Protein AF-0000000067172889 (afdb_homodimer)

Solvent-accessible surface area (backbone atoms only — not comparable to full-atom values): 25520 Å² total; per-residue (Å²): 134,80,75,71,71,66,62,68,76,76,68,67,42,63,70,58,48,15,51,51,49,32,49,51,51,49,48,51,40,60,76,64,63,59,48,70,69,38,72,52,73,50,60,69,54,45,12,62,74,69,72,51,50,53,70,40,41,51,44,12,50,45,44,37,32,61,37,17,47,26,41,75,40,80,97,79,45,40,26,35,48,72,36,32,48,44,10,30,26,52,11,54,43,45,43,37,72,77,35,65,85,43,50,65,41,44,52,51,43,42,52,51,52,51,54,54,26,48,60,50,38,66,70,45,92,76,78,87,57,65,66,44,52,51,25,51,52,44,44,68,65,22,64,70,33,53,68,47,34,53,52,24,51,52,48,30,55,43,46,53,38,46,65,36,72,32,70,55,57,34,41,53,42,46,28,43,44,51,45,48,50,49,56,54,41,38,69,34,62,74,64,71,41,61,52,71,48,45,40,75,69,45,33,54,55,55,49,60,44,51,49,46,38,55,51,17,58,76,66,68,31,60,68,52,28,53,50,26,52,50,54,38,50,52,50,52,51,52,47,34,69,74,65,84,135,79,76,72,71,65,64,69,75,75,66,70,43,65,70,57,47,14,51,51,47,31,49,51,51,49,46,49,38,59,76,65,63,60,48,68,69,38,70,53,75,51,61,68,54,45,12,63,73,70,71,51,50,53,70,39,42,52,46,11,51,44,44,37,31,61,36,17,46,26,42,76,41,78,98,77,45,42,25,34,47,72,36,30,49,44,10,30,26,53,11,54,42,44,44,36,70,76,34,64,86,43,51,65,39,44,52,51,43,40,51,51,51,52,54,55,26,47,60,49,39,64,70,46,92,74,81,87,57,65,67,44,53,51,25,51,52,43,43,69,65,23,64,71,35,53,70,48,33,54,52,24,50,50,48,30,54,43,45,53,38,46,65,37,71,33,69,55,56,34,40,52,41,48,28,44,46,50,45,49,51,50,55,54,42,36,69,34,62,74,65,71,41,61,50,71,48,46,40,76,68,46,31,56,55,57,50,60,44,51,50,46,38,56,52,17,59,75,65,68,33,60,68,52,29,52,51,26,50,49,53,39,48,52,51,52,53,52,47,34,70,74,65,85

Secondary structure (DSSP, 8-state):
--STT--------HHHHHHHHHHHHHHHHHHTTPPTTPBPPPHHHHHHHHT--HHHHHHHHHHHHHTTSEEEETTTEEEE---THHHHHHHHHHHHHH-GGGHHHHHHHHHHHHHHHHHHHHT-S----HHHHHHHHHHHHTTT-HHHHHHHHHHHHHHHHHTT--HHHHHHHHHHHHHHHHHHTHHHHHHT---GGGSHHHHHHHHHHHHHHHHHHHTT-HHHHHHHHHHHHHHHHHHHHHH-/--STT--------HHHHHHHHHHHHHHHHHHTTPPTTPBPPPHHHHHHHHT--HHHHHHHHHHHHHTTSEEEETTTEEEE---THHHHHHHHHHHHHH-GGGHHHHHHHHHHHHHHHHHHHHT-S----HHHHHHHHHHHHTTT-HHHHHHHHHHHHHHHHHTT--HHHHHHHHHHHHHHHHHHTHHHHHHT---GGGSTHHHHHHHHHHHHHHHHHHTT-HHHHHHHHHHHHHHHHHHHHHH-

Structure (mmCIF, N/CA/C/O backbone):
data_AF-0000000067172889-model_v1
#
loop_
_entity.id
_entity.type
_entity.pdbx_description
1 polymer 'Transcriptional regulator, putative'
#
loop_
_atom_site.group_PDB
_atom_site.id
_atom_site.type_symbol
_atom_site.label_atom_id
_atom_site.label_alt_id
_atom_site.label_comp_id
_atom_site.label_asym_id
_atom_site.label_entity_id
_atom_site.label_seq_id
_atom_site.pdbx_PDB_ins_code
_atom_site.Cartn_x
_atom_site.Cartn_y
_atom_site.Cartn_z
_atom_site.occupancy
_atom_site.B_iso_or_equiv
_atom_site.auth_seq_id
_atom_site.auth_comp_id
_atom_site.auth_asym_id
_atom_site.auth_atom_id
_atom_site.pdbx_PDB_model_num
ATOM 1 N N . MET A 1 1 ? -33.719 35.219 29.312 1 30.25 1 MET A N 1
ATOM 2 C CA . MET A 1 1 ? -32.719 35.281 28.234 1 30.25 1 MET A CA 1
ATOM 3 C C . MET A 1 1 ? -32.812 34.031 27.359 1 30.25 1 MET A C 1
ATOM 5 O O . MET A 1 1 ? -33.062 32.938 27.859 1 30.25 1 MET A O 1
ATOM 9 N N . ASP A 1 2 ? -32.969 34.156 25.969 1 31.53 2 ASP A N 1
ATOM 10 C CA . ASP A 1 2 ? -33.656 33.375 24.906 1 31.53 2 ASP A CA 1
ATOM 11 C C . ASP A 1 2 ? -32.938 32.062 24.656 1 31.53 2 ASP A C 1
ATOM 13 O O . ASP A 1 2 ? -31.734 32.031 24.422 1 31.53 2 ASP A O 1
ATOM 17 N N . GLU A 1 3 ? -33.312 30.891 25.141 1 41.97 3 GLU A N 1
ATOM 18 C CA . GLU A 1 3 ? -32.969 29.484 24.984 1 41.97 3 GLU A CA 1
ATOM 19 C C . GLU A 1 3 ? -32.781 29.109 23.531 1 41.97 3 GLU A C 1
ATOM 21 O O . GLU A 1 3 ? -32.25 28.047 23.219 1 41.97 3 GLU A O 1
ATOM 26 N N . ARG A 1 4 ? -33.531 29.75 22.703 1 39.59 4 ARG A N 1
ATOM 27 C CA . ARG A 1 4 ? -33.656 29.469 21.266 1 39.59 4 ARG A CA 1
ATOM 28 C C . ARG A 1 4 ? -32.344 29.625 20.547 1 39.59 4 ARG A C 1
ATOM 30 O O . ARG A 1 4 ? -32.062 28.922 19.578 1 39.59 4 ARG A O 1
ATOM 37 N N . TYR A 1 5 ? -31.656 30.719 20.766 1 35.22 5 TYR A N 1
ATOM 38 C CA . TYR A 1 5 ? -30.469 31.031 19.969 1 35.22 5 TYR A CA 1
ATOM 39 C C . TYR A 1 5 ? -29.359 30.016 20.219 1 35.22 5 TYR A C 1
ATOM 41 O O . TYR A 1 5 ? -28.219 30.234 19.812 1 35.22 5 TYR A O 1
ATOM 49 N N . ARG A 1 6 ? -29.469 29.219 21.297 1 35.47 6 ARG A N 1
ATOM 50 C CA . ARG A 1 6 ? -28.312 28.344 21.406 1 35.47 6 ARG A CA 1
ATOM 51 C C . ARG A 1 6 ? -28.141 27.516 20.125 1 35.47 6 ARG A C 1
ATOM 53 O O . ARG A 1 6 ? -28.484 26.328 20.094 1 35.47 6 ARG A O 1
ATOM 60 N N . GLN A 1 7 ? -28.922 27.875 19.031 1 35.91 7 GLN A N 1
ATOM 61 C CA . GLN A 1 7 ? -28.594 27.203 17.781 1 35.91 7 GLN A CA 1
ATOM 62 C C . GLN A 1 7 ? -27.094 26.922 17.672 1 35.91 7 GLN A C 1
ATOM 64 O O . GLN A 1 7 ? -26.297 27.859 17.516 1 35.91 7 GLN A O 1
ATOM 69 N N . SER A 1 8 ? -26.578 26.062 18.516 1 36.69 8 SER A N 1
ATOM 70 C CA . SER A 1 8 ? -25.219 25.594 18.719 1 36.69 8 SER A CA 1
ATOM 71 C C . SER A 1 8 ? -24.422 25.594 17.406 1 36.69 8 SER A C 1
ATOM 73 O O . SER A 1 8 ? -24.859 25.016 16.422 1 36.69 8 SER A O 1
ATOM 75 N N . PHE A 1 9 ? -23.969 26.688 16.797 1 41.19 9 PHE A N 1
ATOM 76 C CA . PHE A 1 9 ? -22.984 26.766 15.719 1 41.19 9 PHE A CA 1
ATOM 77 C C . PHE A 1 9 ? -22.172 25.484 15.633 1 41.19 9 PHE A C 1
ATOM 79 O O . PHE A 1 9 ? -21.344 25.203 16.5 1 41.19 9 PHE A O 1
ATOM 86 N N . GLN A 1 10 ? -22.672 24.359 15.469 1 43.69 10 GLN A N 1
ATOM 87 C CA . GLN A 1 10 ? -21.969 23.094 15.312 1 43.69 10 GLN A CA 1
ATOM 88 C C . GLN A 1 10 ? -20.734 23.25 14.43 1 43.69 10 GLN A C 1
ATOM 90 O O . GLN A 1 10 ? -20.828 23.266 13.203 1 43.69 10 GLN A O 1
ATOM 95 N N . LEU A 1 11 ? -19.859 24.188 14.703 1 50.22 11 LEU A N 1
ATOM 96 C CA . LEU A 1 11 ? -18.578 24.375 14.031 1 50.22 11 LEU A CA 1
ATOM 97 C C . LEU A 1 11 ? -17.922 23.031 13.742 1 50.22 11 LEU A C 1
ATOM 99 O O . LEU A 1 11 ? -17.828 22.172 14.625 1 50.22 11 LEU A O 1
ATOM 103 N N . GLU A 1 12 ? -18.031 22.688 12.516 1 62.34 12 GLU A N 1
ATOM 104 C CA . GLU A 1 12 ? -17.281 21.516 12.086 1 62.34 12 GLU A CA 1
ATOM 105 C C . GLU A 1 12 ? -15.867 21.531 12.648 1 62.34 12 GLU A C 1
ATOM 107 O O . GLU A 1 12 ? -15.211 22.562 12.641 1 62.34 12 GLU A O 1
ATOM 112 N N . PRO A 1 13 ? -15.625 20.531 13.414 1 66.25 13 PRO A N 1
ATOM 113 C CA . PRO A 1 13 ? -14.25 20.453 13.914 1 66.25 13 PRO A CA 1
ATOM 114 C C . PRO A 1 13 ? -13.211 20.734 12.82 1 66.25 13 PRO A C 1
ATOM 116 O O . PRO A 1 13 ? -13.43 20.406 11.656 1 66.25 13 PRO A O 1
ATOM 119 N N . VAL A 1 14 ? -12.211 21.484 13.156 1 64.38 14 VAL A N 1
ATOM 120 C CA . VAL A 1 14 ? -11.148 21.922 12.266 1 64.38 14 VAL A CA 1
ATOM 121 C C . VAL A 1 14 ? -10.648 20.734 11.438 1 64.38 14 VAL A C 1
ATOM 123 O O . VAL A 1 14 ? -10.375 20.875 10.242 1 64.38 14 VAL A O 1
ATOM 126 N N . THR A 1 15 ? -10.531 19.578 12.07 1 73.38 15 THR A N 1
ATOM 127 C CA . THR A 1 15 ? -10.039 18.391 11.383 1 73.38 15 THR A CA 1
ATOM 128 C C . THR A 1 15 ? -10.992 17.984 10.25 1 73.38 15 THR A C 1
ATOM 130 O O . THR A 1 15 ? -10.547 17.594 9.172 1 73.38 15 THR A O 1
ATOM 133 N N . ARG A 1 16 ? -12.203 18.172 10.469 1 77.75 16 ARG A N 1
ATOM 134 C CA . ARG A 1 16 ? -13.18 17.828 9.445 1 77.75 16 ARG A CA 1
ATOM 135 C C . ARG A 1 16 ? -13.18 18.859 8.32 1 77.75 16 ARG A C 1
ATOM 137 O O . ARG A 1 16 ? -13.312 18.5 7.145 1 77.75 16 ARG A O 1
ATOM 144 N N . ILE A 1 17 ? -12.945 20.141 8.766 1 84.38 17 ILE A N 1
ATOM 145 C CA . ILE A 1 17 ? -12.883 21.203 7.758 1 84.38 17 ILE A CA 1
ATOM 146 C C . ILE A 1 17 ? -11.633 21.016 6.898 1 84.38 17 ILE A C 1
ATOM 148 O O . ILE A 1 17 ? -11.695 21.141 5.676 1 84.38 17 ILE A O 1
ATOM 152 N N . ALA A 1 18 ? -10.547 20.656 7.539 1 89.31 18 ALA A N 1
ATOM 153 C CA . ALA A 1 18 ? -9.297 20.422 6.805 1 89.31 18 ALA A CA 1
ATOM 154 C C . ALA A 1 18 ? -9.453 19.297 5.801 1 89.31 18 ALA A C 1
ATOM 156 O O . ALA A 1 18 ? -8.93 19.375 4.684 1 89.31 18 ALA A O 1
ATOM 157 N N . ASP A 1 19 ? -10.164 18.266 6.215 1 89.5 19 ASP A N 1
ATOM 158 C CA . ASP A 1 19 ? -10.406 17.141 5.309 1 89.5 19 ASP A CA 1
ATOM 159 C C . ASP A 1 19 ? -11.203 17.594 4.086 1 89.5 19 ASP A C 1
ATOM 161 O O . ASP A 1 19 ? -10.883 17.219 2.955 1 89.5 19 ASP A O 1
ATOM 165 N N . ARG A 1 20 ? -12.195 18.391 4.336 1 90.56 20 ARG A N 1
ATOM 166 C CA . ARG A 1 20 ? -13.016 18.906 3.246 1 90.56 20 ARG A CA 1
ATOM 167 C C . ARG A 1 20 ? -12.195 19.797 2.316 1 90.56 20 ARG A C 1
ATOM 169 O O . ARG A 1 20 ? -12.336 19.719 1.093 1 90.56 20 ARG A O 1
ATOM 176 N N . VAL A 1 21 ? -11.422 20.625 2.916 1 92.94 21 VAL A N 1
ATOM 177 C CA . VAL A 1 21 ? -10.562 21.5 2.123 1 92.94 21 VAL A CA 1
ATOM 178 C C . VAL A 1 21 ? -9.594 20.672 1.291 1 92.94 21 VAL A C 1
ATOM 180 O O . VAL A 1 21 ? -9.383 20.938 0.109 1 92.94 21 VAL A O 1
ATOM 183 N N . ALA A 1 22 ? -9.023 19.656 1.889 1 93.12 22 ALA A N 1
ATOM 184 C CA . ALA A 1 22 ? -8.117 18.766 1.162 1 93.12 22 ALA A CA 1
ATOM 185 C C . ALA A 1 22 ? -8.82 18.141 -0.033 1 93.12 22 ALA A C 1
ATOM 187 O O . ALA A 1 22 ? -8.258 18.062 -1.127 1 93.12 22 ALA A O 1
ATOM 188 N N . ASP A 1 23 ? -10.039 17.734 0.204 1 90.81 23 ASP A N 1
ATOM 189 C CA . ASP A 1 23 ? -10.828 17.141 -0.869 1 90.81 23 ASP A CA 1
ATOM 190 C C . ASP A 1 23 ? -11.055 18.141 -2.006 1 90.81 23 ASP A C 1
ATOM 192 O O . ASP A 1 23 ? -10.953 17.781 -3.18 1 90.81 23 ASP A O 1
ATOM 196 N N . GLN A 1 24 ? -11.344 19.328 -1.663 1 92.31 24 GLN A N 1
ATOM 197 C CA . GLN A 1 24 ? -11.578 20.359 -2.66 1 92.31 24 GLN A CA 1
ATOM 198 C C . GLN A 1 24 ? -10.32 20.656 -3.473 1 92.31 24 GLN A C 1
ATOM 200 O O . GLN A 1 24 ? -10.383 20.828 -4.691 1 92.31 24 GLN A O 1
ATOM 205 N N . VAL A 1 25 ? -9.234 20.672 -2.789 1 93.38 25 VAL A N 1
ATOM 206 C CA . VAL A 1 25 ? -7.973 20.906 -3.479 1 93.38 25 VAL A CA 1
ATOM 207 C C . VAL A 1 25 ? -7.66 19.734 -4.406 1 93.38 25 VAL A C 1
ATOM 209 O O . VAL A 1 25 ? -7.238 19.938 -5.547 1 93.38 25 VAL A O 1
ATOM 212 N N . ARG A 1 26 ? -7.844 18.562 -3.914 1 91.19 26 ARG A N 1
ATOM 213 C CA . ARG A 1 26 ? -7.656 17.375 -4.742 1 91.19 26 ARG A CA 1
ATOM 214 C C . ARG A 1 26 ? -8.531 17.438 -5.988 1 91.19 26 ARG A C 1
ATOM 216 O O . ARG A 1 26 ? -8.055 17.203 -7.102 1 91.19 26 ARG A O 1
ATOM 223 N N . ASP A 1 27 ? -9.805 17.766 -5.762 1 90.12 27 ASP A N 1
ATOM 224 C CA . ASP A 1 27 ? -10.742 17.859 -6.871 1 90.12 27 ASP A CA 1
ATOM 225 C C . ASP A 1 27 ? -10.289 18.906 -7.887 1 90.12 27 ASP A C 1
ATOM 227 O O . ASP A 1 27 ? -10.406 18.688 -9.094 1 90.12 27 ASP A O 1
ATOM 231 N N . TYR A 1 28 ? -9.82 19.938 -7.348 1 90.25 28 TYR A N 1
ATOM 232 C CA . TYR A 1 28 ? -9.312 21 -8.211 1 90.25 28 TYR A CA 1
ATOM 233 C C . TYR A 1 28 ? -8.156 20.5 -9.07 1 90.25 28 TYR A C 1
ATOM 235 O O . TYR A 1 28 ? -8.125 20.75 -10.281 1 90.25 28 TYR A O 1
ATOM 243 N N . ILE A 1 29 ? -7.27 19.75 -8.508 1 91.69 29 ILE A N 1
ATOM 244 C CA . ILE A 1 29 ? -6.105 19.219 -9.211 1 91.69 29 ILE A CA 1
ATOM 245 C C . ILE A 1 29 ? -6.555 18.234 -10.289 1 91.69 29 ILE A C 1
ATOM 247 O O . ILE A 1 29 ? -6.074 18.297 -11.422 1 91.69 29 ILE A O 1
ATOM 251 N N . VAL A 1 30 ? -7.484 17.422 -9.977 1 88 30 VAL A N 1
ATOM 252 C CA . VAL A 1 30 ? -7.941 16.359 -10.883 1 88 30 VAL A CA 1
ATOM 253 C C . VAL A 1 30 ? -8.797 16.969 -11.992 1 88 30 VAL A C 1
ATOM 255 O O . VAL A 1 30 ? -8.586 16.688 -13.172 1 88 30 VAL A O 1
ATOM 258 N N . ALA A 1 31 ? -9.727 17.844 -11.617 1 88.62 31 ALA A N 1
ATOM 259 C CA . ALA A 1 31 ? -10.656 18.438 -12.57 1 88.62 31 ALA A CA 1
ATOM 260 C C . ALA A 1 31 ? -9.922 19.312 -13.594 1 88.62 31 ALA A C 1
ATOM 262 O O . ALA A 1 31 ? -10.344 19.406 -14.75 1 88.62 31 ALA A O 1
ATOM 263 N N . ASN A 1 32 ? -8.836 19.891 -13.211 1 91.5 32 ASN A N 1
ATOM 264 C CA . ASN A 1 32 ? -8.102 20.766 -14.109 1 91.5 32 ASN A CA 1
ATOM 265 C C . ASN A 1 32 ? -6.887 20.062 -14.711 1 91.5 32 ASN A C 1
ATOM 267 O O . ASN A 1 32 ? -6.07 20.703 -15.383 1 91.5 32 ASN A O 1
ATOM 271 N N . ASP A 1 33 ? -6.766 18.797 -14.414 1 89.94 33 ASP A N 1
ATOM 272 C CA . ASP A 1 33 ? -5.695 17.953 -14.938 1 89.94 33 ASP A CA 1
ATOM 273 C C . ASP A 1 33 ? -4.332 18.609 -14.75 1 89.94 33 ASP A C 1
ATOM 275 O O . ASP A 1 33 ? -3.557 18.734 -15.695 1 89.94 33 ASP A O 1
ATOM 279 N N . LEU A 1 34 ? -4.164 19.203 -13.562 1 93.75 34 LEU A N 1
ATOM 280 C CA . LEU A 1 34 ? -2.877 19.828 -13.273 1 93.75 34 LEU A CA 1
ATOM 281 C C . LEU A 1 34 ? -1.757 18.797 -13.273 1 93.75 34 LEU A C 1
ATOM 283 O O . LEU A 1 34 ? -1.863 17.75 -12.617 1 93.75 34 LEU A O 1
ATOM 287 N N . GLU A 1 35 ? -0.72 19.047 -13.977 1 93.88 35 GLU A N 1
ATOM 288 C CA . GLU A 1 35 ? 0.394 18.109 -14.133 1 93.88 35 GLU A CA 1
ATOM 289 C C . GLU A 1 35 ? 1.395 18.25 -12.992 1 93.88 35 GLU A C 1
ATOM 291 O O . GLU A 1 35 ? 1.458 19.297 -12.336 1 93.88 35 GLU A O 1
ATOM 296 N N . PRO A 1 36 ? 2.109 17.172 -12.781 1 94.06 36 PRO A N 1
ATOM 297 C CA . PRO A 1 36 ? 3.197 17.312 -11.812 1 94.06 36 PRO A CA 1
ATOM 298 C C . PRO A 1 36 ? 4.09 18.516 -12.094 1 94.06 36 PRO A C 1
ATOM 300 O O . PRO A 1 36 ? 4.426 18.781 -13.25 1 94.06 36 PRO A O 1
ATOM 303 N N . GLY A 1 37 ? 4.363 19.234 -10.992 1 95.25 37 GLY A N 1
ATOM 304 C CA . GLY A 1 37 ? 5.18 20.422 -11.125 1 95.25 37 GLY A CA 1
ATOM 305 C C . GLY A 1 37 ? 4.367 21.703 -11.172 1 95.25 37 GLY A C 1
ATOM 306 O O . GLY A 1 37 ? 4.906 22.797 -10.977 1 95.25 37 GLY A O 1
ATOM 307 N N . ALA A 1 38 ? 3.078 21.594 -11.438 1 96.38 38 ALA A N 1
ATOM 308 C CA . ALA A 1 38 ? 2.207 22.766 -11.438 1 96.38 38 ALA A CA 1
ATOM 309 C C . ALA A 1 38 ? 2.131 23.391 -10.047 1 96.38 38 ALA A C 1
ATOM 311 O O . ALA A 1 38 ? 2.006 22.688 -9.047 1 96.38 38 ALA A O 1
ATOM 312 N N . ARG A 1 39 ? 2.176 24.719 -10.039 1 96.5 39 ARG A N 1
ATOM 313 C CA . ARG A 1 39 ? 2.088 25.438 -8.773 1 96.5 39 ARG A CA 1
ATOM 314 C C . ARG A 1 39 ? 0.635 25.688 -8.391 1 96.5 39 ARG A C 1
ATOM 316 O O . ARG A 1 39 ? -0.172 26.109 -9.219 1 96.5 39 ARG A O 1
ATOM 323 N N . LEU A 1 40 ? 0.284 25.391 -7.199 1 96.75 40 LEU A N 1
ATOM 324 C CA . LEU A 1 40 ? -1.044 25.703 -6.68 1 96.75 40 LEU A CA 1
ATOM 325 C C . LEU A 1 40 ? -1.127 27.156 -6.223 1 96.75 40 LEU A C 1
ATOM 327 O O . LEU A 1 40 ? -0.101 27.781 -5.965 1 96.75 40 LEU A O 1
ATOM 331 N N . PRO A 1 41 ? -2.34 27.688 -6.164 1 94.69 41 PRO A N 1
ATOM 332 C CA . PRO A 1 41 ? -2.482 29.016 -5.562 1 94.69 41 PRO A CA 1
ATOM 333 C C . PRO A 1 41 ? -1.886 29.094 -4.156 1 94.69 41 PRO A C 1
ATOM 335 O O . PRO A 1 41 ? -1.736 28.078 -3.49 1 94.69 41 PRO A O 1
ATOM 338 N N . SER A 1 42 ? -1.514 30.312 -3.762 1 94.44 42 SER A N 1
ATOM 339 C CA . SER A 1 42 ? -0.974 30.5 -2.42 1 94.44 42 SER A CA 1
ATOM 340 C C . SER A 1 42 ? -1.981 30.078 -1.353 1 94.44 42 SER A C 1
ATOM 342 O O . SER A 1 42 ? -3.184 30.016 -1.618 1 94.44 42 SER A O 1
ATOM 344 N N . GLU A 1 43 ? -1.45 29.766 -0.167 1 92.62 43 GLU A N 1
ATOM 345 C CA . GLU A 1 43 ? -2.322 29.406 0.947 1 92.62 43 GLU A CA 1
ATOM 346 C C . GLU A 1 43 ? -3.379 30.469 1.191 1 92.62 43 GLU A C 1
ATOM 348 O O . GLU A 1 43 ? -4.543 30.156 1.455 1 92.62 43 GLU A O 1
ATOM 353 N N . ARG A 1 44 ? -2.969 31.75 1.145 1 93 44 ARG A N 1
ATOM 354 C CA . ARG A 1 44 ? -3.896 32.875 1.324 1 93 44 ARG A CA 1
ATOM 355 C C . ARG A 1 44 ? -5 32.844 0.273 1 93 44 ARG A C 1
ATOM 357 O O . ARG A 1 44 ? -6.184 32.938 0.603 1 93 44 ARG A O 1
ATOM 364 N N . ARG A 1 45 ? -4.625 32.656 -0.931 1 94.38 45 ARG A N 1
ATOM 365 C CA . ARG A 1 45 ? -5.59 32.594 -2.023 1 94.38 45 ARG A CA 1
ATOM 366 C C . ARG A 1 45 ? -6.512 31.406 -1.896 1 94.38 45 ARG A C 1
ATOM 368 O O . ARG A 1 45 ? -7.715 31.5 -2.125 1 94.38 45 ARG A O 1
ATOM 375 N N . LEU A 1 46 ? -5.973 30.234 -1.583 1 93.62 46 LEU A N 1
ATOM 376 C CA . LEU A 1 46 ? -6.781 29.047 -1.385 1 93.62 46 LEU A CA 1
ATOM 377 C C . LEU A 1 46 ? -7.801 29.25 -0.27 1 93.62 46 LEU A C 1
ATOM 379 O O . LEU A 1 46 ? -8.953 28.828 -0.385 1 93.62 46 LEU A O 1
ATOM 383 N N . ALA A 1 47 ? -7.32 29.859 0.803 1 93.31 47 ALA A N 1
ATOM 384 C CA . ALA A 1 47 ? -8.219 30.141 1.916 1 93.31 47 ALA A CA 1
ATOM 385 C C . ALA A 1 47 ? -9.414 30.969 1.453 1 93.31 47 ALA A C 1
ATOM 387 O O . ALA A 1 47 ? -10.555 30.688 1.819 1 93.31 47 ALA A O 1
ATOM 388 N N . GLU A 1 48 ? -9.172 31.953 0.634 1 93.12 48 GLU A N 1
ATOM 389 C CA . GLU A 1 48 ? -10.227 32.781 0.07 1 93.12 48 GLU A CA 1
ATOM 390 C C . GLU A 1 48 ? -11.164 31.969 -0.818 1 93.12 48 GLU A C 1
ATOM 392 O O . GLU A 1 48 ? -12.383 32.094 -0.71 1 93.12 48 GLU A O 1
ATOM 397 N N . LEU A 1 49 ? -10.641 31.156 -1.602 1 90.69 49 LEU A N 1
ATOM 398 C CA . LEU A 1 49 ? -11.391 30.391 -2.586 1 90.69 49 LEU A CA 1
ATOM 399 C C . LEU A 1 49 ? -12.305 29.375 -1.901 1 90.69 49 LEU A C 1
ATOM 401 O O . LEU A 1 49 ? -13.43 29.141 -2.354 1 90.69 49 LEU A O 1
ATOM 405 N N . VAL A 1 50 ? -11.773 28.797 -0.842 1 90.31 50 VAL A N 1
ATOM 406 C CA . VAL A 1 50 ? -12.531 27.719 -0.226 1 90.31 50 VAL A CA 1
ATOM 407 C C . VAL A 1 50 ? -13.328 28.25 0.962 1 90.31 50 VAL A C 1
ATOM 409 O O . VAL A 1 50 ? -14.125 27.531 1.563 1 90.31 50 VAL A O 1
ATOM 412 N N . GLY A 1 51 ? -13.18 29.438 1.292 1 91.25 51 GLY A N 1
ATOM 413 C CA . GLY A 1 51 ? -13.898 30.031 2.402 1 91.25 51 GLY A CA 1
ATOM 414 C C . GLY A 1 51 ? -13.5 29.469 3.752 1 91.25 51 GLY A C 1
ATOM 415 O O . GLY A 1 51 ? -14.352 29.094 4.555 1 91.25 51 GLY A O 1
ATOM 416 N N . SER A 1 52 ? -12.25 29.312 3.943 1 92.38 52 SER A N 1
ATOM 417 C CA . SER A 1 52 ? -11.719 28.766 5.188 1 92.38 52 SER A CA 1
ATOM 418 C C . SER A 1 52 ? -10.523 29.578 5.68 1 92.38 52 SER A C 1
ATOM 420 O O . SER A 1 52 ? -10.125 30.562 5.043 1 92.38 52 SER A O 1
ATOM 422 N N . SER A 1 53 ? -10.031 29.266 6.84 1 90.75 53 SER A N 1
ATOM 423 C CA . SER A 1 53 ? -8.906 29.984 7.422 1 90.75 53 SER A CA 1
ATOM 424 C C . SER A 1 53 ? -7.578 29.453 6.906 1 90.75 53 SER A C 1
ATOM 426 O O . SER A 1 53 ? -7.516 28.328 6.387 1 90.75 53 SER A O 1
ATOM 428 N N . ARG A 1 54 ? -6.512 30.25 6.992 1 89.06 54 ARG A N 1
ATOM 429 C CA . ARG A 1 54 ? -5.184 29.844 6.543 1 89.06 54 ARG A CA 1
ATOM 430 C C . ARG A 1 54 ? -4.684 28.641 7.328 1 89.06 54 ARG A C 1
ATOM 432 O O . ARG A 1 54 ? -4.129 27.703 6.75 1 89.06 54 ARG A O 1
ATOM 439 N N . PRO A 1 55 ? -4.93 28.578 8.625 1 86.69 55 PRO A N 1
ATOM 440 C CA . PRO A 1 55 ? -4.504 27.375 9.359 1 86.69 55 PRO A CA 1
ATOM 441 C C . PRO A 1 55 ? -5.203 26.109 8.883 1 86.69 55 PRO A C 1
ATOM 443 O O . PRO A 1 55 ? -4.578 25.047 8.797 1 86.69 55 PRO A O 1
ATOM 446 N N . THR A 1 56 ? -6.402 26.219 8.57 1 89.19 56 THR A N 1
ATOM 447 C CA . THR A 1 56 ? -7.16 25.078 8.07 1 89.19 56 THR A CA 1
ATOM 448 C C . THR A 1 56 ? -6.621 24.625 6.711 1 89.19 56 THR A C 1
ATOM 450 O O . THR A 1 56 ? -6.438 23.438 6.473 1 89.19 56 THR A O 1
ATOM 453 N N . VAL A 1 57 ? -6.355 25.609 5.863 1 92 57 VAL A N 1
ATOM 454 C CA . VAL A 1 57 ? -5.816 25.312 4.543 1 92 57 VAL A CA 1
ATOM 455 C C . VAL A 1 57 ? -4.43 24.688 4.676 1 92 57 VAL A C 1
ATOM 457 O O . VAL A 1 57 ? -4.102 23.734 3.969 1 92 57 VAL A O 1
ATOM 460 N N . SER A 1 58 ? -3.666 25.25 5.555 1 89.75 58 SER A N 1
ATOM 461 C CA . SER A 1 58 ? -2.34 24.688 5.801 1 89.75 58 SER A CA 1
ATOM 462 C C . SER A 1 58 ? -2.422 23.219 6.215 1 89.75 58 SER A C 1
ATOM 464 O O . SER A 1 58 ? -1.629 22.406 5.754 1 89.75 58 SER A O 1
ATOM 466 N N . GLN A 1 59 ? -3.363 22.906 7.059 1 90.56 59 GLN A N 1
ATOM 467 C CA . GLN A 1 59 ? -3.559 21.531 7.492 1 90.56 59 GLN A CA 1
ATOM 468 C C . GLN A 1 59 ? -3.969 20.641 6.324 1 90.56 59 GLN A C 1
ATOM 470 O O . GLN A 1 59 ? -3.502 19.5 6.211 1 90.56 59 GLN A O 1
ATOM 475 N N . ALA A 1 60 ? -4.816 21.141 5.535 1 93.31 60 ALA A N 1
ATOM 476 C CA . ALA A 1 60 ? -5.262 20.406 4.359 1 93.31 60 ALA A CA 1
ATOM 477 C C . ALA A 1 60 ? -4.098 20.125 3.418 1 93.31 60 ALA A C 1
ATOM 479 O O . ALA A 1 60 ? -3.934 18.984 2.945 1 93.31 60 ALA A O 1
ATOM 480 N N . LEU A 1 61 ? -3.312 21.172 3.193 1 93.5 61 LEU A N 1
ATOM 481 C CA . LEU A 1 61 ? -2.17 21.016 2.301 1 93.5 61 LEU A CA 1
ATOM 482 C C . LEU A 1 61 ? -1.154 20.031 2.877 1 93.5 61 LEU A C 1
ATOM 484 O O . LEU A 1 61 ? -0.534 19.266 2.135 1 93.5 61 LEU A O 1
ATOM 488 N N . ARG A 1 62 ? -1.027 20.062 4.137 1 91.62 62 ARG A N 1
ATOM 489 C CA . ARG A 1 62 ? -0.137 19.109 4.793 1 91.62 62 ARG A CA 1
ATOM 490 C C . ARG A 1 62 ? -0.607 17.672 4.566 1 91.62 62 ARG A C 1
ATOM 492 O O . ARG A 1 62 ? 0.198 16.797 4.262 1 91.62 62 ARG A O 1
ATOM 499 N N . SER A 1 63 ? -1.883 17.453 4.719 1 91.56 63 SER A N 1
ATOM 500 C CA . SER A 1 63 ? -2.443 16.125 4.488 1 91.56 63 SER A CA 1
ATOM 501 C C . SER A 1 63 ? -2.166 15.641 3.068 1 91.56 63 SER A C 1
ATOM 503 O O . SER A 1 63 ? -1.78 14.492 2.861 1 91.56 63 SER A O 1
ATOM 505 N N . LEU A 1 64 ? -2.316 16.516 2.135 1 92.81 64 LEU A N 1
ATOM 506 C CA . LEU A 1 64 ? -2.119 16.188 0.729 1 92.81 64 LEU A CA 1
ATOM 507 C C . LEU A 1 64 ? -0.644 15.938 0.43 1 92.81 64 LEU A C 1
ATOM 509 O O . LEU A 1 64 ? -0.308 15.125 -0.435 1 92.81 64 LEU A O 1
ATOM 513 N N . SER A 1 65 ? 0.214 16.656 1.165 1 92.88 65 SER A N 1
ATOM 514 C CA . SER A 1 65 ? 1.649 16.453 0.988 1 92.88 65 SER A CA 1
ATOM 515 C C . SER A 1 65 ? 2.092 15.094 1.511 1 92.88 65 SER A C 1
ATOM 517 O O . SER A 1 65 ? 2.875 14.398 0.861 1 92.88 65 SER A O 1
ATOM 519 N N . VAL A 1 66 ? 1.559 14.688 2.586 1 88.69 66 VAL A N 1
ATOM 520 C CA . VAL A 1 66 ? 1.928 13.422 3.215 1 88.69 66 VAL A CA 1
ATOM 521 C C . VAL A 1 66 ? 1.469 12.258 2.342 1 88.69 66 VAL A C 1
ATOM 523 O O . VAL A 1 66 ? 2.133 11.219 2.281 1 88.69 66 VAL A O 1
ATOM 526 N N . THR A 1 67 ? 0.402 12.461 1.625 1 88.44 67 THR A N 1
ATOM 527 C CA . THR A 1 67 ? -0.141 11.391 0.798 1 88.44 67 THR A CA 1
ATOM 528 C C . THR A 1 67 ? 0.484 11.414 -0.594 1 88.44 67 THR A C 1
ATOM 530 O O . THR A 1 67 ? 0.229 10.523 -1.408 1 88.44 67 THR A O 1
ATOM 533 N N . GLY A 1 68 ? 1.216 12.516 -0.915 1 92 68 GLY A N 1
ATOM 534 C CA . GLY A 1 68 ? 2.004 12.523 -2.137 1 92 68 GLY A CA 1
ATOM 535 C C . GLY A 1 68 ? 1.3 13.211 -3.293 1 92 68 GLY A C 1
ATOM 536 O O . GLY A 1 68 ? 1.766 13.148 -4.434 1 92 68 GLY A O 1
ATOM 537 N N . LEU A 1 69 ? 0.145 13.781 -3.047 1 92.88 69 LEU A N 1
ATOM 538 C CA . LEU A 1 69 ? -0.542 14.484 -4.129 1 92.88 69 LEU A CA 1
ATOM 539 C C . LEU A 1 69 ? 0.159 15.797 -4.457 1 92.88 69 LEU A C 1
ATOM 541 O O . LEU A 1 69 ? 0.187 16.219 -5.613 1 92.88 69 LEU A O 1
ATOM 545 N N . ILE A 1 70 ? 0.748 16.453 -3.408 1 95.44 70 ILE A N 1
ATOM 546 C CA . ILE A 1 70 ? 1.464 17.703 -3.609 1 95.44 70 ILE A CA 1
ATOM 547 C C . ILE A 1 70 ? 2.768 17.688 -2.814 1 95.44 70 ILE A C 1
ATOM 549 O O . ILE A 1 70 ? 3.01 16.766 -2.027 1 95.44 70 ILE A O 1
ATOM 553 N N . GLU A 1 71 ? 3.607 18.547 -3.088 1 94.5 71 GLU A N 1
ATOM 554 C CA . GLU A 1 71 ? 4.809 18.844 -2.307 1 94.5 71 GLU A CA 1
ATOM 555 C C . GLU A 1 71 ? 4.844 20.312 -1.871 1 94.5 71 GLU A C 1
ATOM 557 O O . GLU A 1 71 ? 4.477 21.203 -2.639 1 94.5 71 GLU A O 1
ATOM 562 N N . ILE A 1 72 ? 5.184 20.516 -0.646 1 93 72 ILE A N 1
ATOM 563 C CA . ILE A 1 72 ? 5.34 21.875 -0.133 1 93 72 ILE A CA 1
ATOM 564 C C . ILE A 1 72 ? 6.812 22.266 -0.151 1 93 72 ILE A C 1
ATOM 566 O O . ILE A 1 72 ? 7.652 21.578 0.434 1 93 72 ILE A O 1
ATOM 570 N N . ARG A 1 73 ? 7.137 23.234 -0.82 1 90.75 73 ARG A N 1
ATOM 571 C CA . ARG A 1 73 ? 8.484 23.797 -0.864 1 90.75 73 ARG A CA 1
ATOM 572 C C . ARG A 1 73 ? 8.555 25.109 -0.082 1 90.75 73 ARG A C 1
ATOM 574 O O . ARG A 1 73 ? 7.969 26.109 -0.49 1 90.75 73 ARG A O 1
ATOM 581 N N . PRO A 1 74 ? 9.258 25.094 0.971 1 85.25 74 PRO A N 1
ATOM 582 C CA . PRO A 1 74 ? 9.336 26.312 1.795 1 85.25 74 PRO A CA 1
ATOM 583 C C . PRO A 1 74 ? 9.703 27.547 0.986 1 85.25 74 PRO A C 1
ATOM 585 O O . PRO A 1 74 ? 10.656 27.531 0.211 1 85.25 74 PRO A O 1
ATOM 588 N N . GLY A 1 75 ? 8.945 28.547 1.224 1 85.19 75 GLY A N 1
ATOM 589 C CA . GLY A 1 75 ? 9.203 29.812 0.567 1 85.19 75 GLY A CA 1
ATOM 590 C C . GLY A 1 75 ? 8.688 29.859 -0.859 1 85.19 75 GLY A C 1
ATOM 591 O O . GLY A 1 75 ? 8.562 30.938 -1.44 1 85.19 75 GLY A O 1
ATOM 592 N N . ALA A 1 76 ? 8.406 28.703 -1.498 1 89.5 76 ALA A N 1
ATOM 593 C CA . ALA A 1 76 ? 8.016 28.656 -2.904 1 89.5 76 ALA A CA 1
ATOM 594 C C . ALA A 1 76 ? 6.547 28.266 -3.053 1 89.5 76 ALA A C 1
ATOM 596 O O . ALA A 1 76 ? 5.91 28.594 -4.055 1 89.5 76 ALA A O 1
ATOM 597 N N . GLY A 1 77 ? 6.059 27.562 -2.045 1 92.75 77 GLY A N 1
ATOM 598 C CA . GLY A 1 77 ? 4.652 27.203 -2.105 1 92.75 77 GLY A CA 1
ATOM 599 C C . GLY A 1 77 ? 4.422 25.719 -2.311 1 92.75 77 GLY A C 1
ATOM 600 O O . GLY A 1 77 ? 5.273 24.906 -1.959 1 92.75 77 GLY A O 1
ATOM 601 N N . ALA A 1 78 ? 3.17 25.359 -2.748 1 95.5 78 ALA A N 1
ATOM 602 C CA . ALA A 1 78 ? 2.77 23.969 -2.955 1 95.5 78 ALA A CA 1
ATOM 603 C C . ALA A 1 78 ? 2.709 23.625 -4.441 1 95.5 78 ALA A C 1
ATOM 605 O O . ALA A 1 78 ? 2.25 24.438 -5.25 1 95.5 78 ALA A O 1
ATOM 606 N N . PHE A 1 79 ? 3.203 22.453 -4.77 1 97 79 PHE A N 1
ATOM 607 C CA . PHE A 1 79 ? 3.252 21.984 -6.152 1 97 79 PHE A CA 1
ATOM 608 C C . PHE A 1 79 ? 2.625 20.609 -6.285 1 97 79 PHE A C 1
ATOM 610 O O . PHE A 1 79 ? 2.746 19.781 -5.379 1 97 79 PHE A O 1
ATOM 617 N N . VAL A 1 80 ? 1.979 20.359 -7.434 1 96.38 80 VAL A N 1
ATOM 618 C CA . VAL A 1 80 ? 1.388 19.062 -7.699 1 96.38 80 VAL A CA 1
ATOM 619 C C . VAL A 1 80 ? 2.49 18.016 -7.863 1 96.38 80 VAL A C 1
ATOM 621 O O . VAL A 1 80 ? 3.488 18.25 -8.547 1 96.38 80 VAL A O 1
ATOM 624 N N . LEU A 1 81 ? 2.398 16.891 -7.207 1 93.81 81 LEU A N 1
ATOM 625 C CA . LEU A 1 81 ? 3.373 15.797 -7.27 1 93.81 81 LEU A CA 1
ATOM 626 C C . LEU A 1 81 ? 2.764 14.562 -7.91 1 93.81 81 LEU A C 1
ATOM 628 O O . LEU A 1 81 ? 3.379 13.945 -8.789 1 93.81 81 LEU A O 1
ATOM 632 N N . ARG A 1 82 ? 1.546 14.102 -7.582 1 90.62 82 ARG A N 1
ATOM 633 C CA . ARG A 1 82 ? 0.817 12.945 -8.086 1 90.62 82 ARG A CA 1
ATOM 634 C C . ARG A 1 82 ? 1.631 11.672 -7.914 1 90.62 82 ARG A C 1
ATOM 636 O O . ARG A 1 82 ? 1.822 10.914 -8.875 1 90.62 82 ARG A O 1
ATOM 643 N N . LYS A 1 83 ? 2.125 11.43 -6.738 1 88.25 83 LYS A N 1
ATOM 644 C CA . LYS A 1 83 ? 2.889 10.234 -6.398 1 88.25 83 LYS A CA 1
ATOM 645 C C . LYS A 1 83 ? 2.191 9.43 -5.309 1 88.25 83 LYS A C 1
ATOM 647 O O . LYS A 1 83 ? 2.676 9.359 -4.176 1 88.25 83 LYS A O 1
ATOM 652 N N . PRO A 1 84 ? 1.165 8.781 -5.77 1 84.25 84 PRO A N 1
ATOM 653 C CA . PRO A 1 84 ? 0.395 8.031 -4.777 1 84.25 84 PRO A CA 1
ATOM 654 C C . PRO A 1 84 ? 1.223 6.945 -4.09 1 84.25 84 PRO A C 1
ATOM 656 O O . PRO A 1 84 ? 0.862 6.484 -3.002 1 84.25 84 PRO A O 1
ATOM 659 N N . THR A 1 85 ? 2.346 6.551 -4.652 1 87.25 85 THR A N 1
ATOM 660 C CA . THR A 1 85 ? 3.234 5.551 -4.07 1 87.25 85 THR A CA 1
ATOM 661 C C . THR A 1 85 ? 3.799 6.035 -2.74 1 87.25 85 THR A C 1
ATOM 663 O O . THR A 1 85 ? 4.184 5.227 -1.893 1 87.25 85 THR A O 1
ATOM 666 N N . THR A 1 86 ? 3.777 7.332 -2.547 1 88.62 86 THR A N 1
ATOM 667 C CA . THR A 1 86 ? 4.285 7.906 -1.306 1 88.62 86 THR A CA 1
ATOM 668 C C . THR A 1 86 ? 3.479 7.41 -0.109 1 88.62 86 THR A C 1
ATOM 670 O O . THR A 1 86 ? 4.047 6.922 0.87 1 88.62 86 THR A O 1
ATOM 673 N N . ALA A 1 87 ? 2.191 7.445 -0.255 1 89.12 87 ALA A N 1
ATOM 674 C CA . ALA A 1 87 ? 1.329 7.027 0.849 1 89.12 87 ALA A CA 1
ATOM 675 C C . ALA A 1 87 ? 1.432 5.523 1.086 1 89.12 87 ALA A C 1
ATOM 677 O O . ALA A 1 87 ? 1.462 5.07 2.232 1 89.12 87 ALA A O 1
ATOM 678 N N . VAL A 1 88 ? 1.517 4.781 0.055 1 91.88 88 VAL A N 1
ATOM 679 C CA . VAL A 1 88 ? 1.654 3.332 0.173 1 91.88 88 VAL A CA 1
ATOM 680 C C . VAL A 1 88 ? 2.953 2.994 0.901 1 91.88 88 VAL A C 1
ATOM 682 O O . VAL A 1 88 ? 2.951 2.223 1.863 1 91.88 88 VAL A O 1
ATOM 685 N N . GLY A 1 89 ? 4 3.623 0.487 1 91.5 89 GLY A N 1
ATOM 686 C CA . GLY A 1 89 ? 5.297 3.41 1.112 1 91.5 89 GLY A CA 1
ATOM 687 C C . GLY A 1 89 ? 5.32 3.797 2.578 1 91.5 89 GLY A C 1
ATOM 688 O O . GLY A 1 89 ? 5.859 3.064 3.41 1 91.5 89 GLY A O 1
ATOM 689 N N . THR A 1 90 ? 4.723 4.926 2.871 1 88.38 90 THR A N 1
ATOM 690 C CA . THR A 1 90 ? 4.656 5.398 4.25 1 88.38 90 THR A CA 1
ATOM 691 C C . THR A 1 90 ? 3.934 4.391 5.133 1 88.38 90 THR A C 1
ATOM 693 O O . THR A 1 90 ? 4.375 4.102 6.25 1 88.38 90 THR A O 1
ATOM 696 N N . GLY A 1 91 ? 2.865 3.844 4.652 1 90.19 91 GLY A N 1
ATOM 697 C CA . GLY A 1 91 ? 2.123 2.844 5.406 1 90.19 91 GLY A CA 1
ATOM 698 C C . GLY A 1 91 ? 2.924 1.586 5.68 1 90.19 91 GLY A C 1
ATOM 699 O O . GLY A 1 91 ? 2.961 1.102 6.812 1 90.19 91 GLY A O 1
ATOM 700 N N . LEU A 1 92 ? 3.518 1.113 4.691 1 91.31 92 LEU A N 1
ATOM 701 C CA . LEU A 1 92 ? 4.27 -0.129 4.824 1 91.31 92 LEU A CA 1
ATOM 702 C C . LEU A 1 92 ? 5.492 0.069 5.715 1 91.31 92 LEU A C 1
ATOM 704 O O . LEU A 1 92 ? 5.84 -0.811 6.504 1 91.31 92 LEU A O 1
ATOM 708 N N . GLN A 1 93 ? 6.152 1.187 5.602 1 88.38 93 GLN A N 1
ATOM 709 C CA . GLN A 1 93 ? 7.262 1.502 6.496 1 88.38 93 GLN A CA 1
ATOM 710 C C . GLN A 1 93 ? 6.793 1.573 7.949 1 88.38 93 GLN A C 1
ATOM 712 O O . GLN A 1 93 ? 7.488 1.108 8.852 1 88.38 93 GLN A O 1
ATOM 717 N N . MET A 1 94 ? 5.688 2.148 8.148 1 88.19 94 MET A N 1
ATOM 718 C CA . MET A 1 94 ? 5.125 2.25 9.492 1 88.19 94 MET A CA 1
ATOM 719 C C . MET A 1 94 ? 4.855 0.868 10.078 1 88.19 94 MET A C 1
ATOM 721 O O . MET A 1 94 ? 5.07 0.638 11.266 1 88.19 94 MET A O 1
ATOM 725 N N . MET A 1 95 ? 4.367 -0.018 9.273 1 89.56 95 MET A N 1
ATOM 726 C CA . MET A 1 95 ? 4.133 -1.382 9.734 1 89.56 95 MET A CA 1
ATOM 727 C C . MET A 1 95 ? 5.414 -2.008 10.266 1 89.56 95 MET A C 1
ATOM 729 O O . MET A 1 95 ? 5.414 -2.623 11.336 1 89.56 95 MET A O 1
ATOM 733 N N . ILE A 1 96 ? 6.465 -1.785 9.586 1 88.25 96 ILE A N 1
ATOM 734 C CA . ILE A 1 96 ? 7.754 -2.34 9.984 1 88.25 96 ILE A CA 1
ATOM 735 C C . ILE A 1 96 ? 8.219 -1.683 11.281 1 88.25 96 ILE A C 1
ATOM 737 O O . ILE A 1 96 ? 8.75 -2.354 12.164 1 88.25 96 ILE A O 1
ATOM 741 N N . GLU A 1 97 ? 8.07 -0.419 11.336 1 84.12 97 GLU A N 1
ATOM 742 C CA . GLU A 1 97 ? 8.492 0.311 12.531 1 84.12 97 GLU A CA 1
ATOM 743 C C . GLU A 1 97 ? 7.684 -0.117 13.75 1 84.12 97 GLU A C 1
ATOM 745 O O . GLU A 1 97 ? 8.219 -0.204 14.859 1 84.12 97 GLU A O 1
ATOM 750 N N . LEU A 1 98 ? 6.43 -0.354 13.523 1 85.62 98 LEU A N 1
ATOM 751 C CA . LEU A 1 98 ? 5.551 -0.714 14.633 1 85.62 98 LEU A CA 1
ATOM 752 C C . LEU A 1 98 ? 5.727 -2.18 15.016 1 85.62 98 LEU A C 1
ATOM 754 O O . LEU A 1 98 ? 5.488 -2.562 16.156 1 85.62 98 LEU A O 1
ATOM 758 N N . GLU A 1 99 ? 6.109 -2.945 14.023 1 86.88 99 GLU A N 1
ATOM 759 C CA . GLU A 1 99 ? 6.309 -4.375 14.234 1 86.88 99 GLU A CA 1
ATOM 760 C C . GLU A 1 99 ? 7.613 -4.852 13.609 1 86.88 99 GLU A C 1
ATOM 762 O O . GLU A 1 99 ? 7.602 -5.578 12.609 1 86.88 99 GLU A O 1
ATOM 767 N N . PRO A 1 100 ? 8.688 -4.57 14.281 1 82.75 100 PRO A N 1
ATOM 768 C CA . PRO A 1 100 ? 9.992 -4.879 13.688 1 82.75 100 PRO A CA 1
ATOM 769 C C . PRO A 1 100 ? 10.172 -6.371 13.414 1 82.75 100 PRO A C 1
ATOM 771 O O . PRO A 1 100 ? 10.945 -6.75 12.531 1 82.75 100 PRO A O 1
ATOM 774 N N . ASP A 1 101 ? 9.445 -7.215 14.117 1 88.25 101 ASP A N 1
ATOM 775 C CA . ASP A 1 101 ? 9.562 -8.656 13.938 1 88.25 101 ASP A CA 1
ATOM 776 C C . ASP A 1 101 ? 8.852 -9.117 12.664 1 88.25 101 ASP A C 1
ATOM 778 O O . ASP A 1 101 ? 8.922 -10.289 12.289 1 88.25 101 ASP A O 1
ATOM 782 N N . SER A 1 102 ? 8.258 -8.141 11.977 1 90.88 102 SER A N 1
ATOM 783 C CA . SER A 1 102 ? 7.488 -8.484 10.789 1 90.88 102 SER A CA 1
ATOM 784 C C . SER A 1 102 ? 8.328 -8.367 9.523 1 90.88 102 SER A C 1
ATOM 786 O O . SER A 1 102 ? 7.852 -8.641 8.422 1 90.88 102 SER A O 1
ATOM 788 N N . ILE A 1 103 ? 9.539 -8.039 9.617 1 91.94 103 ILE A N 1
ATOM 789 C CA . ILE A 1 103 ? 10.383 -7.766 8.453 1 91.94 103 ILE A CA 1
ATOM 790 C C . ILE A 1 103 ? 10.461 -9 7.566 1 91.94 103 ILE A C 1
ATOM 792 O O . ILE A 1 103 ? 10.516 -8.891 6.34 1 91.94 103 ILE A O 1
ATOM 796 N N . GLY A 1 104 ? 10.508 -10.195 8.148 1 93.94 104 GLY A N 1
ATOM 797 C CA . GLY A 1 104 ? 10.484 -11.422 7.363 1 93.94 104 GLY A CA 1
ATOM 798 C C . GLY A 1 104 ? 9.258 -11.547 6.484 1 93.94 104 GLY A C 1
ATOM 799 O O . GLY A 1 104 ? 9.336 -12.055 5.363 1 93.94 104 GLY A O 1
ATOM 800 N N . GLU A 1 105 ? 8.148 -11.086 7.008 1 95.19 105 GLU A N 1
ATOM 801 C CA . GLU A 1 105 ? 6.906 -11.117 6.238 1 95.19 105 GLU A CA 1
ATOM 802 C C . GLU A 1 105 ? 6.965 -10.148 5.062 1 95.19 105 GLU A C 1
ATOM 804 O O . GLU A 1 105 ? 6.41 -10.422 3.996 1 95.19 105 GLU A O 1
ATOM 809 N N . ALA A 1 106 ? 7.578 -9.008 5.254 1 95.19 106 ALA A N 1
ATOM 810 C CA . ALA A 1 106 ? 7.766 -8.055 4.16 1 95.19 106 ALA A CA 1
ATOM 811 C C . ALA A 1 106 ? 8.648 -8.648 3.068 1 95.19 106 ALA A C 1
ATOM 813 O O . ALA A 1 106 ? 8.375 -8.477 1.878 1 95.19 106 ALA A O 1
ATOM 814 N N . VAL A 1 107 ? 9.664 -9.344 3.473 1 95.62 107 VAL A N 1
ATOM 815 C CA . VAL A 1 107 ? 10.578 -9.992 2.535 1 95.62 107 VAL A CA 1
ATOM 816 C C . VAL A 1 107 ? 9.82 -11.047 1.729 1 95.62 107 VAL A C 1
ATOM 818 O O . VAL A 1 107 ? 9.953 -11.117 0.506 1 95.62 107 VAL A O 1
ATOM 821 N N . ASP A 1 108 ? 9.023 -11.797 2.432 1 95.12 108 ASP A N 1
ATOM 822 C CA . ASP A 1 108 ? 8.195 -12.805 1.761 1 95.12 108 ASP A CA 1
ATOM 823 C C . ASP A 1 108 ? 7.246 -12.148 0.761 1 95.12 108 ASP A C 1
ATOM 825 O O . ASP A 1 108 ? 7.078 -12.641 -0.357 1 95.12 108 ASP A O 1
ATOM 829 N N . MET A 1 109 ? 6.625 -11.102 1.176 1 94.88 109 MET A N 1
ATOM 830 C CA . MET A 1 109 ? 5.688 -10.383 0.313 1 94.88 109 MET A CA 1
ATOM 831 C C . MET A 1 109 ? 6.391 -9.859 -0.938 1 94.88 109 MET A C 1
ATOM 833 O O . MET A 1 109 ? 5.84 -9.93 -2.037 1 94.88 109 MET A O 1
ATOM 837 N N . ARG A 1 110 ? 7.473 -9.289 -0.788 1 96.31 110 ARG A N 1
ATOM 838 C CA . ARG A 1 110 ? 8.266 -8.82 -1.919 1 96.31 110 ARG A CA 1
ATOM 839 C C . ARG A 1 110 ? 8.445 -9.922 -2.959 1 96.31 110 ARG A C 1
ATOM 841 O O . ARG A 1 110 ? 8.242 -9.695 -4.152 1 96.31 110 ARG A O 1
ATOM 848 N N . HIS A 1 111 ? 8.852 -11.07 -2.463 1 96.12 111 HIS A N 1
ATOM 849 C CA . HIS A 1 111 ? 9.062 -12.211 -3.355 1 96.12 111 HIS A CA 1
ATOM 850 C C . HIS A 1 111 ? 7.766 -12.633 -4.027 1 96.12 111 HIS A C 1
ATOM 852 O O . HIS A 1 111 ? 7.75 -12.953 -5.219 1 96.12 111 HIS A O 1
ATOM 858 N N . LEU A 1 112 ? 6.738 -12.656 -3.26 1 94.06 112 LEU A N 1
ATOM 859 C CA . LEU A 1 112 ? 5.43 -13.016 -3.793 1 94.06 112 LEU A CA 1
ATOM 860 C C . LEU A 1 112 ? 5.043 -12.094 -4.945 1 94.06 112 LEU A C 1
ATOM 862 O O . LEU A 1 112 ? 4.516 -12.555 -5.965 1 94.06 112 LEU A O 1
ATOM 866 N N . LEU A 1 113 ? 5.25 -10.844 -4.844 1 96 113 LEU A N 1
ATOM 867 C CA . LEU A 1 113 ? 4.934 -9.875 -5.887 1 96 113 LEU A CA 1
ATOM 868 C C . LEU A 1 113 ? 5.793 -10.109 -7.129 1 96 113 LEU A C 1
ATOM 870 O O . LEU A 1 113 ? 5.309 -9.977 -8.258 1 96 113 LEU A O 1
ATOM 874 N N . GLU A 1 114 ? 7.039 -10.453 -6.953 1 96.75 114 GLU A N 1
ATOM 875 C CA . GLU A 1 114 ? 7.902 -10.789 -8.086 1 96.75 114 GLU A CA 1
ATOM 876 C C . GLU A 1 114 ? 7.379 -12.008 -8.836 1 96.75 114 GLU A C 1
ATOM 878 O O . GLU A 1 114 ? 7.359 -12.023 -10.07 1 96.75 114 GLU A O 1
ATOM 883 N N . MET A 1 115 ? 6.977 -13 -8.062 1 94.69 115 MET A N 1
ATOM 884 C CA . MET A 1 115 ? 6.461 -14.219 -8.688 1 94.69 115 MET A CA 1
ATOM 885 C C . MET A 1 115 ? 5.172 -13.93 -9.461 1 94.69 115 MET A C 1
ATOM 887 O O . MET A 1 115 ? 4.961 -14.469 -10.539 1 94.69 115 MET A O 1
ATOM 891 N N . ALA A 1 116 ? 4.383 -13.078 -8.883 1 92.5 116 ALA A N 1
ATOM 892 C CA . ALA A 1 116 ? 3.172 -12.664 -9.586 1 92.5 116 ALA A CA 1
ATOM 893 C C . ALA A 1 116 ? 3.514 -11.969 -10.906 1 92.5 116 ALA A C 1
ATOM 895 O O . ALA A 1 116 ? 2.824 -12.156 -11.906 1 92.5 116 ALA A O 1
ATOM 896 N N . ALA A 1 117 ? 4.508 -11.164 -10.883 1 95.62 117 ALA A N 1
ATOM 897 C CA . ALA A 1 117 ? 4.945 -10.484 -12.094 1 95.62 117 ALA A CA 1
ATOM 898 C C . ALA A 1 117 ? 5.402 -11.492 -13.148 1 95.62 117 ALA A C 1
ATOM 900 O O . ALA A 1 117 ? 5.148 -11.312 -14.344 1 95.62 117 ALA A O 1
ATOM 901 N N . VAL A 1 118 ? 6.102 -12.57 -12.688 1 96.12 118 VAL A N 1
ATOM 902 C CA . VAL A 1 118 ? 6.594 -13.602 -13.602 1 96.12 118 VAL A CA 1
ATOM 903 C C . VAL A 1 118 ? 5.434 -14.172 -14.414 1 96.12 118 VAL A C 1
ATOM 905 O O . VAL A 1 118 ? 5.535 -14.336 -15.633 1 96.12 118 VAL A O 1
ATOM 908 N N . GLU A 1 119 ? 4.344 -14.43 -13.734 1 90.88 119 GLU A N 1
ATOM 909 C CA . GLU A 1 119 ? 3.174 -15 -14.391 1 90.88 119 GLU A CA 1
ATOM 910 C C . GLU A 1 119 ? 2.668 -14.094 -15.508 1 90.88 119 GLU A C 1
ATOM 912 O O . GLU A 1 119 ? 2.342 -14.562 -16.609 1 90.88 119 GLU A O 1
ATOM 917 N N . ARG A 1 120 ? 2.627 -12.883 -15.305 1 93.5 120 ARG A N 1
ATOM 918 C CA . ARG A 1 120 ? 2.137 -11.914 -16.281 1 93.5 120 ARG A CA 1
ATOM 919 C C . ARG A 1 120 ? 3.152 -11.711 -17.406 1 93.5 120 ARG A C 1
ATOM 921 O O . ARG A 1 120 ? 2.783 -11.609 -18.578 1 93.5 120 ARG A O 1
ATOM 928 N N . ILE A 1 121 ? 4.391 -11.617 -17.016 1 96.25 121 ILE A N 1
ATOM 929 C CA . ILE A 1 121 ? 5.465 -11.305 -17.969 1 96.25 121 ILE A CA 1
ATOM 930 C C . ILE A 1 121 ? 5.621 -12.461 -18.953 1 96.25 121 ILE A C 1
ATOM 932 O O . ILE A 1 121 ? 5.746 -12.234 -20.156 1 96.25 121 ILE A O 1
ATOM 936 N N . THR A 1 122 ? 5.586 -13.68 -18.5 1 94.5 122 THR A N 1
ATOM 937 C CA . THR A 1 122 ? 5.832 -14.844 -19.344 1 94.5 122 THR A CA 1
ATOM 938 C C . THR A 1 122 ? 4.652 -15.086 -20.281 1 94.5 122 THR A C 1
ATOM 940 O O . THR A 1 122 ? 4.773 -15.828 -21.25 1 94.5 122 THR A O 1
ATOM 943 N N . ALA A 1 123 ? 3.5 -14.523 -20 1 91.94 123 ALA A N 1
ATOM 944 C CA . ALA A 1 123 ? 2.318 -14.656 -20.859 1 91.94 123 ALA A CA 1
ATOM 945 C C . ALA A 1 123 ? 2.402 -13.711 -22.047 1 91.94 123 ALA A C 1
ATOM 947 O O . ALA A 1 123 ? 1.639 -13.852 -23.016 1 91.94 123 ALA A O 1
ATOM 948 N N . LYS A 1 124 ? 3.277 -12.836 -22.031 1 93.19 124 LYS A N 1
ATOM 949 C CA . LYS A 1 124 ? 3.416 -11.867 -23.125 1 93.19 124 LYS A CA 1
ATOM 950 C C . LYS A 1 124 ? 4.211 -12.461 -24.281 1 93.19 124 LYS A C 1
ATOM 952 O O . LYS A 1 124 ? 5.227 -13.133 -24.062 1 93.19 124 LYS A O 1
ATOM 957 N N . PRO A 1 125 ? 3.736 -12.172 -25.484 1 90.94 125 PRO A N 1
ATOM 958 C CA . PRO A 1 125 ? 4.445 -12.703 -26.656 1 90.94 125 PRO A CA 1
ATOM 959 C C . PRO A 1 125 ? 5.789 -12.016 -26.891 1 90.94 125 PRO A C 1
ATOM 961 O O . PRO A 1 125 ? 6.73 -12.648 -27.375 1 90.94 125 PRO A O 1
ATOM 964 N N . THR A 1 126 ? 5.781 -10.719 -26.656 1 92.88 126 THR A N 1
ATOM 965 C CA . THR A 1 126 ? 7.004 -9.945 -26.859 1 92.88 126 THR A CA 1
ATOM 966 C C . THR A 1 126 ? 7.281 -9.062 -25.641 1 92.88 126 THR A C 1
ATOM 968 O O . THR A 1 126 ? 6.352 -8.594 -24.984 1 92.88 126 THR A O 1
ATOM 971 N N . LEU A 1 127 ? 8.594 -8.992 -25.391 1 94.75 127 LEU A N 1
ATOM 972 C CA . LEU A 1 127 ? 9.047 -8.133 -24.312 1 94.75 127 LEU A CA 1
ATOM 973 C C . LEU A 1 127 ? 10.047 -7.102 -24.812 1 94.75 127 LEU A C 1
ATOM 975 O O . LEU A 1 127 ? 10.906 -7.41 -25.641 1 94.75 127 LEU A O 1
ATOM 979 N N . GLU A 1 128 ? 9.836 -5.859 -24.453 1 95.94 128 GLU A N 1
ATOM 980 C CA . GLU A 1 128 ? 10.859 -4.836 -24.641 1 95.94 128 GLU A CA 1
ATOM 981 C C . GLU A 1 128 ? 11.828 -4.805 -23.469 1 95.94 128 GLU A C 1
ATOM 983 O O . GLU A 1 128 ? 11.461 -4.402 -22.359 1 95.94 128 GLU A O 1
ATOM 988 N N . LEU A 1 129 ? 13.086 -5.184 -23.734 1 97.31 129 LEU A N 1
ATOM 989 C CA . LEU A 1 129 ? 13.992 -5.473 -22.641 1 97.31 129 LEU A CA 1
ATOM 990 C C . LEU A 1 129 ? 15 -4.344 -22.453 1 97.31 129 LEU A C 1
ATOM 992 O O . LEU A 1 129 ? 15.812 -4.371 -21.531 1 97.31 129 LEU A O 1
ATOM 996 N N . ASP A 1 130 ? 14.938 -3.254 -23.219 1 98 130 ASP A N 1
ATOM 997 C CA . ASP A 1 130 ? 15.93 -2.182 -23.172 1 98 130 ASP A CA 1
ATOM 998 C C . ASP A 1 130 ? 16.031 -1.583 -21.781 1 98 130 ASP A C 1
ATOM 1000 O O . ASP A 1 130 ? 17.141 -1.385 -21.266 1 98 130 ASP A O 1
ATOM 1004 N N . SER A 1 131 ? 14.945 -1.358 -21.188 1 98 131 SER A N 1
ATOM 1005 C CA . SER A 1 131 ? 14.945 -0.681 -19.906 1 98 131 SER A CA 1
ATOM 1006 C C . SER A 1 131 ? 15.578 -1.551 -18.828 1 98 131 SER A C 1
ATOM 1008 O O . SER A 1 131 ? 16.312 -1.052 -17.969 1 98 131 SER A O 1
ATOM 1010 N N . ILE A 1 132 ? 15.305 -2.857 -18.828 1 98.25 132 ILE A N 1
ATOM 1011 C CA . ILE A 1 132 ? 15.836 -3.709 -17.766 1 98.25 132 ILE A CA 1
ATOM 1012 C C . ILE A 1 132 ? 17.328 -3.973 -18.031 1 98.25 132 ILE A C 1
ATOM 1014 O O . ILE A 1 132 ? 18.109 -4.102 -17.078 1 98.25 132 ILE A O 1
ATOM 1018 N N . GLU A 1 133 ? 17.719 -3.998 -19.281 1 98.19 133 GLU A N 1
ATOM 1019 C CA . GLU A 1 133 ? 19.141 -4.121 -19.609 1 98.19 133 GLU A CA 1
ATOM 1020 C C . GLU A 1 133 ? 19.906 -2.881 -19.172 1 98.19 133 GLU A C 1
ATOM 1022 O O . GLU A 1 133 ? 21.016 -2.99 -18.641 1 98.19 133 GLU A O 1
ATOM 1027 N N . GLU A 1 134 ? 19.328 -1.762 -19.406 1 98.31 134 GLU A N 1
ATOM 1028 C CA . GLU A 1 134 ? 19.938 -0.524 -18.922 1 98.31 134 GLU A CA 1
ATOM 1029 C C . GLU A 1 134 ? 20.031 -0.515 -17.406 1 98.31 134 GLU A C 1
ATOM 1031 O O . GLU A 1 134 ? 21.031 -0.048 -16.844 1 98.31 134 GLU A O 1
ATOM 1036 N N . ALA A 1 135 ? 19.016 -0.997 -16.719 1 98.25 135 ALA A N 1
ATOM 1037 C CA . ALA A 1 135 ? 19.031 -1.073 -15.258 1 98.25 135 ALA A CA 1
ATOM 1038 C C . ALA A 1 135 ? 20.141 -1.991 -14.766 1 98.25 135 ALA A C 1
ATOM 1040 O O . ALA A 1 135 ? 20.781 -1.703 -13.758 1 98.25 135 ALA A O 1
ATOM 1041 N N . LEU A 1 136 ? 20.344 -3.088 -15.484 1 97.81 136 LEU A N 1
ATOM 1042 C CA . LEU A 1 136 ? 21.438 -3.99 -15.125 1 97.81 136 LEU A CA 1
ATOM 1043 C C . LEU A 1 136 ? 22.781 -3.301 -15.266 1 97.81 136 LEU A C 1
ATOM 1045 O O . LEU A 1 136 ? 23.672 -3.482 -14.438 1 97.81 136 LEU A O 1
ATOM 1049 N N . GLU A 1 137 ? 22.938 -2.51 -16.328 1 97.38 137 GLU A N 1
ATOM 1050 C CA . GLU A 1 137 ? 24.172 -1.771 -16.516 1 97.38 137 GLU A CA 1
ATOM 1051 C C . GLU A 1 137 ? 24.391 -0.744 -15.406 1 97.38 137 GLU A C 1
ATOM 1053 O O . GLU A 1 137 ? 25.516 -0.524 -14.969 1 97.38 137 GLU A O 1
ATOM 1058 N N . ARG A 1 138 ? 23.344 -0.146 -14.945 1 96.12 138 ARG A N 1
ATOM 1059 C CA . ARG A 1 138 ? 23.453 0.786 -13.828 1 96.12 138 ARG A CA 1
ATOM 1060 C C . ARG A 1 138 ? 23.875 0.068 -12.555 1 96.12 138 ARG A C 1
ATOM 1062 O O . ARG A 1 138 ? 24.625 0.623 -11.742 1 96.12 138 ARG A O 1
ATOM 1069 N N . LEU A 1 139 ? 23.406 -1.118 -12.406 1 94.19 139 LEU A N 1
ATOM 1070 C CA . LEU A 1 139 ? 23.828 -1.933 -11.266 1 94.19 139 LEU A CA 1
ATOM 1071 C C . LEU A 1 139 ? 25.328 -2.197 -11.312 1 94.19 139 LEU A C 1
ATOM 1073 O O . LEU A 1 139 ? 26.016 -2.055 -10.305 1 94.19 139 LEU A O 1
ATOM 1077 N N . ARG A 1 140 ? 25.797 -2.504 -12.453 1 93.62 140 ARG A N 1
ATOM 1078 C CA . ARG A 1 140 ? 27.203 -2.787 -12.656 1 93.62 140 ARG A CA 1
ATOM 1079 C C . ARG A 1 140 ? 28.062 -1.557 -12.359 1 93.62 140 ARG A C 1
ATOM 1081 O O . ARG A 1 140 ? 29.188 -1.676 -11.867 1 93.62 140 ARG A O 1
ATOM 1088 N N . ALA A 1 141 ? 27.516 -0.444 -12.594 1 92.75 141 ALA A N 1
ATOM 1089 C CA . ALA A 1 141 ? 28.25 0.81 -12.453 1 92.75 141 ALA A CA 1
ATOM 1090 C C . ALA A 1 141 ? 28.172 1.328 -11.023 1 92.75 141 ALA A C 1
ATOM 1092 O O . ALA A 1 141 ? 28.859 2.293 -10.672 1 92.75 141 ALA A O 1
ATOM 1093 N N . ALA A 1 142 ? 27.344 0.785 -10.172 1 88.5 142 ALA A N 1
ATOM 1094 C CA . ALA A 1 142 ? 27.078 1.322 -8.844 1 88.5 142 ALA A CA 1
ATOM 1095 C C . ALA A 1 142 ? 28.094 0.806 -7.832 1 88.5 142 ALA A C 1
ATOM 1097 O O . ALA A 1 142 ? 27.906 0.918 -6.621 1 88.5 142 ALA A O 1
ATOM 1098 N N . LYS A 1 143 ? 29.203 0.384 -8.297 1 83.62 143 LYS A N 1
ATOM 1099 C CA . LYS A 1 143 ? 30.25 -0.11 -7.406 1 83.62 143 LYS A CA 1
ATOM 1100 C C . LYS A 1 143 ? 30.766 1.004 -6.504 1 83.62 143 LYS A C 1
ATOM 1102 O O . LYS A 1 143 ? 31 2.121 -6.965 1 83.62 143 LYS A O 1
ATOM 1107 N N . GLY A 1 144 ? 30.906 0.793 -5.188 1 74.06 144 GLY A N 1
ATOM 1108 C CA . GLY A 1 144 ? 31.625 1.677 -4.289 1 74.06 144 GLY A CA 1
ATOM 1109 C C . GLY A 1 144 ? 30.734 2.654 -3.557 1 74.06 144 GLY A C 1
ATOM 1110 O O . GLY A 1 144 ? 31.188 3.396 -2.686 1 74.06 144 GLY A O 1
ATOM 1111 N N . SER A 1 145 ? 29.594 2.781 -3.896 1 76.06 145 SER A N 1
ATOM 1112 C CA . SER A 1 145 ? 28.656 3.672 -3.215 1 76.06 145 SER A CA 1
ATOM 1113 C C . SER A 1 145 ? 27.406 2.92 -2.768 1 76.06 145 SER A C 1
ATOM 1115 O O . SER A 1 145 ? 26.672 2.393 -3.596 1 76.06 145 SER A O 1
ATOM 1117 N N . ALA A 1 146 ? 27.266 2.906 -1.389 1 78.69 146 ALA A N 1
ATOM 1118 C CA . ALA A 1 146 ? 26.078 2.236 -0.866 1 78.69 146 ALA A CA 1
ATOM 1119 C C . ALA A 1 146 ? 24.797 2.895 -1.386 1 78.69 146 ALA A C 1
ATOM 1121 O O . ALA A 1 146 ? 23.844 2.205 -1.778 1 78.69 146 ALA A O 1
ATOM 1122 N N . ALA A 1 147 ? 24.812 4.176 -1.381 1 80.19 147 ALA A N 1
ATOM 1123 C CA . ALA A 1 147 ? 23.641 4.922 -1.83 1 80.19 147 ALA A CA 1
ATOM 1124 C C . ALA A 1 147 ? 23.344 4.648 -3.303 1 80.19 147 ALA A C 1
ATOM 1126 O O . ALA A 1 147 ? 22.188 4.438 -3.684 1 80.19 147 ALA A O 1
ATOM 1127 N N . GLU A 1 148 ? 24.375 4.629 -4.129 1 84.38 148 GLU A N 1
ATOM 1128 C CA . GLU A 1 148 ? 24.203 4.363 -5.551 1 84.38 148 GLU A CA 1
ATOM 1129 C C . GLU A 1 148 ? 23.734 2.928 -5.793 1 84.38 148 GLU A C 1
ATOM 1131 O O . GLU A 1 148 ? 22.922 2.672 -6.688 1 84.38 148 GLU A O 1
ATOM 1136 N N . TRP A 1 149 ? 24.234 1.978 -5.035 1 87.44 149 TRP A N 1
ATOM 1137 C CA . TRP A 1 149 ? 23.828 0.58 -5.176 1 87.44 149 TRP A CA 1
ATOM 1138 C C .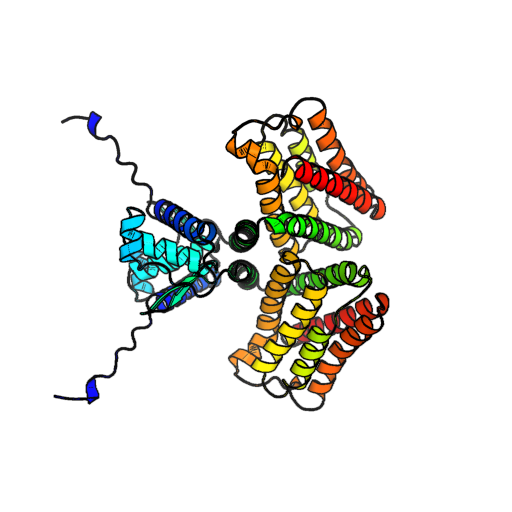 TRP A 1 149 ? 22.359 0.393 -4.832 1 87.44 149 TRP A C 1
ATOM 1140 O O . TRP A 1 149 ? 21.609 -0.239 -5.586 1 87.44 149 TRP A O 1
ATOM 1150 N N . ILE A 1 150 ? 22.016 0.971 -3.707 1 86.81 150 ILE A N 1
ATOM 1151 C CA . ILE A 1 150 ? 20.641 0.835 -3.262 1 86.81 150 ILE A CA 1
ATOM 1152 C C . ILE A 1 150 ? 19.688 1.402 -4.324 1 86.81 150 ILE A C 1
ATOM 1154 O O . ILE A 1 150 ? 18.688 0.78 -4.66 1 86.81 150 ILE A O 1
ATOM 1158 N N . ALA A 1 151 ? 20.016 2.539 -4.852 1 90.06 151 ALA A N 1
ATOM 1159 C CA . ALA A 1 151 ? 19.219 3.166 -5.895 1 90.06 151 ALA A CA 1
ATOM 1160 C C . ALA A 1 151 ? 19.172 2.303 -7.148 1 90.06 151 ALA A C 1
ATOM 1162 O O . ALA A 1 151 ? 18.094 2.082 -7.723 1 90.06 151 ALA A O 1
ATOM 1163 N N . ALA A 1 152 ? 20.312 1.835 -7.59 1 93.25 152 ALA A N 1
ATOM 1164 C CA . ALA A 1 152 ? 20.391 1.011 -8.797 1 93.25 152 ALA A CA 1
ATOM 1165 C C . ALA A 1 152 ? 19.656 -0.312 -8.602 1 93.25 152 ALA A C 1
ATOM 1167 O O . ALA A 1 152 ? 18.969 -0.785 -9.516 1 93.25 152 ALA A O 1
ATOM 1168 N N . ASP A 1 153 ? 19.797 -0.936 -7.449 1 94.06 153 ASP A N 1
ATOM 1169 C CA . ASP A 1 153 ? 19.125 -2.189 -7.133 1 94.06 153 ASP A CA 1
ATOM 1170 C C . ASP A 1 153 ? 17.609 -2.014 -7.164 1 94.06 153 ASP A C 1
ATOM 1172 O O . ASP A 1 153 ? 16.891 -2.82 -7.77 1 94.06 153 ASP A O 1
ATOM 1176 N N . THR A 1 154 ? 17.172 -0.981 -6.562 1 94.12 154 THR A N 1
ATOM 1177 C CA . THR A 1 154 ? 15.734 -0.682 -6.57 1 94.12 154 THR A CA 1
ATOM 1178 C C . THR A 1 154 ? 15.242 -0.464 -7.996 1 94.12 154 THR A C 1
ATOM 1180 O O . THR A 1 154 ? 14.211 -1.02 -8.391 1 94.12 154 THR A O 1
ATOM 1183 N N . ASN A 1 155 ? 15.984 0.324 -8.688 1 96.19 155 ASN A N 1
ATOM 1184 C CA . ASN A 1 155 ? 15.602 0.573 -10.07 1 96.19 155 ASN A CA 1
ATOM 1185 C C . ASN A 1 155 ? 15.523 -0.723 -10.875 1 96.19 155 ASN A C 1
ATOM 1187 O O . ASN A 1 155 ? 14.617 -0.899 -11.688 1 96.19 155 ASN A O 1
ATOM 1191 N N . PHE A 1 156 ? 16.438 -1.604 -10.711 1 98.19 156 PHE A N 1
ATOM 1192 C CA . PHE A 1 156 ? 16.469 -2.873 -11.43 1 98.19 156 PHE A CA 1
ATOM 1193 C C . PHE A 1 156 ? 15.219 -3.689 -11.141 1 98.19 156 PHE A C 1
ATOM 1195 O O . PHE A 1 156 ? 14.516 -4.094 -12.07 1 98.19 156 PHE A O 1
ATOM 1202 N N . HIS A 1 157 ? 14.891 -3.854 -9.906 1 98.12 157 HIS A N 1
ATOM 1203 C CA . HIS A 1 157 ? 13.773 -4.719 -9.539 1 98.12 157 HIS A CA 1
ATOM 1204 C C . HIS A 1 157 ? 12.438 -4.078 -9.898 1 98.12 157 HIS A C 1
ATOM 1206 O O . HIS A 1 157 ? 11.508 -4.77 -10.328 1 98.12 157 HIS A O 1
ATOM 1212 N N . VAL A 1 158 ? 12.359 -2.816 -9.758 1 97.44 158 VAL A N 1
ATOM 1213 C CA . VAL A 1 158 ? 11.117 -2.131 -10.125 1 97.44 158 VAL A CA 1
ATOM 1214 C C . VAL A 1 158 ? 10.922 -2.191 -11.633 1 97.44 158 VAL A C 1
ATOM 1216 O O . VAL A 1 158 ? 9.805 -2.389 -12.117 1 97.44 158 VAL A O 1
ATOM 1219 N N . THR A 1 159 ? 12.008 -1.988 -12.422 1 98.12 159 THR A N 1
ATOM 1220 C CA . THR A 1 159 ? 11.93 -2.088 -13.875 1 98.12 159 THR A CA 1
ATOM 1221 C C . THR A 1 159 ? 11.469 -3.48 -14.297 1 98.12 159 THR A C 1
ATOM 1223 O O . THR A 1 159 ? 10.672 -3.623 -15.227 1 98.12 159 THR A O 1
ATOM 1226 N N . PHE A 1 160 ? 11.977 -4.473 -13.609 1 98.44 160 PHE A N 1
ATOM 1227 C CA . PHE A 1 160 ? 11.523 -5.84 -13.844 1 98.44 160 PHE A CA 1
ATOM 1228 C C . PHE A 1 160 ? 10.016 -5.949 -13.656 1 98.44 160 PHE A C 1
ATOM 1230 O O . PHE A 1 160 ? 9.312 -6.469 -14.523 1 98.44 160 PHE A O 1
ATOM 1237 N N . ILE A 1 161 ? 9.508 -5.449 -12.523 1 98.06 161 ILE A N 1
ATOM 1238 C CA . ILE A 1 161 ? 8.094 -5.543 -12.18 1 98.06 161 ILE A CA 1
ATOM 1239 C C . ILE A 1 161 ? 7.262 -4.777 -13.203 1 98.06 161 ILE A C 1
ATOM 1241 O O . ILE A 1 161 ? 6.145 -5.188 -13.539 1 98.06 161 ILE A O 1
ATOM 1245 N N . ARG A 1 162 ? 7.781 -3.705 -13.734 1 97.31 162 ARG A N 1
ATOM 1246 C CA . ARG A 1 162 ? 7.074 -2.871 -14.703 1 97.31 162 ARG A CA 1
ATOM 1247 C C . ARG A 1 162 ? 6.785 -3.645 -15.984 1 97.31 162 ARG A C 1
ATOM 1249 O O . ARG A 1 162 ? 5.844 -3.318 -16.719 1 97.31 162 ARG A O 1
ATOM 1256 N N . LEU A 1 163 ? 7.586 -4.625 -16.281 1 97.44 163 LEU A N 1
ATOM 1257 C CA . LEU A 1 163 ? 7.348 -5.453 -17.469 1 97.44 163 LEU A CA 1
ATOM 1258 C C . LEU A 1 163 ? 5.996 -6.152 -17.375 1 97.44 163 LEU A C 1
ATOM 1260 O O . LEU A 1 163 ? 5.438 -6.574 -18.391 1 97.44 163 LEU A O 1
ATOM 1264 N N . ALA A 1 164 ? 5.48 -6.305 -16.125 1 96.25 164 ALA A N 1
ATOM 1265 C CA . ALA A 1 164 ? 4.184 -6.945 -15.914 1 96.25 164 ALA A CA 1
ATOM 1266 C C . ALA A 1 164 ? 3.043 -6.016 -16.312 1 96.25 164 ALA A C 1
ATOM 1268 O O . ALA A 1 164 ? 1.896 -6.453 -16.453 1 96.25 164 ALA A O 1
ATOM 1269 N N . GLU A 1 165 ? 3.295 -4.738 -16.453 1 95.06 165 GLU A N 1
ATOM 1270 C CA . GLU A 1 165 ? 2.352 -3.732 -16.938 1 95.06 165 GLU A CA 1
ATOM 1271 C C . GLU A 1 165 ? 1.115 -3.67 -16.031 1 95.06 165 GLU A C 1
ATOM 1273 O O . GLU A 1 165 ? -0.015 -3.721 -16.531 1 95.06 165 GLU A O 1
ATOM 1278 N N . ASN A 1 166 ? 1.241 -3.58 -14.875 1 96.38 166 ASN A N 1
ATOM 1279 C CA . ASN A 1 166 ? 0.243 -3.326 -13.836 1 96.38 166 ASN A CA 1
ATOM 1280 C C . ASN A 1 166 ? 0.723 -2.273 -12.844 1 96.38 166 ASN A C 1
ATOM 1282 O O . ASN A 1 166 ? 1.642 -2.523 -12.062 1 96.38 166 ASN A O 1
ATOM 1286 N N . ARG A 1 167 ? 0.122 -1.154 -12.922 1 94.31 167 ARG A N 1
ATOM 1287 C CA . ARG A 1 167 ? 0.593 0.003 -12.164 1 94.31 167 ARG A CA 1
ATOM 1288 C C . ARG A 1 167 ? 0.474 -0.237 -10.664 1 94.31 167 ARG A C 1
ATOM 1290 O O . ARG A 1 167 ? 1.293 0.254 -9.883 1 94.31 167 ARG A O 1
ATOM 1297 N N . PHE A 1 168 ? -0.539 -0.943 -10.18 1 95.31 168 PHE A N 1
ATOM 1298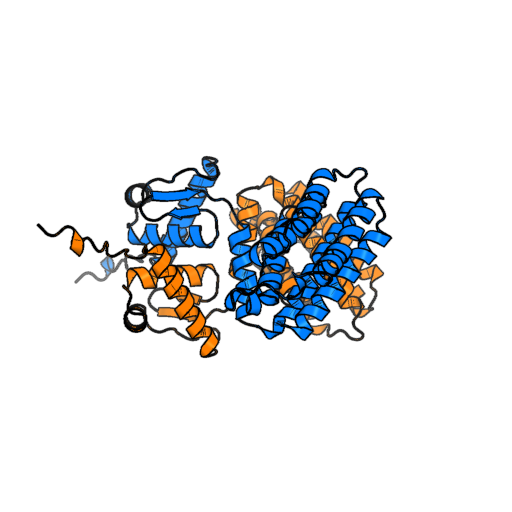 C CA . PHE A 1 168 ? -0.711 -1.229 -8.758 1 95.31 168 PHE A CA 1
ATOM 1299 C C . PHE A 1 168 ? 0.355 -2.201 -8.266 1 95.31 168 PHE A C 1
ATOM 1301 O O . PHE A 1 168 ? 0.945 -1.999 -7.203 1 95.31 168 PHE A O 1
ATOM 1308 N N . LEU A 1 169 ? 0.608 -3.238 -9.047 1 95.94 169 LEU A N 1
ATOM 1309 C CA . LEU A 1 169 ? 1.675 -4.18 -8.727 1 95.94 169 LEU A CA 1
ATOM 1310 C C . LEU A 1 169 ? 3.012 -3.457 -8.594 1 95.94 169 LEU A C 1
ATOM 1312 O O . LEU A 1 169 ? 3.744 -3.672 -7.625 1 95.94 169 LEU A O 1
ATOM 1316 N N . THR A 1 170 ? 3.258 -2.562 -9.531 1 96.19 170 THR A N 1
ATOM 1317 C CA . THR A 1 170 ? 4.508 -1.809 -9.539 1 96.19 170 THR A CA 1
ATOM 1318 C C . THR A 1 170 ? 4.609 -0.928 -8.297 1 96.19 170 THR A C 1
ATOM 1320 O O . THR A 1 170 ? 5.637 -0.919 -7.613 1 96.19 170 THR A O 1
ATOM 1323 N N . SER A 1 171 ? 3.588 -0.267 -7.969 1 94 171 SER A N 1
ATOM 1324 C CA . SER A 1 171 ? 3.58 0.656 -6.84 1 94 171 SER A CA 1
ATOM 1325 C C . SER A 1 171 ? 3.783 -0.083 -5.523 1 94 171 SER A C 1
ATOM 1327 O O . SER A 1 171 ? 4.605 0.321 -4.699 1 94 171 SER A O 1
ATOM 1329 N N . VAL A 1 172 ? 3.074 -1.147 -5.312 1 94.94 172 VAL A N 1
ATOM 1330 C CA . VAL A 1 172 ? 3.162 -1.911 -4.074 1 94.94 172 VAL A CA 1
ATOM 1331 C C . VAL A 1 172 ? 4.543 -2.551 -3.955 1 94.94 172 VAL A C 1
ATOM 1333 O O . VAL A 1 172 ? 5.172 -2.502 -2.895 1 94.94 172 VAL A O 1
ATOM 1336 N N . PHE A 1 173 ? 5.016 -3.08 -5.023 1 96.81 173 PHE A N 1
ATOM 1337 C CA . PHE A 1 173 ? 6.336 -3.695 -4.996 1 96.81 173 PHE A CA 1
ATOM 1338 C C . PHE A 1 173 ? 7.402 -2.676 -4.609 1 96.81 173 PHE A C 1
ATOM 1340 O O . PHE A 1 173 ? 8.242 -2.939 -3.744 1 96.81 173 PHE A O 1
ATOM 1347 N N . GLU A 1 174 ? 7.395 -1.57 -5.355 1 95.56 174 GLU A N 1
ATOM 1348 C CA . GLU A 1 174 ? 8.383 -0.53 -5.078 1 95.56 174 GLU A CA 1
ATOM 1349 C C . GLU A 1 174 ? 8.383 -0.147 -3.602 1 95.56 174 GLU A C 1
ATOM 1351 O O . GLU A 1 174 ? 9.438 -0.008 -2.99 1 95.56 174 GLU A O 1
ATOM 1356 N N . SER A 1 175 ? 7.25 -0.053 -3.072 1 93 175 SER A N 1
ATOM 1357 C CA . SER A 1 175 ? 7.102 0.354 -1.679 1 93 175 SER A CA 1
ATOM 1358 C C . SER A 1 175 ? 7.621 -0.722 -0.73 1 93 175 SER A C 1
ATOM 1360 O O . SER A 1 175 ? 8.352 -0.422 0.215 1 93 175 SER A O 1
ATOM 1362 N N . VAL A 1 176 ? 7.281 -1.951 -0.957 1 94.44 176 VAL A N 1
ATOM 1363 C CA . VAL A 1 176 ? 7.75 -3.059 -0.128 1 94.44 176 VAL A CA 1
ATOM 1364 C C . VAL A 1 176 ? 9.266 -3.201 -0.26 1 94.44 176 VAL A C 1
ATOM 1366 O O . VAL A 1 176 ? 9.969 -3.359 0.739 1 94.44 176 VAL A O 1
ATOM 1369 N N . HIS A 1 177 ? 9.688 -3.135 -1.488 1 95.31 177 HIS A N 1
ATOM 1370 C CA . HIS A 1 177 ? 11.117 -3.27 -1.751 1 95.31 177 HIS A CA 1
ATOM 1371 C C . HIS A 1 177 ? 11.914 -2.189 -1.03 1 95.31 177 HIS A C 1
ATOM 1373 O O . HIS A 1 177 ? 12.922 -2.484 -0.38 1 95.31 177 HIS A O 1
ATOM 1379 N N . ASP A 1 178 ? 11.492 -0.982 -1.144 1 90.94 178 ASP A N 1
ATOM 1380 C CA . ASP A 1 178 ? 12.172 0.135 -0.491 1 90.94 178 ASP A CA 1
ATOM 1381 C C . ASP A 1 178 ? 12.25 -0.078 1.019 1 90.94 178 ASP A C 1
ATOM 1383 O O . ASP A 1 178 ? 13.297 0.15 1.627 1 90.94 178 ASP A O 1
ATOM 1387 N N . ALA A 1 179 ? 11.188 -0.49 1.566 1 87.5 179 ALA A N 1
ATOM 1388 C CA . ALA A 1 179 ? 11.156 -0.715 3.01 1 87.5 179 ALA A CA 1
ATOM 1389 C C . ALA A 1 179 ? 12.109 -1.833 3.414 1 87.5 179 ALA A C 1
ATOM 1391 O O . ALA A 1 179 ? 12.828 -1.714 4.41 1 87.5 179 ALA A O 1
ATOM 1392 N N . VAL A 1 180 ? 12.133 -2.877 2.676 1 91.06 180 VAL A N 1
ATOM 1393 C CA . VAL A 1 180 ? 12.969 -4.035 2.963 1 91.06 180 VAL A CA 1
ATOM 1394 C C . VAL A 1 180 ? 14.438 -3.66 2.809 1 91.06 180 VAL A C 1
ATOM 1396 O O . VAL A 1 180 ? 15.258 -3.941 3.689 1 91.06 180 VAL A O 1
ATOM 1399 N N . VAL A 1 181 ? 14.781 -2.99 1.725 1 88.31 181 VAL A N 1
ATOM 1400 C CA . VAL A 1 181 ? 16.172 -2.645 1.435 1 88.31 181 VAL A CA 1
ATOM 1401 C C . VAL A 1 181 ? 16.672 -1.612 2.445 1 88.31 181 VAL A C 1
ATOM 1403 O O . VAL A 1 181 ? 17.812 -1.674 2.891 1 88.31 181 VAL A O 1
ATOM 1406 N N . ALA A 1 182 ? 15.836 -0.642 2.797 1 83.12 182 ALA A N 1
ATOM 1407 C CA . ALA A 1 182 ? 16.203 0.345 3.807 1 83.12 182 ALA A CA 1
ATOM 1408 C C . ALA A 1 182 ? 16.578 -0.332 5.125 1 83.12 182 ALA A C 1
ATOM 1410 O O . ALA A 1 182 ? 17.547 0.064 5.781 1 83.12 182 ALA A O 1
ATOM 1411 N N . ARG A 1 183 ? 15.805 -1.322 5.461 1 83.75 183 ARG A N 1
ATOM 1412 C CA . ARG A 1 183 ? 16.094 -2.064 6.68 1 83.75 183 ARG A CA 1
ATOM 1413 C C . ARG A 1 183 ? 17.359 -2.914 6.52 1 83.75 183 ARG A C 1
ATOM 1415 O O . ARG A 1 183 ? 18.172 -2.99 7.434 1 83.75 183 ARG A O 1
ATOM 1422 N N . ALA A 1 184 ? 17.484 -3.531 5.418 1 82.44 184 ALA A N 1
ATOM 1423 C CA . ALA A 1 184 ? 18.609 -4.418 5.152 1 82.44 184 ALA A CA 1
ATOM 1424 C C . ALA A 1 184 ? 19.922 -3.648 5.18 1 82.44 184 ALA A C 1
ATOM 1426 O O . ALA A 1 184 ? 20.953 -4.176 5.617 1 82.44 184 ALA A O 1
ATOM 1427 N N . TYR A 1 185 ? 19.891 -2.355 4.828 1 80.25 185 TYR A N 1
ATOM 1428 C CA . TYR A 1 185 ? 21.141 -1.608 4.668 1 80.25 185 TYR A CA 1
ATOM 1429 C C . TYR A 1 185 ? 21.25 -0.516 5.727 1 80.25 185 TYR A C 1
ATOM 1431 O O . TYR A 1 185 ? 22.172 0.305 5.68 1 80.25 185 TYR A O 1
ATOM 1439 N N . GLN A 1 186 ? 20.359 -0.535 6.637 1 77.75 186 GLN A N 1
ATOM 1440 C CA . GLN A 1 186 ? 20.25 0.54 7.617 1 77.75 186 GLN A CA 1
ATOM 1441 C C . GLN A 1 186 ? 21.578 0.776 8.328 1 77.75 186 GLN A C 1
ATOM 1443 O O . GLN A 1 186 ? 22 1.922 8.516 1 77.75 186 GLN A O 1
ATOM 1448 N N . SER A 1 187 ? 22.234 -0.332 8.734 1 76.81 187 SER A N 1
ATOM 1449 C CA . SER A 1 187 ? 23.469 -0.197 9.5 1 76.81 187 SER A CA 1
ATOM 1450 C C . SER A 1 187 ? 24.547 0.51 8.695 1 76.81 187 SER A C 1
ATOM 1452 O O . SER A 1 187 ? 25.312 1.312 9.234 1 76.81 187 SER A O 1
ATOM 1454 N N . TRP A 1 188 ? 24.578 0.283 7.457 1 76.94 188 TRP A N 1
ATOM 1455 C CA . TRP A 1 188 ? 25.594 0.894 6.602 1 76.94 188 TRP A CA 1
ATOM 1456 C C . TRP A 1 188 ? 25.234 2.34 6.281 1 76.94 188 TRP A C 1
ATOM 1458 O O . TRP A 1 188 ? 26.125 3.201 6.203 1 76.94 188 TRP A O 1
ATOM 1468 N N . ILE A 1 189 ? 24 2.604 6.168 1 73.88 189 ILE A N 1
ATOM 1469 C CA . ILE A 1 189 ? 23.5 3.955 5.91 1 73.88 189 ILE A CA 1
ATOM 1470 C C . ILE A 1 189 ? 23.828 4.852 7.105 1 73.88 189 ILE A C 1
ATOM 1472 O O . ILE A 1 189 ? 24.344 5.953 6.941 1 73.88 189 ILE A O 1
ATOM 1476 N N . VAL A 1 190 ? 23.609 4.359 8.242 1 73.94 190 VAL A N 1
ATOM 1477 C CA . VAL A 1 190 ? 23.828 5.113 9.477 1 73.94 190 VAL A CA 1
ATOM 1478 C C . VAL A 1 190 ? 25.328 5.32 9.68 1 73.94 190 VAL A C 1
ATOM 1480 O O . VAL A 1 190 ? 25.766 6.402 10.086 1 73.94 190 VAL A O 1
ATOM 1483 N N . ALA A 1 191 ? 26.062 4.246 9.391 1 75.69 191 ALA A N 1
ATOM 1484 C CA . ALA A 1 191 ? 27.5 4.301 9.594 1 75.69 191 ALA A CA 1
ATOM 1485 C C . ALA A 1 191 ? 28.188 5.102 8.484 1 75.69 191 ALA A C 1
ATOM 1487 O O . ALA A 1 191 ? 29.359 5.449 8.594 1 75.69 191 ALA A O 1
ATOM 1488 N N . ASN A 1 192 ? 27.359 5.449 7.465 1 76 192 ASN A N 1
ATOM 1489 C CA . ASN A 1 192 ? 27.906 6.117 6.285 1 76 192 ASN A CA 1
ATOM 1490 C C . ASN A 1 192 ? 29.125 5.395 5.75 1 76 192 ASN A C 1
ATOM 1492 O O . ASN A 1 192 ? 30.156 6.023 5.465 1 76 192 ASN A O 1
ATOM 1496 N N . GLU A 1 193 ? 29.203 4.105 5.863 1 74.94 193 GLU A N 1
ATOM 1497 C CA . GLU A 1 193 ? 30.25 3.232 5.359 1 74.94 193 GLU A CA 1
ATOM 1498 C C . GLU A 1 193 ? 29.719 2.279 4.293 1 74.94 193 GLU A C 1
ATOM 1500 O O . GLU A 1 193 ? 28.594 1.773 4.41 1 74.94 193 GLU A O 1
ATOM 1505 N N . PRO A 1 194 ? 30.516 2.188 3.26 1 74.5 194 PRO A N 1
ATOM 1506 C CA . PRO A 1 194 ? 30.078 1.2 2.27 1 74.5 194 PRO A CA 1
ATOM 1507 C C . PRO A 1 194 ? 30.141 -0.232 2.795 1 74.5 194 PRO A C 1
ATOM 1509 O O . PRO A 1 194 ? 31.047 -0.569 3.562 1 74.5 194 PRO A O 1
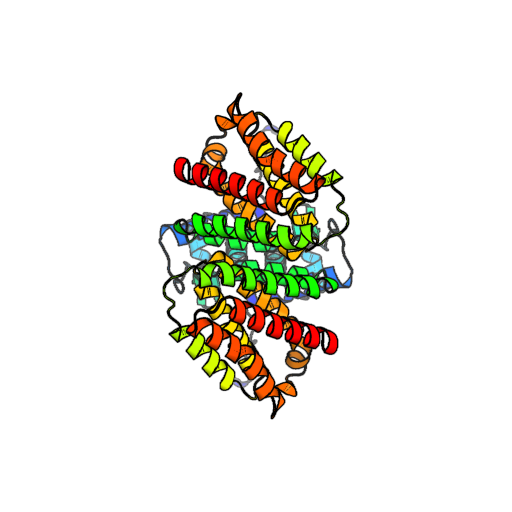ATOM 1512 N N . PRO A 1 195 ? 29.125 -0.979 2.453 1 76.44 195 PRO A N 1
ATOM 1513 C CA . PRO A 1 195 ? 29.219 -2.389 2.84 1 76.44 195 PRO A CA 1
ATOM 1514 C C . PRO A 1 195 ? 30.391 -3.105 2.188 1 76.44 195 PRO A C 1
ATOM 1516 O O . PRO A 1 195 ? 30.766 -2.779 1.06 1 76.44 195 PRO A O 1
ATOM 1519 N N . PRO A 1 196 ? 30.984 -3.936 2.951 1 74.5 196 PRO A N 1
ATOM 1520 C CA . PRO A 1 196 ? 32.125 -4.66 2.396 1 74.5 196 PRO A CA 1
ATOM 1521 C C . PRO A 1 196 ? 31.812 -5.355 1.076 1 74.5 196 PRO A C 1
ATOM 1523 O O . PRO A 1 196 ? 32.688 -5.5 0.219 1 74.5 196 PRO A O 1
ATOM 1526 N N . TRP A 1 197 ? 30.594 -5.707 0.92 1 73 197 TRP A N 1
ATOM 1527 C CA . TRP A 1 197 ? 30.25 -6.457 -0.28 1 73 197 TRP A CA 1
ATOM 1528 C C . TRP A 1 197 ? 30.234 -5.551 -1.506 1 73 197 TRP A C 1
ATOM 1530 O O . TRP A 1 197 ? 30.234 -6.031 -2.643 1 73 197 TRP A O 1
ATOM 1540 N N . LEU A 1 198 ? 30.25 -4.246 -1.241 1 76.25 198 LEU A N 1
ATOM 1541 C CA . LEU A 1 198 ? 30.328 -3.312 -2.361 1 76.25 198 LEU A CA 1
ATOM 1542 C C . LEU A 1 198 ? 31.766 -3.211 -2.881 1 76.25 198 LEU A C 1
ATOM 1544 O O . LEU A 1 198 ? 32.031 -2.496 -3.852 1 76.25 198 LEU A O 1
ATOM 1548 N N . ALA A 1 199 ? 32.562 -4.031 -2.238 1 75 199 ALA A N 1
ATOM 1549 C CA . ALA A 1 199 ? 33.969 -3.994 -2.631 1 75 199 ALA A CA 1
ATOM 1550 C C . ALA A 1 199 ? 34.406 -5.324 -3.238 1 75 199 ALA A C 1
ATOM 1552 O O . ALA A 1 199 ? 33.969 -6.391 -2.789 1 75 199 ALA A O 1
ATOM 1553 N N . GLY A 1 200 ? 35.25 -5.219 -4.215 1 76 200 GLY A N 1
ATOM 1554 C CA . GLY A 1 200 ? 36 -6.285 -4.871 1 76 200 GLY A CA 1
ATOM 1555 C C . GLY A 1 200 ? 35.094 -7.406 -5.371 1 76 200 GLY A C 1
ATOM 1556 O O . GLY A 1 200 ? 34.219 -7.176 -6.184 1 76 200 GLY A O 1
ATOM 1557 N N . LYS A 1 201 ? 35.375 -8.656 -4.879 1 78.06 201 LYS A N 1
ATOM 1558 C CA . LYS A 1 201 ? 34.75 -9.906 -5.332 1 78.06 201 LYS A CA 1
ATOM 1559 C C . LYS A 1 201 ? 33.312 -10.008 -4.863 1 78.06 201 LYS A C 1
ATOM 1561 O O . LYS A 1 201 ? 32.469 -10.57 -5.562 1 78.06 201 LYS A O 1
ATOM 1566 N N . GLU A 1 202 ? 33.031 -9.438 -3.881 1 81.31 202 GLU A N 1
ATOM 1567 C CA . GLU A 1 202 ? 31.672 -9.547 -3.338 1 81.31 202 GLU A CA 1
ATOM 1568 C C . GLU A 1 202 ? 30.672 -8.75 -4.18 1 81.31 202 GLU A C 1
ATOM 1570 O O . GLU A 1 202 ? 29.5 -9.125 -4.297 1 81.31 202 GLU A O 1
ATOM 1575 N N . PHE A 1 203 ? 31.234 -7.809 -4.84 1 88.62 203 PHE A N 1
ATOM 1576 C CA . PHE A 1 203 ? 30.391 -7.023 -5.734 1 88.62 203 PHE A CA 1
ATOM 1577 C C . PHE A 1 203 ? 30 -7.836 -6.961 1 88.62 203 PHE A C 1
ATOM 1579 O O . PHE A 1 203 ? 28.828 -7.84 -7.367 1 88.62 203 PHE A O 1
ATOM 1586 N N . ALA A 1 204 ? 31 -8.523 -7.469 1 90.25 204 ALA A N 1
ATOM 1587 C CA . ALA A 1 204 ? 30.734 -9.359 -8.633 1 90.25 204 ALA A CA 1
ATOM 1588 C C . ALA A 1 204 ? 29.688 -10.43 -8.32 1 90.25 204 ALA A C 1
ATOM 1590 O O . ALA A 1 204 ? 28.875 -10.781 -9.188 1 90.25 204 ALA A O 1
ATOM 1591 N N . ALA A 1 205 ? 29.75 -10.914 -7.133 1 91.88 205 ALA A N 1
ATOM 1592 C CA . ALA A 1 205 ? 28.781 -11.922 -6.711 1 91.88 205 ALA A CA 1
ATOM 1593 C C . ALA A 1 205 ? 27.359 -11.344 -6.664 1 91.88 205 ALA A C 1
ATOM 1595 O O . ALA A 1 205 ? 26.391 -12.047 -6.949 1 91.88 205 ALA A O 1
ATOM 1596 N N . GLN A 1 206 ? 27.25 -10.109 -6.309 1 91.19 206 GLN A N 1
ATOM 1597 C CA . GLN A 1 206 ? 25.953 -9.445 -6.289 1 91.19 206 GLN A CA 1
ATOM 1598 C C . GLN A 1 206 ? 25.391 -9.289 -7.703 1 91.19 206 GLN A C 1
ATOM 1600 O O . GLN A 1 206 ? 24.203 -9.531 -7.941 1 91.19 206 GLN A O 1
ATOM 1605 N N . ILE A 1 207 ? 26.281 -8.938 -8.633 1 94.62 207 ILE A N 1
ATOM 1606 C CA . ILE A 1 207 ? 25.859 -8.789 -10.023 1 94.62 207 ILE A CA 1
ATOM 1607 C C . ILE A 1 207 ? 25.422 -10.141 -10.578 1 94.62 207 ILE A C 1
ATOM 1609 O O . ILE A 1 207 ? 24.438 -10.234 -11.305 1 94.62 207 ILE A O 1
ATOM 1613 N N . ALA A 1 208 ? 26.125 -11.141 -10.172 1 95.94 208 ALA A N 1
ATOM 1614 C CA . ALA A 1 208 ? 25.859 -12.5 -10.656 1 95.94 208 ALA A CA 1
ATOM 1615 C C . ALA A 1 208 ? 24.484 -12.984 -10.219 1 95.94 208 ALA A C 1
ATOM 1617 O O . ALA A 1 208 ? 23.922 -13.906 -10.82 1 95.94 208 ALA A O 1
ATOM 1618 N N . LEU A 1 209 ? 23.906 -12.398 -9.227 1 96.38 209 LEU A N 1
ATOM 1619 C CA . LEU A 1 209 ? 22.562 -12.742 -8.773 1 96.38 209 LEU A CA 1
ATOM 1620 C C . LEU A 1 209 ? 21.5 -12.117 -9.688 1 96.38 209 LEU A C 1
ATOM 1622 O O . LEU A 1 209 ? 20.375 -12.602 -9.758 1 96.38 209 LEU A O 1
ATOM 1626 N N . HIS A 1 210 ? 21.844 -11.023 -10.391 1 98 210 HIS A N 1
ATOM 1627 C CA . HIS A 1 210 ? 20.875 -10.273 -11.18 1 98 210 HIS A CA 1
ATOM 1628 C C . HIS A 1 210 ? 20.969 -10.625 -12.656 1 98 210 HIS A C 1
ATOM 1630 O O . HIS A 1 210 ? 19.969 -10.625 -13.367 1 98 210 HIS A O 1
ATOM 1636 N N . GLU A 1 211 ? 22.109 -11.031 -13.117 1 98.19 211 GLU A N 1
ATOM 1637 C CA . GLU A 1 211 ? 22.359 -11.312 -14.523 1 98.19 211 GLU A CA 1
ATOM 1638 C C . GLU A 1 211 ? 21.453 -12.43 -15.031 1 98.19 211 GLU A C 1
ATOM 1640 O O . GLU A 1 211 ? 20.875 -12.32 -16.109 1 98.19 211 GLU A O 1
ATOM 1645 N N . PRO A 1 212 ? 21.281 -13.5 -14.258 1 98.56 212 PRO A N 1
ATOM 1646 C CA . PRO A 1 212 ? 20.438 -14.594 -14.75 1 98.56 212 PRO A CA 1
ATOM 1647 C C . PRO A 1 212 ? 18.969 -14.172 -14.93 1 98.56 212 PRO A C 1
ATOM 1649 O O . PRO A 1 212 ? 18.25 -14.781 -15.727 1 98.56 212 PRO A O 1
ATOM 1652 N N . ILE A 1 213 ? 18.531 -13.172 -14.203 1 98.56 213 ILE A N 1
ATOM 1653 C CA . ILE A 1 213 ? 17.172 -12.68 -14.352 1 98.56 213 ILE A CA 1
ATOM 1654 C C . ILE A 1 213 ? 16.984 -12.109 -15.75 1 98.56 213 ILE A C 1
ATOM 1656 O O . ILE A 1 213 ? 16.031 -12.469 -16.453 1 98.56 213 ILE A O 1
ATOM 1660 N N . VAL A 1 214 ? 17.906 -11.273 -16.219 1 98.5 214 VAL A N 1
ATOM 1661 C CA . VAL A 1 214 ? 17.828 -10.656 -17.531 1 98.5 214 VAL A CA 1
ATOM 1662 C C . VAL A 1 214 ? 18 -11.727 -18.609 1 98.5 214 VAL A C 1
ATOM 1664 O O . VAL A 1 214 ? 17.312 -11.711 -19.625 1 98.5 214 VAL A O 1
ATOM 1667 N N . ALA A 1 215 ? 18.938 -12.656 -18.344 1 98.31 215 ALA A N 1
ATOM 1668 C CA . ALA A 1 215 ? 19.172 -13.742 -19.297 1 98.31 215 ALA A CA 1
ATOM 1669 C C . ALA A 1 215 ? 17.906 -14.57 -19.5 1 98.31 215 ALA A C 1
ATOM 1671 O O . ALA A 1 215 ? 17.562 -14.93 -20.625 1 98.31 215 ALA A O 1
ATOM 1672 N N . ALA A 1 216 ? 17.219 -14.867 -18.406 1 98.12 216 ALA A N 1
ATOM 1673 C CA . ALA A 1 216 ? 15.992 -15.648 -18.484 1 98.12 216 ALA A CA 1
ATOM 1674 C C . ALA A 1 216 ? 14.906 -14.891 -19.25 1 98.12 216 ALA A C 1
ATOM 1676 O O . ALA A 1 216 ? 14.133 -15.492 -20 1 98.12 216 ALA A O 1
ATOM 1677 N N . LEU A 1 217 ? 14.82 -13.555 -19.062 1 98 217 LEU A N 1
ATOM 1678 C CA . LEU A 1 217 ? 13.875 -12.719 -19.797 1 98 217 LEU A CA 1
ATOM 1679 C C . LEU A 1 217 ? 14.172 -12.734 -21.297 1 98 217 LEU A C 1
ATOM 1681 O O . LEU A 1 217 ? 13.266 -12.875 -22.109 1 98 217 LEU A O 1
ATOM 1685 N N . ARG A 1 218 ? 15.422 -12.609 -21.688 1 96.56 218 ARG A N 1
ATOM 1686 C CA . ARG A 1 218 ? 15.844 -12.625 -23.078 1 96.56 218 ARG A CA 1
ATOM 1687 C C . ARG A 1 218 ? 15.469 -13.938 -23.75 1 96.56 218 ARG A C 1
ATOM 1689 O O . ARG A 1 218 ? 15.055 -13.953 -24.922 1 96.56 218 ARG A O 1
ATOM 1696 N N . ALA A 1 219 ? 15.586 -14.977 -23.016 1 95.75 219 ALA A N 1
ATOM 1697 C CA . ALA A 1 219 ? 15.336 -16.312 -23.547 1 95.75 219 ALA A CA 1
ATOM 1698 C C . ALA A 1 219 ? 13.852 -16.672 -23.469 1 95.75 219 ALA A C 1
ATOM 1700 O O . ALA A 1 219 ? 13.43 -17.719 -23.938 1 95.75 219 ALA A O 1
ATOM 1701 N N . ASN A 1 220 ? 13.094 -15.82 -22.828 1 93.81 220 ASN A N 1
ATOM 1702 C CA . ASN A 1 220 ? 11.688 -16.109 -22.562 1 93.81 220 ASN A CA 1
ATOM 1703 C C . ASN A 1 220 ? 11.516 -17.453 -21.859 1 93.81 220 ASN A C 1
ATOM 1705 O O . ASN A 1 220 ? 10.695 -18.266 -22.281 1 93.81 220 ASN A O 1
ATOM 1709 N N . ASP A 1 221 ? 12.32 -17.688 -20.938 1 95.56 221 ASP A N 1
ATOM 1710 C CA . ASP A 1 221 ? 12.328 -18.922 -20.172 1 95.56 221 ASP A CA 1
ATOM 1711 C C . ASP A 1 221 ? 11.766 -18.719 -18.766 1 95.56 221 ASP A C 1
ATOM 1713 O O . ASP A 1 221 ? 12.5 -18.344 -17.844 1 95.56 221 ASP A O 1
ATOM 1717 N N . GLY A 1 222 ? 10.523 -19.047 -18.641 1 96.12 222 GLY A N 1
ATOM 1718 C CA . GLY A 1 222 ? 9.828 -18.812 -17.375 1 96.12 222 GLY A CA 1
ATOM 1719 C C . GLY A 1 222 ? 10.406 -19.609 -16.234 1 96.12 222 GLY A C 1
ATOM 1720 O O . GLY A 1 222 ? 10.5 -19.109 -15.102 1 96.12 222 GLY A O 1
ATOM 1721 N N . ALA A 1 223 ? 10.758 -20.812 -16.484 1 97.12 223 ALA A N 1
ATOM 1722 C CA . ALA A 1 223 ? 11.312 -21.672 -15.445 1 97.12 223 ALA A CA 1
ATOM 1723 C C . ALA A 1 223 ? 12.641 -21.125 -14.938 1 97.12 223 ALA A C 1
ATOM 1725 O O . ALA A 1 223 ? 12.883 -21.078 -13.727 1 97.12 223 ALA A O 1
ATOM 1726 N N . GLN A 1 224 ? 13.508 -20.719 -15.828 1 97.88 224 GLN A N 1
ATOM 1727 C CA . GLN A 1 224 ? 14.789 -20.141 -15.438 1 97.88 224 GLN A CA 1
ATOM 1728 C C . GLN A 1 224 ? 14.594 -18.812 -14.719 1 97.88 224 GLN A C 1
ATOM 1730 O O . GLN A 1 224 ? 15.367 -18.469 -13.828 1 97.88 224 GLN A O 1
ATOM 1735 N N . LEU A 1 225 ? 13.602 -18.047 -15.125 1 98.25 225 LEU A N 1
ATOM 1736 C CA . LEU A 1 225 ? 13.305 -16.781 -14.445 1 98.25 225 LEU A CA 1
ATOM 1737 C C . LEU A 1 225 ? 12.938 -17.031 -12.984 1 98.25 225 LEU A C 1
ATOM 1739 O O . LEU A 1 225 ? 13.477 -16.375 -12.094 1 98.25 225 LEU A O 1
ATOM 1743 N N . VAL A 1 226 ? 12.078 -17.984 -12.758 1 97.81 226 VAL A N 1
ATOM 1744 C CA . VAL A 1 226 ? 11.672 -18.344 -11.406 1 97.81 226 VAL A CA 1
ATOM 1745 C C . VAL A 1 226 ? 12.891 -18.781 -10.602 1 97.81 226 VAL A C 1
ATOM 1747 O O . VAL A 1 226 ? 13.078 -18.344 -9.453 1 97.81 226 VAL A O 1
ATOM 1750 N N . ALA A 1 227 ? 13.719 -19.594 -11.195 1 98.31 227 ALA A N 1
ATOM 1751 C CA . ALA A 1 227 ? 14.914 -20.094 -10.508 1 98.31 227 ALA A CA 1
ATOM 1752 C C . ALA A 1 227 ? 15.844 -18.938 -10.141 1 98.31 227 ALA A C 1
ATOM 1754 O O . ALA A 1 227 ? 16.375 -18.891 -9.031 1 98.31 227 ALA A O 1
ATOM 1755 N N . ALA A 1 228 ? 16.047 -18.031 -11.062 1 98.5 228 ALA A N 1
ATOM 1756 C CA . ALA A 1 228 ? 16.922 -16.875 -10.828 1 98.5 228 ALA A CA 1
ATOM 1757 C C . ALA A 1 228 ? 16.391 -16 -9.703 1 98.5 228 ALA A C 1
ATOM 1759 O O . ALA A 1 228 ? 17.141 -15.586 -8.82 1 98.5 228 ALA A O 1
ATOM 1760 N N . LEU A 1 229 ? 15.117 -15.727 -9.711 1 98.19 229 LEU A N 1
ATOM 1761 C CA . LEU A 1 229 ? 14.492 -14.898 -8.68 1 98.19 229 LEU A CA 1
ATOM 1762 C C . LEU A 1 229 ? 14.531 -15.594 -7.328 1 98.19 229 LEU A C 1
ATOM 1764 O O . LEU A 1 229 ? 14.742 -14.953 -6.297 1 98.19 229 LEU A O 1
ATOM 1768 N N . THR A 1 230 ? 14.344 -16.891 -7.348 1 97.81 230 THR A N 1
ATOM 1769 C CA . THR A 1 230 ? 14.398 -17.656 -6.109 1 97.81 230 THR A CA 1
ATOM 1770 C C . THR A 1 230 ? 15.797 -17.609 -5.512 1 97.81 230 THR A C 1
ATOM 1772 O O . THR A 1 230 ? 15.953 -17.438 -4.301 1 97.81 230 THR A O 1
ATOM 1775 N N . ARG A 1 231 ? 16.781 -17.781 -6.344 1 97.94 231 ARG A N 1
ATOM 1776 C CA . ARG A 1 231 ? 18.172 -17.688 -5.891 1 97.94 231 ARG A CA 1
ATOM 1777 C C . ARG A 1 231 ? 18.469 -16.312 -5.309 1 97.94 231 ARG A C 1
ATOM 1779 O O . ARG A 1 231 ? 19.094 -16.203 -4.262 1 97.94 231 ARG A O 1
ATOM 1786 N N . HIS A 1 232 ? 18.031 -15.281 -5.992 1 96.94 232 HIS A N 1
ATOM 1787 C CA . HIS A 1 232 ? 18.203 -13.922 -5.508 1 96.94 232 HIS A CA 1
ATOM 1788 C C . HIS A 1 232 ? 17.531 -13.727 -4.156 1 96.94 232 HIS A C 1
ATOM 1790 O O . HIS A 1 232 ? 18.109 -13.125 -3.246 1 96.94 232 HIS A O 1
ATOM 1796 N N . GLN A 1 233 ? 16.328 -14.234 -4 1 95.94 233 GLN A N 1
ATOM 1797 C CA . GLN A 1 233 ? 15.555 -14.133 -2.762 1 95.94 233 GLN A CA 1
ATOM 1798 C C . GLN A 1 233 ? 16.297 -14.812 -1.606 1 95.94 233 GLN A C 1
ATOM 1800 O O . GLN A 1 233 ? 16.359 -14.258 -0.506 1 95.94 233 GLN A O 1
ATOM 1805 N N . LYS A 1 234 ? 16.812 -15.969 -1.848 1 95.94 234 LYS A N 1
ATOM 1806 C CA . LYS A 1 234 ? 17.547 -16.688 -0.816 1 95.94 234 LYS A CA 1
ATOM 1807 C C . LYS A 1 234 ? 18.781 -15.906 -0.354 1 95.94 234 LYS A C 1
ATOM 1809 O O . LYS A 1 234 ? 19.094 -15.883 0.838 1 95.94 234 LYS A O 1
ATOM 1814 N N . ALA A 1 235 ? 19.438 -15.32 -1.289 1 92.75 235 ALA A N 1
ATOM 1815 C CA . ALA A 1 235 ? 20.594 -14.5 -0.955 1 92.75 235 ALA A CA 1
ATOM 1816 C C . ALA A 1 235 ? 20.188 -13.305 -0.09 1 92.75 235 ALA A C 1
ATOM 1818 O O . ALA A 1 235 ? 20.891 -12.969 0.873 1 92.75 235 ALA A O 1
ATOM 1819 N N . LEU A 1 236 ? 19.109 -12.617 -0.443 1 91.69 236 LEU A N 1
ATOM 1820 C CA . LEU A 1 236 ? 18.594 -11.492 0.337 1 91.69 236 LEU A CA 1
ATOM 1821 C C . LEU A 1 236 ? 18.25 -11.93 1.755 1 91.69 236 LEU A C 1
ATOM 1823 O O . LEU A 1 236 ? 18.609 -11.258 2.725 1 91.69 236 LEU A O 1
ATOM 1827 N N . GLU A 1 237 ? 17.562 -13.062 1.89 1 92.62 237 GLU A N 1
ATOM 1828 C CA . GLU A 1 237 ? 17.188 -13.586 3.197 1 92.62 237 GLU A CA 1
ATOM 1829 C C . GLU A 1 237 ? 18.406 -13.898 4.047 1 92.62 237 GLU A C 1
ATOM 1831 O O . GLU A 1 237 ? 18.438 -13.602 5.242 1 92.62 237 GLU A O 1
ATOM 1836 N N . ALA A 1 238 ? 19.359 -14.508 3.422 1 90.12 238 ALA A N 1
ATOM 1837 C CA . ALA A 1 238 ? 20.594 -14.836 4.121 1 90.12 238 ALA A CA 1
ATOM 1838 C C . ALA A 1 238 ? 21.297 -13.57 4.613 1 90.12 238 ALA A C 1
ATOM 1840 O O . ALA A 1 238 ? 21.797 -13.531 5.738 1 90.12 238 ALA A O 1
ATOM 1841 N N . HIS A 1 239 ? 21.297 -12.617 3.764 1 84.38 239 HIS A N 1
ATOM 1842 C CA . HIS A 1 239 ? 21.906 -11.336 4.133 1 84.38 239 HIS A CA 1
ATOM 1843 C C . HIS A 1 239 ? 21.203 -10.727 5.344 1 84.38 239 HIS A C 1
ATOM 1845 O O . HIS A 1 239 ? 21.859 -10.242 6.27 1 84.38 239 HIS A O 1
ATOM 1851 N N . MET A 1 240 ? 19.953 -10.727 5.34 1 85.19 240 MET A N 1
ATOM 1852 C CA . MET A 1 240 ? 19.172 -10.117 6.406 1 85.19 240 MET A CA 1
ATOM 1853 C C . MET A 1 240 ? 19.328 -10.891 7.711 1 85.19 240 MET A C 1
ATOM 1855 O O . MET A 1 240 ? 19.328 -10.297 8.789 1 85.19 240 MET A O 1
ATOM 1859 N N . ARG A 1 241 ? 19.438 -12.156 7.613 1 82.75 241 ARG A N 1
ATOM 1860 C CA . ARG A 1 241 ? 19.672 -12.969 8.805 1 82.75 241 ARG A CA 1
ATOM 1861 C C . ARG A 1 241 ? 21.016 -12.633 9.438 1 82.75 241 ARG A C 1
ATOM 1863 O O . ARG A 1 241 ? 21.141 -12.617 10.664 1 82.75 241 ARG A O 1
ATOM 1870 N N . LEU A 1 242 ? 21.953 -12.312 8.617 1 73.56 242 LEU A N 1
ATOM 1871 C CA . LEU A 1 242 ? 23.312 -12.07 9.078 1 73.56 242 LEU A CA 1
ATOM 1872 C C . LEU A 1 242 ? 23.469 -10.633 9.562 1 73.56 242 LEU A C 1
ATOM 1874 O O . LEU A 1 242 ? 24.219 -10.375 10.508 1 73.56 242 LEU A O 1
ATOM 1878 N N . HIS A 1 243 ? 22.781 -9.766 8.859 1 66.25 243 HIS A N 1
ATOM 1879 C CA . HIS A 1 243 ? 23.062 -8.359 9.109 1 66.25 243 HIS A CA 1
ATOM 1880 C C . HIS A 1 243 ? 21.828 -7.641 9.656 1 66.25 243 HIS A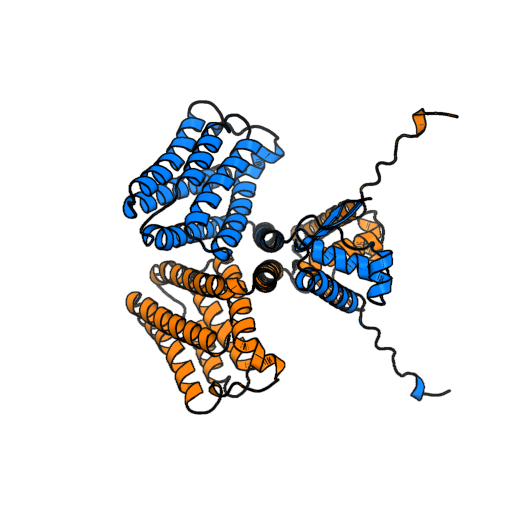 C 1
ATOM 1882 O O . HIS A 1 243 ? 21.906 -6.461 10.008 1 66.25 243 HIS A O 1
ATOM 1888 N N . GLY A 1 244 ? 20.609 -8.211 9.531 1 63.38 244 GLY A N 1
ATOM 1889 C CA . GLY A 1 244 ? 19.391 -7.539 9.945 1 63.38 244 GLY A CA 1
ATOM 1890 C C . GLY A 1 244 ? 19.125 -7.656 11.438 1 63.38 244 GLY A C 1
ATOM 1891 O O . GLY A 1 244 ? 19.734 -8.477 12.125 1 63.38 244 GLY A O 1
ATOM 1892 N N . MET B 1 1 ? 27.359 49 9.727 1 31.36 1 MET B N 1
ATOM 1893 C CA . MET B 1 1 ? 26.422 48.094 10.383 1 31.36 1 MET B CA 1
ATOM 1894 C C . MET B 1 1 ? 26.719 46.625 10 1 31.36 1 MET B C 1
ATOM 1896 O O . MET B 1 1 ? 27.031 46.344 8.844 1 31.36 1 MET B O 1
ATOM 1900 N N . ASP B 1 2 ? 27 45.656 10.953 1 32.28 2 ASP B N 1
ATOM 1901 C CA . ASP B 1 2 ? 27.859 44.469 11.039 1 32.28 2 ASP B CA 1
ATOM 1902 C C . ASP B 1 2 ? 27.328 43.344 10.148 1 32.28 2 ASP B C 1
ATOM 1904 O O . ASP B 1 2 ? 26.141 43 10.211 1 32.28 2 ASP B O 1
ATOM 1908 N N . GLU B 1 3 ? 27.812 43.062 8.969 1 42.91 3 GLU B N 1
ATOM 1909 C CA . GLU B 1 3 ? 27.672 42 7.98 1 42.91 3 GLU B CA 1
ATOM 1910 C C . GLU B 1 3 ? 27.609 40.625 8.648 1 42.91 3 GLU B C 1
ATOM 1912 O O . GLU B 1 3 ? 27.219 39.625 8.031 1 42.91 3 GLU B O 1
ATOM 1917 N N . ARG B 1 4 ? 28.312 40.5 9.719 1 40.12 4 ARG B N 1
ATOM 1918 C CA . ARG B 1 4 ? 28.578 39.25 10.445 1 40.12 4 ARG B CA 1
ATOM 1919 C C . ARG B 1 4 ? 27.281 38.656 10.969 1 40.12 4 ARG B C 1
ATOM 1921 O O . ARG B 1 4 ? 27.156 37.438 11.055 1 40.12 4 ARG B O 1
ATOM 1928 N N . TYR B 1 5 ? 26.469 39.406 11.617 1 36.56 5 TYR B N 1
ATOM 1929 C CA . TYR B 1 5 ? 25.312 38.875 12.312 1 36.56 5 TYR B CA 1
ATOM 1930 C C . TYR B 1 5 ? 24.328 38.281 11.32 1 36.56 5 TYR B C 1
ATOM 1932 O O . TYR B 1 5 ? 23.188 37.938 11.688 1 36.56 5 TYR B O 1
ATOM 1940 N N . ARG B 1 6 ? 24.469 38.625 10.039 1 36.38 6 ARG B N 1
ATOM 1941 C CA . ARG B 1 6 ? 23.438 38 9.227 1 36.38 6 ARG B CA 1
ATOM 1942 C C . ARG B 1 6 ? 23.453 36.469 9.398 1 36.38 6 ARG B C 1
ATOM 1944 O O . ARG B 1 6 ? 23.938 35.75 8.523 1 36.38 6 ARG B O 1
ATOM 1951 N N . GLN B 1 7 ? 24.25 35.969 10.406 1 36.19 7 GLN B N 1
ATOM 1952 C CA . GLN B 1 7 ? 24.094 34.531 10.695 1 36.19 7 GLN B CA 1
ATOM 1953 C C . GLN B 1 7 ? 22.656 34.094 10.484 1 36.19 7 GLN B C 1
ATOM 1955 O O . GLN B 1 7 ? 21.766 34.438 11.273 1 36.19 7 GLN B O 1
ATOM 1960 N N . SER B 1 8 ? 22.172 34.125 9.273 1 36.97 8 SER B N 1
ATOM 1961 C CA . SER B 1 8 ? 20.859 33.812 8.703 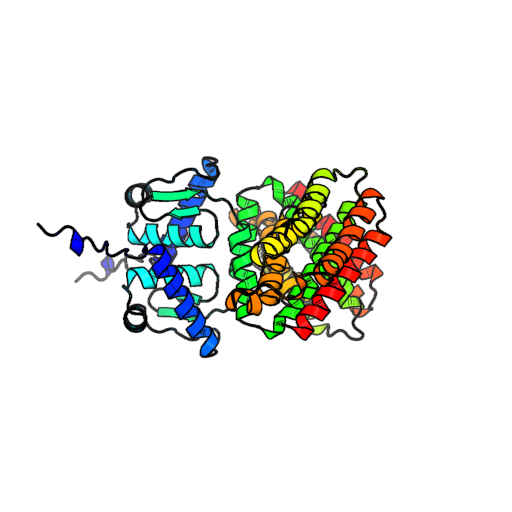1 36.97 8 SER B CA 1
ATOM 1962 C C . SER B 1 8 ? 20.172 32.719 9.492 1 36.97 8 SER B C 1
ATOM 1964 O O . SER B 1 8 ? 20.734 31.641 9.703 1 36.97 8 SER B O 1
ATOM 1966 N N . PHE B 1 9 ? 19.625 32.875 10.695 1 41.34 9 PHE B N 1
ATOM 1967 C CA . PHE B 1 9 ? 18.703 31.984 11.391 1 41.34 9 PHE B CA 1
ATOM 1968 C C . PHE B 1 9 ? 18.078 30.984 10.422 1 41.34 9 PHE B C 1
ATOM 1970 O O . PHE B 1 9 ? 17.234 31.359 9.602 1 41.34 9 PHE B O 1
ATOM 1977 N N . GLN B 1 10 ? 18.719 30.234 9.703 1 44.03 10 GLN B N 1
ATOM 1978 C CA . GLN B 1 10 ? 18.203 29.203 8.805 1 44.03 10 GLN B CA 1
ATOM 1979 C C . GLN B 1 10 ? 17.016 28.484 9.422 1 44.03 10 GLN B C 1
ATOM 1981 O O . GLN B 1 10 ? 17.188 27.562 10.227 1 44.03 10 GLN B O 1
ATOM 1986 N N . LEU B 1 11 ? 16.016 29.188 9.914 1 50.66 11 LEU B N 1
ATOM 1987 C CA . LEU B 1 11 ? 14.758 28.625 10.406 1 50.66 11 LEU B CA 1
ATOM 1988 C C . LEU B 1 11 ? 14.289 27.469 9.523 1 50.66 11 LEU B C 1
ATOM 1990 O O . LEU B 1 11 ? 14.266 27.594 8.297 1 50.66 11 LEU B O 1
ATOM 1994 N N . GLU B 1 12 ? 14.516 26.344 10.055 1 62.56 12 GLU B N 1
ATOM 1995 C CA . GLU B 1 12 ? 13.945 25.172 9.383 1 62.56 12 GLU B CA 1
ATOM 1996 C C . GLU B 1 12 ? 12.508 25.438 8.961 1 62.56 12 GLU B C 1
ATOM 1998 O O . GLU B 1 12 ? 11.727 26.016 9.719 1 62.56 12 GLU B O 1
ATOM 2003 N N . PRO B 1 13 ? 12.352 25.359 7.684 1 66.31 13 PRO B N 1
ATOM 2004 C CA . PRO B 1 13 ? 10.969 25.531 7.23 1 66.31 13 PRO B CA 1
ATOM 2005 C C . PRO B 1 13 ? 9.969 24.75 8.086 1 66.31 13 PRO B C 1
ATOM 2007 O O . PRO B 1 13 ? 10.297 23.672 8.594 1 66.31 13 PRO B O 1
ATOM 2010 N N . VAL B 1 14 ? 8.859 25.359 8.375 1 64.56 14 VAL B N 1
ATOM 2011 C CA . VAL B 1 14 ? 7.801 24.812 9.219 1 64.56 14 VAL B CA 1
ATOM 2012 C C . VAL B 1 14 ? 7.508 23.359 8.812 1 64.56 14 VAL B C 1
ATOM 2014 O O . VAL B 1 14 ? 7.293 22.5 9.672 1 64.56 14 VAL B O 1
ATOM 2017 N N . THR B 1 15 ? 7.5 23.094 7.516 1 73.38 15 THR B N 1
ATOM 2018 C CA . THR B 1 15 ? 7.207 21.75 7.027 1 73.38 15 THR B CA 1
ATOM 2019 C C . THR B 1 15 ? 8.258 20.766 7.512 1 73.38 15 THR B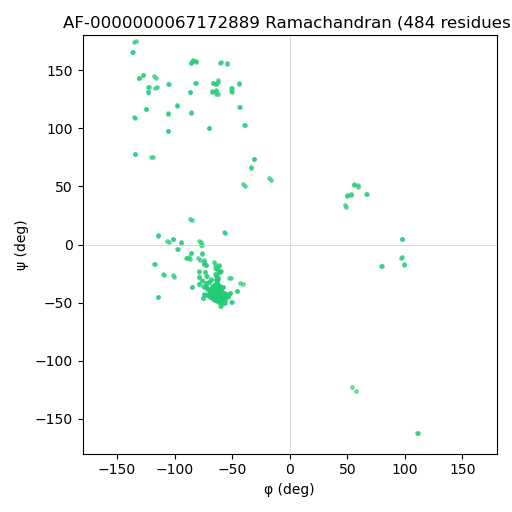 C 1
ATOM 2021 O O . THR B 1 15 ? 7.93 19.625 7.879 1 73.38 15 THR B O 1
ATOM 2024 N N . ARG B 1 16 ? 9.422 21.188 7.586 1 77.81 16 ARG B N 1
ATOM 2025 C CA . ARG B 1 16 ? 10.5 20.328 8.047 1 77.81 16 ARG B CA 1
ATOM 2026 C C . ARG B 1 16 ? 10.43 20.125 9.555 1 77.81 16 ARG B C 1
ATOM 2028 O O . ARG B 1 16 ? 10.672 19.016 10.055 1 77.81 16 ARG B O 1
ATOM 2035 N N . ILE B 1 17 ? 10.016 21.25 10.234 1 84.56 17 ILE B N 1
ATOM 2036 C CA . ILE B 1 17 ? 9.883 21.141 11.68 1 84.56 17 ILE B CA 1
ATOM 2037 C C . ILE B 1 17 ? 8.719 20.219 12.031 1 84.56 17 ILE B C 1
ATOM 2039 O O . ILE B 1 17 ? 8.828 19.375 12.922 1 84.56 17 ILE B O 1
ATOM 2043 N N . ALA B 1 18 ? 7.637 20.328 11.273 1 89.44 18 ALA B N 1
ATOM 2044 C CA . ALA B 1 18 ? 6.477 19.469 11.5 1 89.44 18 ALA B CA 1
ATOM 2045 C C . ALA B 1 18 ? 6.832 18 11.297 1 89.44 18 ALA B C 1
ATOM 2047 O O . ALA B 1 18 ? 6.375 17.141 12.047 1 89.44 18 ALA B O 1
ATOM 2048 N N . ASP B 1 19 ? 7.641 17.75 10.289 1 89.56 19 ASP B N 1
ATOM 2049 C CA . ASP B 1 19 ? 8.07 16.391 10.039 1 89.56 19 ASP B CA 1
ATOM 2050 C C . ASP B 1 19 ? 8.875 15.844 11.219 1 89.56 19 ASP B C 1
ATOM 2052 O O . ASP B 1 19 ? 8.672 14.703 11.648 1 89.56 19 ASP B O 1
ATOM 2056 N N . ARG B 1 20 ? 9.734 16.672 11.734 1 90.56 20 ARG B N 1
ATOM 2057 C CA . ARG B 1 20 ? 10.539 16.266 12.875 1 90.56 20 ARG B CA 1
ATOM 2058 C C . ARG B 1 20 ? 9.672 16.031 14.102 1 90.56 20 ARG B C 1
ATOM 2060 O O . ARG B 1 20 ? 9.883 15.062 14.836 1 90.56 20 ARG B O 1
ATOM 2067 N N . VAL B 1 21 ? 8.773 16.906 14.289 1 93 21 VAL B N 1
ATOM 2068 C CA . VAL B 1 21 ? 7.863 16.766 15.414 1 93 21 VAL B CA 1
ATOM 2069 C C . VAL B 1 21 ? 7.055 15.469 15.266 1 93 21 VAL B C 1
ATOM 2071 O O . VAL B 1 21 ? 6.875 14.727 16.234 1 93 21 VAL B O 1
ATOM 2074 N N . ALA B 1 22 ? 6.582 15.219 14.078 1 93.12 22 ALA B N 1
ATOM 2075 C CA . ALA B 1 22 ? 5.844 13.984 13.82 1 93.12 22 ALA B CA 1
ATOM 2076 C C . ALA B 1 22 ? 6.688 12.758 14.148 1 93.12 22 ALA B C 1
ATOM 2078 O O . ALA B 1 22 ? 6.199 11.812 14.773 1 93.12 22 ALA B O 1
ATOM 2079 N N . ASP B 1 23 ? 7.934 12.836 13.773 1 90.81 23 ASP B N 1
ATOM 2080 C CA . ASP B 1 23 ? 8.852 11.734 14.062 1 90.81 23 ASP B CA 1
ATOM 2081 C C . ASP B 1 23 ? 9.016 11.539 15.57 1 90.81 23 ASP B C 1
ATOM 2083 O O . ASP B 1 23 ? 9.031 10.406 16.047 1 90.81 23 ASP B O 1
ATOM 2087 N N . GLN B 1 24 ? 9.117 12.594 16.266 1 92.31 24 GLN B N 1
ATOM 2088 C CA . GLN B 1 24 ? 9.281 12.531 17.719 1 92.31 24 GLN B CA 1
ATOM 2089 C C . GLN B 1 24 ? 8.047 11.938 18.375 1 92.31 24 GLN B C 1
ATOM 2091 O O . GLN B 1 24 ? 8.156 11.133 19.312 1 92.31 24 GLN B O 1
ATOM 2096 N N . VAL B 1 25 ? 6.934 12.328 17.891 1 93.31 25 VAL B N 1
ATOM 2097 C CA . VAL B 1 25 ? 5.691 11.797 18.438 1 93.31 25 VAL B CA 1
ATOM 2098 C C . VAL B 1 25 ? 5.582 10.305 18.141 1 93.31 25 VAL B C 1
ATOM 2100 O O . VAL B 1 25 ? 5.207 9.508 19 1 93.31 25 VAL B O 1
ATOM 2103 N N . ARG B 1 26 ? 5.883 9.953 16.938 1 91.19 26 ARG B N 1
ATOM 2104 C CA . ARG B 1 26 ? 5.895 8.547 16.562 1 91.19 26 ARG B CA 1
ATOM 2105 C C . ARG B 1 26 ? 6.832 7.746 17.469 1 91.19 26 ARG B C 1
ATOM 2107 O O . ARG B 1 26 ? 6.453 6.691 17.969 1 91.19 26 ARG B O 1
ATOM 2114 N N . ASP B 1 27 ? 8.039 8.289 17.641 1 90.06 27 ASP B N 1
ATOM 2115 C CA . ASP B 1 27 ? 9.023 7.625 18.484 1 90.06 27 ASP B CA 1
ATOM 2116 C C . ASP B 1 27 ? 8.5 7.461 19.922 1 90.06 27 ASP B C 1
ATOM 2118 O O . ASP B 1 27 ? 8.719 6.426 20.547 1 90.06 27 ASP B O 1
ATOM 2122 N N . TYR B 1 28 ? 7.871 8.477 20.328 1 90.12 28 TYR B N 1
ATOM 2123 C CA . TYR B 1 28 ? 7.277 8.438 21.656 1 90.12 28 TYR B CA 1
ATOM 2124 C C . TYR B 1 28 ? 6.25 7.312 21.766 1 90.12 28 TYR B C 1
ATOM 2126 O O . TYR B 1 28 ? 6.258 6.543 22.719 1 90.12 28 TYR B O 1
ATOM 2134 N N . ILE B 1 29 ? 5.441 7.145 20.781 1 91.69 29 ILE B N 1
ATOM 2135 C CA . ILE B 1 29 ? 4.395 6.129 20.75 1 91.69 29 ILE B CA 1
ATOM 2136 C C . ILE B 1 29 ? 5.027 4.738 20.734 1 91.69 29 ILE B C 1
ATOM 2138 O O . ILE B 1 29 ? 4.609 3.852 21.484 1 91.69 29 ILE B O 1
ATOM 2142 N N . VAL B 1 30 ? 6.031 4.578 19.984 1 88.06 30 VAL B N 1
ATOM 2143 C CA . VAL B 1 30 ? 6.672 3.279 19.797 1 88.06 30 VAL B CA 1
ATOM 2144 C C . VAL B 1 30 ? 7.5 2.934 21.031 1 88.06 30 VAL B C 1
ATOM 2146 O O . VAL B 1 30 ? 7.395 1.827 21.562 1 88.06 30 VAL B O 1
ATOM 2149 N N . ALA B 1 31 ? 8.289 3.898 21.516 1 88.75 31 ALA B N 1
ATOM 2150 C CA . ALA B 1 31 ? 9.188 3.674 22.641 1 88.75 31 ALA B CA 1
ATOM 2151 C C . ALA B 1 31 ? 8.406 3.352 23.906 1 88.75 31 ALA B C 1
ATOM 2153 O O . ALA B 1 31 ? 8.883 2.594 24.766 1 88.75 31 ALA B O 1
ATOM 2154 N N . ASN B 1 32 ? 7.238 3.871 24.031 1 91.56 32 ASN B N 1
ATOM 2155 C CA . ASN B 1 32 ? 6.445 3.65 25.234 1 91.56 32 ASN B CA 1
ATOM 2156 C C . ASN B 1 32 ? 5.371 2.59 25.016 1 91.56 32 ASN B C 1
ATOM 2158 O O . ASN B 1 32 ? 4.516 2.377 25.875 1 91.56 32 ASN B O 1
ATOM 2162 N N . ASP B 1 33 ? 5.398 1.996 23.844 1 90 33 ASP B N 1
ATOM 2163 C CA . ASP B 1 33 ? 4.477 0.924 23.484 1 90 33 ASP B CA 1
ATOM 2164 C C . ASP B 1 33 ? 3.031 1.318 23.781 1 90 33 ASP B C 1
ATOM 2166 O O . ASP B 1 33 ? 2.301 0.576 24.438 1 90 33 ASP B O 1
ATOM 2170 N N . LEU B 1 34 ? 2.721 2.574 23.438 1 93.81 34 LEU B N 1
ATOM 2171 C CA . LEU B 1 34 ? 1.351 3.031 23.656 1 93.81 34 LEU B CA 1
ATOM 2172 C C . LEU B 1 34 ? 0.375 2.23 22.797 1 93.81 34 LEU B C 1
ATOM 2174 O O . LEU B 1 34 ? 0.578 2.08 21.594 1 93.81 34 LEU B O 1
ATOM 2178 N N . GLU B 1 35 ? -0.642 1.725 23.375 1 93.94 35 GLU B N 1
ATOM 2179 C CA . GLU B 1 35 ? -1.616 0.87 22.703 1 93.94 35 GLU B CA 1
ATOM 2180 C C . GLU B 1 35 ? -2.695 1.7 22.016 1 93.94 35 GLU B C 1
ATOM 2182 O O . GLU B 1 35 ? -2.928 2.854 22.375 1 93.94 35 GLU B O 1
ATOM 2187 N N . PRO B 1 36 ? -3.283 1.085 21.031 1 94.06 36 PRO B N 1
ATOM 2188 C CA . PRO B 1 36 ? -4.438 1.775 20.438 1 94.06 36 PRO B CA 1
ATOM 2189 C C . PRO B 1 36 ? -5.453 2.217 21.484 1 94.06 36 PRO B C 1
ATOM 2191 O O . PRO B 1 36 ? -5.754 1.463 22.422 1 94.06 36 PRO B O 1
ATOM 2194 N N . GLY B 1 37 ? -5.875 3.48 21.297 1 95.25 37 GLY B N 1
ATOM 2195 C CA . GLY B 1 37 ? -6.828 4.031 22.25 1 95.25 37 GLY B CA 1
ATOM 2196 C C . GLY B 1 37 ? -6.18 4.918 23.297 1 95.25 37 GLY B C 1
ATOM 2197 O O . GLY B 1 37 ? -6.859 5.695 23.969 1 95.25 37 GLY B O 1
ATOM 2198 N N . ALA B 1 38 ? -4.871 4.805 23.453 1 96.38 38 ALA B N 1
ATOM 2199 C CA . ALA B 1 38 ? -4.156 5.66 24.406 1 96.38 38 ALA B CA 1
ATOM 2200 C C . ALA B 1 38 ? -4.242 7.125 23.984 1 96.38 38 ALA B C 1
ATOM 2202 O O . ALA B 1 38 ? -4.086 7.453 22.812 1 96.38 38 ALA B O 1
ATOM 2203 N N . ARG B 1 39 ? -4.453 7.965 24.969 1 96.5 39 ARG B N 1
ATOM 2204 C CA . ARG B 1 39 ? -4.531 9.398 24.703 1 96.5 39 ARG B CA 1
ATOM 2205 C C . ARG B 1 39 ? -3.148 10.039 24.734 1 96.5 39 ARG B C 1
ATOM 2207 O O . ARG B 1 39 ? -2.352 9.766 25.641 1 96.5 39 ARG B O 1
ATOM 2214 N N . LEU B 1 40 ? -2.842 10.797 23.766 1 96.75 40 LEU B N 1
ATOM 2215 C CA . LEU B 1 40 ? -1.596 11.555 23.734 1 96.75 40 LEU B CA 1
ATOM 2216 C C . LEU B 1 40 ? -1.726 12.836 24.547 1 96.75 40 LEU B C 1
ATOM 2218 O O . LEU B 1 40 ? -2.838 13.305 24.812 1 96.75 40 LEU B O 1
ATOM 2222 N N . PRO B 1 41 ? -0.593 13.383 25 1 94.62 41 PRO B N 1
ATOM 2223 C CA . PRO B 1 41 ? -0.658 14.703 25.641 1 94.62 41 PRO B CA 1
ATOM 2224 C C . PRO B 1 41 ? -1.337 15.75 24.75 1 94.62 41 PRO B C 1
ATOM 2226 O O . PRO B 1 41 ? -1.391 15.578 23.531 1 94.62 41 PRO B O 1
ATOM 2229 N N . SER B 1 42 ? -1.875 16.781 25.375 1 94.44 42 SER B N 1
ATOM 2230 C CA . SER B 1 42 ? -2.51 17.859 24.625 1 94.44 42 SER B CA 1
ATOM 2231 C C . SER B 1 42 ? -1.519 18.531 23.688 1 94.44 42 SER B C 1
ATOM 2233 O O . SER B 1 42 ? -0.305 18.438 23.875 1 94.44 42 SER B O 1
ATOM 2235 N N . GLU B 1 43 ? -2.08 19.156 22.625 1 92.62 43 GLU B N 1
ATOM 2236 C CA . GLU B 1 43 ? -1.23 19.875 21.688 1 92.62 43 GLU B CA 1
ATOM 2237 C C . GLU B 1 43 ? -0.336 20.875 22.406 1 92.62 43 GLU B C 1
ATOM 2239 O O . GLU B 1 43 ? 0.84 21.031 22.062 1 92.62 43 GLU B O 1
ATOM 2244 N N . ARG B 1 44 ? -0.903 21.609 23.391 1 93.06 44 ARG B N 1
ATOM 2245 C CA . ARG B 1 44 ? -0.136 22.578 24.172 1 93.06 44 ARG B CA 1
ATOM 2246 C C . ARG B 1 44 ? 1.021 21.891 24.891 1 93.06 44 ARG B C 1
ATOM 2248 O O . ARG B 1 44 ? 2.156 22.375 24.844 1 93.06 44 ARG B O 1
ATOM 2255 N N . ARG B 1 45 ? 0.736 20.812 25.516 1 94.38 45 ARG B N 1
ATOM 2256 C CA . ARG B 1 45 ? 1.76 20.078 26.25 1 94.38 45 ARG B CA 1
ATOM 2257 C C . ARG B 1 45 ? 2.816 19.516 25.312 1 94.38 45 ARG B C 1
ATOM 2259 O O . ARG B 1 45 ? 4.012 19.562 25.609 1 94.38 45 ARG B O 1
ATOM 2266 N N . LEU B 1 46 ? 2.414 18.953 24.188 1 93.62 46 LEU B N 1
ATOM 2267 C CA . LEU B 1 46 ? 3.355 18.438 23.203 1 93.62 46 LEU B CA 1
ATOM 2268 C C . LEU B 1 46 ? 4.273 19.547 22.703 1 93.62 46 LEU B C 1
ATOM 2270 O O . LEU B 1 46 ? 5.477 19.328 22.516 1 93.62 46 LEU B O 1
ATOM 2274 N N . ALA B 1 47 ? 3.664 20.672 22.438 1 93.31 47 ALA B N 1
ATOM 2275 C CA . ALA B 1 47 ? 4.457 21.812 22 1 93.31 47 ALA B CA 1
ATOM 2276 C C . ALA B 1 47 ? 5.562 22.141 23 1 93.31 47 ALA B C 1
ATOM 2278 O O . ALA B 1 47 ? 6.707 22.391 22.609 1 93.31 47 ALA B O 1
ATOM 2279 N N . GLU B 1 48 ? 5.238 22.109 24.25 1 93.12 48 GLU B N 1
ATOM 2280 C CA . GLU B 1 48 ? 6.207 22.344 25.312 1 93.12 48 GLU B CA 1
ATOM 2281 C C . GLU B 1 48 ? 7.289 21.266 25.328 1 93.12 48 GLU B C 1
ATOM 2283 O O . GLU B 1 48 ? 8.477 21.578 25.422 1 93.12 48 GLU B O 1
ATOM 2288 N N . LEU B 1 49 ? 6.918 20.094 25.172 1 90.62 49 LEU B N 1
ATOM 2289 C CA . LEU B 1 49 ? 7.816 18.953 25.266 1 90.62 49 LEU B CA 1
ATOM 2290 C C . LEU B 1 49 ? 8.812 18.938 24.109 1 90.62 49 LEU B C 1
ATOM 2292 O O . LEU B 1 49 ? 9.977 18.594 24.297 1 90.62 49 LEU B O 1
ATOM 2296 N N . VAL B 1 50 ? 8.305 19.312 22.953 1 90.25 50 VAL B N 1
ATOM 2297 C CA . VAL B 1 50 ? 9.156 19.188 21.781 1 90.25 50 VAL B CA 1
ATOM 2298 C C . VAL B 1 50 ? 9.805 20.531 21.469 1 90.25 50 VAL B C 1
ATOM 2300 O O . VAL B 1 50 ? 10.648 20.625 20.578 1 90.25 50 VAL B O 1
ATOM 2303 N N . GLY B 1 51 ? 9.492 21.5 22.156 1 91.19 51 GLY B N 1
ATOM 2304 C CA . GLY B 1 51 ? 10.062 22.828 21.938 1 91.19 51 GLY B CA 1
ATOM 2305 C C . GLY B 1 51 ? 9.664 23.438 20.609 1 91.19 51 GLY B C 1
ATOM 2306 O O . GLY B 1 51 ? 10.516 23.922 19.859 1 91.19 51 GLY B O 1
ATOM 2307 N N . SER B 1 52 ? 8.445 23.328 20.266 1 92.31 52 SER B N 1
ATOM 2308 C CA . SER B 1 52 ? 7.91 23.859 19.016 1 92.31 52 SER B CA 1
ATOM 2309 C C . SER B 1 52 ? 6.602 24.609 19.25 1 92.31 52 SER B C 1
ATOM 2311 O O . SER B 1 52 ? 6.121 24.688 20.391 1 92.31 52 SER B O 1
ATOM 2313 N N . SER B 1 53 ? 6.082 25.203 18.234 1 90.81 53 SER B N 1
ATOM 2314 C CA . SER B 1 53 ? 4.844 25.969 18.328 1 90.81 53 SER B CA 1
ATOM 2315 C C . SER B 1 53 ? 3.621 25.078 18.188 1 90.81 53 SER B C 1
ATOM 2317 O O . SER B 1 53 ? 3.727 23.953 17.672 1 90.81 53 SER B O 1
ATOM 2319 N N . ARG B 1 54 ? 2.465 25.531 18.688 1 89 54 ARG B N 1
ATOM 2320 C CA . ARG B 1 54 ? 1.224 24.766 18.594 1 89 54 ARG B CA 1
ATOM 2321 C C . ARG B 1 54 ? 0.832 24.531 17.141 1 89 54 ARG B C 1
ATOM 2323 O O . ARG B 1 54 ? 0.433 23.422 16.766 1 89 54 ARG B O 1
ATOM 2330 N N . PRO B 1 55 ? 1.015 25.5 16.25 1 86.69 55 PRO B N 1
ATOM 2331 C CA . PRO B 1 55 ? 0.7 25.25 14.852 1 86.69 55 PRO B CA 1
ATOM 2332 C C . PRO B 1 55 ? 1.578 24.156 14.234 1 86.69 55 PRO B C 1
ATOM 2334 O O . PRO B 1 55 ? 1.094 23.328 13.445 1 86.69 55 PRO B O 1
ATOM 2337 N N . THR B 1 56 ? 2.771 24.141 14.586 1 89.31 56 THR B N 1
ATOM 2338 C CA . THR B 1 56 ? 3.691 23.125 14.086 1 89.31 56 THR B CA 1
ATOM 2339 C C . THR B 1 56 ? 3.295 21.734 14.594 1 89.31 56 THR B C 1
ATOM 2341 O O . THR B 1 56 ? 3.277 20.781 13.828 1 89.31 56 THR B O 1
ATOM 2344 N N . VAL B 1 57 ? 2.961 21.688 15.875 1 92 57 VAL B N 1
ATOM 2345 C CA . VAL B 1 57 ? 2.541 20.422 16.469 1 92 57 VAL B CA 1
ATOM 2346 C C . VAL B 1 57 ? 1.238 19.953 15.828 1 92 57 VAL B C 1
ATOM 2348 O O . VAL B 1 57 ? 1.074 18.766 15.539 1 92 57 VAL B O 1
ATOM 2351 N N . SER B 1 58 ? 0.355 20.875 15.641 1 89.88 58 SER B N 1
ATOM 2352 C CA . SER B 1 58 ? -0.905 20.547 14.984 1 89.88 58 SER B CA 1
ATOM 2353 C C . SER B 1 58 ? -0.666 19.938 13.602 1 89.88 58 SER B C 1
ATOM 2355 O O . SER B 1 58 ? -1.318 18.969 13.234 1 89.88 58 SER B O 1
ATOM 2357 N N . GLN B 1 59 ? 0.258 20.5 12.875 1 90.56 59 GLN B N 1
ATOM 2358 C CA . GLN B 1 59 ? 0.598 19.984 11.555 1 90.56 59 GLN B CA 1
ATOM 2359 C C . GLN B 1 59 ? 1.185 18.578 11.656 1 90.56 59 GLN B C 1
ATOM 2361 O O . GLN B 1 59 ? 0.872 17.703 10.844 1 90.56 59 GLN B O 1
ATOM 2366 N N . ALA B 1 60 ? 2.008 18.406 12.602 1 93.38 60 ALA B N 1
ATOM 2367 C CA . ALA B 1 60 ? 2.611 17.094 12.82 1 93.38 60 ALA B CA 1
ATOM 2368 C C . ALA B 1 60 ? 1.548 16.047 13.148 1 93.38 60 ALA B C 1
ATOM 2370 O O . ALA B 1 60 ? 1.555 14.953 12.586 1 93.38 60 ALA B O 1
ATOM 2371 N N . LEU B 1 61 ? 0.655 16.453 14.039 1 93.5 61 LEU B N 1
ATOM 2372 C CA . LEU B 1 61 ? -0.407 15.531 14.438 1 93.5 61 LEU B CA 1
ATOM 2373 C C . LEU B 1 61 ? -1.322 15.211 13.258 1 93.5 61 LEU B C 1
ATOM 2375 O O . LEU B 1 61 ? -1.798 14.086 13.125 1 93.5 61 LEU B O 1
ATOM 2379 N N . ARG B 1 62 ? -1.518 16.172 12.461 1 91.69 62 ARG B N 1
ATOM 2380 C CA . ARG B 1 62 ? -2.318 15.953 11.258 1 91.69 62 ARG B CA 1
ATOM 2381 C C . ARG B 1 62 ? -1.659 14.922 10.344 1 91.69 62 ARG B C 1
ATOM 2383 O O . ARG B 1 62 ? -2.33 14.031 9.82 1 91.69 62 ARG B O 1
ATOM 2390 N N . SER B 1 63 ? -0.383 15.047 10.141 1 91.62 63 SER B N 1
ATOM 2391 C CA . SER B 1 63 ? 0.351 14.102 9.312 1 91.62 63 SER B CA 1
ATOM 2392 C C . SER B 1 63 ? 0.222 12.68 9.859 1 91.62 63 SER B C 1
ATOM 2394 O O . SER B 1 63 ? -0.003 11.734 9.094 1 91.62 63 SER B O 1
ATOM 2396 N N . LEU B 1 64 ? 0.315 12.562 11.141 1 92.94 64 LEU B N 1
ATOM 2397 C CA . LEU B 1 64 ? 0.244 11.25 11.789 1 92.94 64 LEU B CA 1
ATOM 2398 C C . LEU B 1 64 ? -1.169 10.68 11.703 1 92.94 64 LEU B C 1
ATOM 2400 O O . LEU B 1 64 ? -1.348 9.469 11.625 1 92.94 64 LEU B O 1
ATOM 2404 N N . SER B 1 65 ? -2.148 11.586 11.719 1 92.94 65 SER B N 1
ATOM 2405 C CA . SER B 1 65 ? -3.535 11.148 11.602 1 92.94 65 SER B CA 1
ATOM 2406 C C . SER B 1 65 ? -3.832 10.617 10.203 1 92.94 65 SER B C 1
ATOM 2408 O O . SER B 1 65 ? -4.48 9.578 10.047 1 92.94 65 SER B O 1
ATOM 2410 N N . VAL B 1 66 ? -3.309 11.242 9.227 1 88.75 66 VAL B N 1
ATOM 2411 C CA . VAL B 1 66 ? -3.551 10.867 7.84 1 88.75 66 VAL B CA 1
ATOM 2412 C C . VAL B 1 66 ? -2.9 9.516 7.547 1 88.75 66 VAL B C 1
ATOM 2414 O O . VAL B 1 66 ? -3.422 8.727 6.758 1 88.75 66 VAL B O 1
ATOM 2417 N N . THR B 1 67 ? -1.834 9.234 8.227 1 88.44 67 THR B N 1
ATOM 2418 C CA . THR B 1 67 ? -1.111 7.992 7.98 1 88.44 67 THR B CA 1
ATOM 2419 C C . THR B 1 67 ? -1.646 6.871 8.867 1 88.44 67 THR B C 1
ATOM 2421 O O . THR B 1 67 ? -1.227 5.719 8.734 1 88.44 67 THR B O 1
ATOM 2424 N N . GLY B 1 68 ? -2.49 7.234 9.867 1 92.06 68 GLY B N 1
ATOM 2425 C CA . GLY B 1 68 ? -3.199 6.211 10.617 1 92.06 68 GLY B CA 1
ATOM 2426 C C . GLY B 1 68 ? -2.521 5.859 11.93 1 92.06 68 GLY B C 1
ATOM 2427 O O . GLY B 1 68 ? -2.908 4.898 12.594 1 92.06 68 GLY B O 1
ATOM 2428 N N . LEU B 1 69 ? -1.467 6.559 12.273 1 93 69 LEU B N 1
ATOM 2429 C CA . LEU B 1 69 ? -0.812 6.27 13.547 1 93 69 LEU B CA 1
ATOM 2430 C C . LEU B 1 69 ? -1.652 6.773 14.719 1 93 69 LEU B C 1
ATOM 2432 O O . LEU B 1 69 ? -1.672 6.152 15.781 1 93 69 LEU B O 1
ATOM 2436 N N . ILE B 1 70 ? -2.377 7.914 14.492 1 95.5 70 ILE B N 1
ATOM 2437 C CA . ILE B 1 70 ? -3.232 8.477 15.531 1 95.5 70 ILE B CA 1
ATOM 2438 C C . ILE B 1 70 ? -4.57 8.898 14.93 1 95.5 70 ILE B C 1
ATOM 2440 O O . ILE B 1 70 ? -4.738 8.875 13.711 1 95.5 70 ILE B O 1
ATOM 2444 N N . GLU B 1 71 ? -5.5 9.141 15.719 1 94.5 71 GLU B N 1
ATOM 2445 C CA . GLU B 1 71 ? -6.77 9.766 15.359 1 94.5 71 GLU B CA 1
ATOM 2446 C C . GLU B 1 71 ? -7.016 11.031 16.188 1 94.5 71 GLU B C 1
ATOM 2448 O O . GLU B 1 71 ? -6.723 11.062 17.391 1 94.5 71 GLU B O 1
ATOM 2453 N N . ILE B 1 72 ? -7.449 12.047 15.531 1 93 72 ILE B N 1
ATOM 2454 C CA . ILE B 1 72 ? -7.805 13.281 16.219 1 93 72 ILE B CA 1
ATOM 2455 C C . ILE B 1 72 ? -9.312 13.336 16.438 1 93 72 ILE B C 1
ATOM 2457 O O . ILE B 1 72 ? -10.094 13.234 15.484 1 93 72 ILE B O 1
ATOM 2461 N N . ARG B 1 73 ? -9.719 13.398 17.594 1 90.81 73 ARG B N 1
ATOM 2462 C CA . ARG B 1 73 ? -11.125 13.555 17.969 1 90.81 73 ARG B CA 1
ATOM 2463 C C . ARG B 1 73 ? -11.406 14.969 18.453 1 90.81 73 ARG B C 1
ATOM 2465 O O . ARG B 1 73 ? -10.93 15.375 19.516 1 90.81 73 ARG B O 1
ATOM 2472 N N . PRO B 1 74 ? -12.156 15.68 17.719 1 85.06 74 PRO B N 1
ATOM 2473 C CA . PRO B 1 74 ? -12.438 17.062 18.094 1 85.06 74 PRO B CA 1
ATOM 2474 C C . PRO B 1 74 ? -12.906 17.203 19.531 1 85.06 74 PRO B C 1
ATOM 2476 O O . PRO B 1 74 ? -13.812 16.484 19.969 1 85.06 74 PRO B O 1
ATOM 2479 N N . GLY B 1 75 ? -12.289 18.109 20.172 1 85.19 75 GLY B N 1
ATOM 2480 C CA . GLY B 1 75 ? -12.664 18.391 21.547 1 85.19 75 GLY B CA 1
ATOM 2481 C C . GLY B 1 75 ? -12.078 17.422 22.547 1 85.19 75 GLY B C 1
ATOM 2482 O O . GLY B 1 75 ? -12.047 17.688 23.75 1 85.19 75 GLY B O 1
ATOM 2483 N N . ALA B 1 76 ? -11.625 16.234 22.109 1 89.56 76 ALA B N 1
ATOM 2484 C CA . ALA B 1 76 ? -11.148 15.18 23 1 89.56 76 ALA B CA 1
ATOM 2485 C C . ALA B 1 76 ? -9.633 15.016 22.891 1 89.56 76 ALA B C 1
ATOM 2487 O O . ALA B 1 76 ? -8.984 14.539 23.828 1 89.56 76 ALA B O 1
ATOM 2488 N N . GLY B 1 77 ? -9.117 15.391 21.734 1 92.75 77 GLY B N 1
ATOM 2489 C CA . GLY B 1 77 ? -7.68 15.297 21.578 1 92.75 77 GLY B CA 1
ATOM 2490 C C . GLY B 1 77 ? -7.254 14.211 20.609 1 92.75 77 GLY B C 1
ATOM 2491 O O . GLY B 1 77 ? -8.016 13.844 19.719 1 92.75 77 GLY B O 1
ATOM 2492 N N . ALA B 1 78 ? -5.941 13.805 20.688 1 95.44 78 ALA B N 1
ATOM 2493 C CA . ALA B 1 78 ? -5.359 12.805 19.797 1 95.44 78 ALA B CA 1
ATOM 2494 C C . ALA B 1 78 ? -5.176 11.469 20.5 1 95.44 78 ALA B C 1
ATOM 2496 O O . ALA B 1 78 ? -4.785 11.43 21.672 1 95.44 78 ALA B O 1
ATOM 2497 N N . PHE B 1 79 ? -5.504 10.406 19.797 1 97.06 79 PHE B N 1
ATOM 2498 C CA . PHE B 1 79 ? -5.414 9.055 20.328 1 97.06 79 PHE B CA 1
ATOM 2499 C C . PHE B 1 79 ? -4.609 8.156 19.406 1 97.06 79 PHE B C 1
ATOM 2501 O O . PHE B 1 79 ? -4.676 8.297 18.188 1 97.06 79 PHE B O 1
ATOM 2508 N N . VAL B 1 80 ? -3.877 7.215 20 1 96.44 80 VAL B N 1
ATOM 2509 C CA . VAL B 1 80 ? -3.109 6.25 19.219 1 96.44 80 VAL B CA 1
ATOM 2510 C C . VAL B 1 80 ? -4.062 5.32 18.469 1 96.44 80 VAL B C 1
ATOM 2512 O O . VAL B 1 80 ? -5.039 4.832 19.047 1 96.44 80 VAL B O 1
ATOM 2515 N N . LEU B 1 81 ? -3.857 5.102 17.188 1 93.81 81 LEU B N 1
ATOM 2516 C CA . LEU B 1 81 ? -4.684 4.242 16.344 1 93.81 81 LEU B CA 1
ATOM 2517 C C . LEU B 1 81 ? -3.887 3.035 15.859 1 93.81 81 LEU B C 1
ATOM 2519 O O . LEU B 1 81 ? -4.375 1.903 15.914 1 93.81 81 LEU B O 1
ATOM 2523 N N . ARG B 1 82 ? -2.639 3.145 15.383 1 90.75 82 ARG B N 1
ATOM 2524 C CA . ARG B 1 82 ? -1.741 2.109 14.875 1 90.75 82 ARG B CA 1
ATOM 2525 C C . ARG B 1 82 ? -2.391 1.326 13.742 1 90.75 82 ARG B C 1
ATOM 2527 O O . ARG B 1 82 ? -2.43 0.095 13.773 1 90.75 82 ARG B O 1
ATOM 2534 N N . LYS B 1 83 ? -2.895 2.012 12.758 1 88.44 83 LYS B N 1
ATOM 2535 C CA . LYS B 1 83 ? -3.512 1.409 11.578 1 88.44 83 LYS B CA 1
ATOM 2536 C C . LYS B 1 83 ? -2.783 1.822 10.305 1 88.44 83 LYS B C 1
ATOM 2538 O O . LYS B 1 83 ? -3.322 2.576 9.492 1 88.44 83 LYS B O 1
ATOM 2543 N N . PRO B 1 84 ? -1.658 1.203 10.172 1 84.81 84 PRO B N 1
ATOM 2544 C CA . PRO B 1 84 ? -0.861 1.579 9.008 1 84.81 84 PRO B CA 1
ATOM 2545 C C . PRO B 1 84 ? -1.578 1.298 7.688 1 84.81 84 PRO B C 1
ATOM 2547 O O . PRO B 1 84 ? -1.233 1.882 6.656 1 84.81 84 PRO B O 1
ATOM 2550 N N . THR B 1 85 ? -2.596 0.458 7.68 1 87.31 85 THR B N 1
ATOM 2551 C CA . THR B 1 85 ? -3.377 0.141 6.492 1 87.31 85 THR B CA 1
ATOM 2552 C C . THR B 1 85 ? -4.09 1.383 5.965 1 87.31 85 THR B C 1
ATOM 2554 O O . THR B 1 85 ? -4.422 1.458 4.777 1 87.31 85 THR B O 1
ATOM 2557 N N . THR B 1 86 ? -4.25 2.363 6.828 1 88.69 86 THR B N 1
ATOM 2558 C CA . THR B 1 86 ? -4.902 3.604 6.426 1 88.69 86 THR B CA 1
ATOM 2559 C C . THR B 1 86 ? -4.109 4.301 5.324 1 88.69 86 THR B C 1
ATOM 2561 O O . THR B 1 86 ? -4.664 4.656 4.281 1 88.69 86 THR B O 1
ATOM 2564 N N . ALA B 1 87 ? -2.838 4.383 5.52 1 89.31 87 ALA B N 1
ATOM 2565 C CA . ALA B 1 87 ? -1.993 5.059 4.543 1 89.31 87 ALA B CA 1
ATOM 2566 C C . ALA B 1 87 ? -1.914 4.266 3.24 1 89.31 87 ALA B C 1
ATOM 2568 O O . ALA B 1 87 ? -1.961 4.84 2.15 1 89.31 87 ALA B O 1
ATOM 2569 N N . VAL B 1 88 ? -1.838 2.994 3.338 1 91.88 88 VAL B N 1
ATOM 2570 C CA . VAL B 1 88 ? -1.79 2.139 2.156 1 91.88 88 VAL B CA 1
ATOM 2571 C C . VAL B 1 88 ? -3.074 2.303 1.348 1 91.88 88 VAL B C 1
ATOM 2573 O O . VAL B 1 88 ? -3.027 2.539 0.138 1 91.88 88 VAL B O 1
ATOM 2576 N N . GLY B 1 89 ? -4.164 2.252 2.023 1 91.44 89 GLY B N 1
ATOM 2577 C CA . GLY B 1 89 ? -5.457 2.418 1.376 1 91.44 89 GLY B CA 1
ATOM 2578 C C . GLY B 1 89 ? -5.621 3.773 0.715 1 91.44 89 GLY B C 1
ATOM 2579 O O . GLY B 1 89 ? -6.113 3.863 -0.412 1 91.44 89 GLY B O 1
ATOM 2580 N N . THR B 1 90 ? -5.195 4.793 1.419 1 88.44 90 THR B N 1
ATOM 2581 C CA . THR B 1 90 ? -5.277 6.148 0.884 1 88.44 90 THR B CA 1
ATOM 2582 C C . THR B 1 90 ? -4.484 6.27 -0.413 1 88.44 90 THR B C 1
ATOM 2584 O O . THR B 1 90 ? -4.953 6.867 -1.382 1 88.44 90 THR B O 1
ATOM 2587 N N . GLY B 1 91 ? -3.322 5.695 -0.45 1 90.19 91 GLY B N 1
ATOM 2588 C CA . GLY B 1 91 ? -2.504 5.727 -1.65 1 90.19 91 GLY B CA 1
ATOM 2589 C C . GLY B 1 91 ? -3.146 5.02 -2.83 1 90.19 91 GLY B C 1
ATOM 2590 O O . GLY B 1 91 ? -3.184 5.562 -3.938 1 90.19 91 GLY B O 1
ATOM 2591 N N . LEU B 1 92 ? -3.613 3.902 -2.582 1 91.31 92 LEU B N 1
ATOM 2592 C CA . LEU B 1 92 ? -4.203 3.107 -3.654 1 91.31 92 LEU B CA 1
ATOM 2593 C C . LEU B 1 92 ? -5.492 3.746 -4.156 1 91.31 92 LEU B C 1
ATOM 2595 O O . LEU B 1 92 ? -5.77 3.736 -5.359 1 91.31 92 LEU B O 1
ATOM 2599 N N . GLN B 1 93 ? -6.285 4.281 -3.283 1 88.38 93 GLN B N 1
ATOM 2600 C CA . GLN B 1 93 ? -7.48 5.012 -3.693 1 88.38 93 GLN B CA 1
ATOM 2601 C C . GLN B 1 93 ? -7.121 6.219 -4.555 1 88.38 93 GLN B C 1
ATOM 2603 O O . GLN B 1 93 ? -7.805 6.512 -5.535 1 88.38 93 GLN B O 1
ATOM 2608 N N . MET B 1 94 ? -6.109 6.879 -4.176 1 88.25 94 MET B N 1
ATOM 2609 C CA . MET B 1 94 ? -5.656 8.039 -4.938 1 88.25 94 MET B CA 1
ATOM 2610 C C . MET B 1 94 ? -5.238 7.633 -6.348 1 88.25 94 MET B C 1
ATOM 2612 O O . MET B 1 94 ? -5.5 8.359 -7.309 1 88.25 94 MET B O 1
ATOM 2616 N N . MET B 1 95 ? -4.59 6.523 -6.469 1 89.56 95 MET B N 1
ATOM 2617 C CA . MET B 1 95 ? -4.203 6.035 -7.789 1 89.56 95 MET B CA 1
ATOM 2618 C C . MET B 1 95 ? -5.426 5.867 -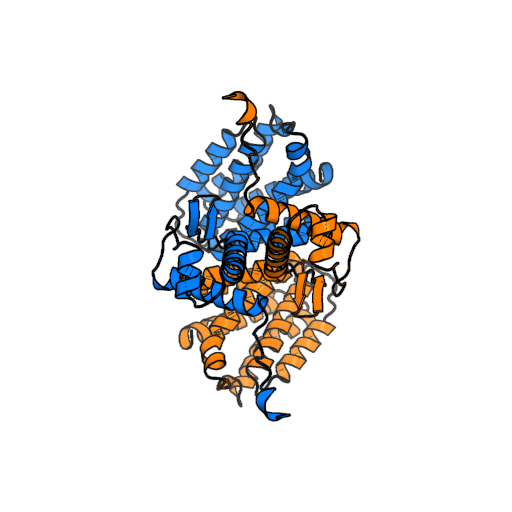8.688 1 89.56 95 MET B C 1
ATOM 2620 O O . MET B 1 95 ? -5.41 6.285 -9.844 1 89.56 95 MET B O 1
ATOM 2624 N N . ILE B 1 96 ? -6.445 5.359 -8.133 1 88.25 96 ILE B N 1
ATOM 2625 C CA . ILE B 1 96 ? -7.672 5.133 -8.891 1 88.25 96 ILE B CA 1
ATOM 2626 C C . ILE B 1 96 ? -8.305 6.477 -9.266 1 88.25 96 ILE B C 1
ATOM 2628 O O . ILE B 1 96 ? -8.797 6.645 -10.383 1 88.25 96 ILE B O 1
ATOM 2632 N N . GLU B 1 97 ? -8.32 7.348 -8.344 1 84.06 97 GLU B N 1
ATOM 2633 C CA . GLU B 1 97 ? -8.906 8.664 -8.594 1 84.06 97 GLU B CA 1
ATOM 2634 C C . GLU B 1 97 ? -8.133 9.422 -9.664 1 84.06 97 GLU B C 1
ATOM 2636 O O . GLU B 1 97 ? -8.719 10.133 -10.477 1 84.06 97 GLU B O 1
ATOM 2641 N N . LEU B 1 98 ? -6.84 9.266 -9.617 1 85.44 98 LEU B N 1
ATOM 2642 C CA . LEU B 1 98 ? -5.992 9.992 -10.562 1 85.44 98 LEU B CA 1
ATOM 2643 C C . LEU B 1 98 ? -5.992 9.312 -11.93 1 85.44 98 LEU B C 1
ATOM 2645 O O . LEU B 1 98 ? -5.773 9.969 -12.945 1 85.44 98 LEU B O 1
ATOM 2649 N N . GLU B 1 99 ? -6.215 8.023 -11.883 1 86.75 99 GLU B N 1
ATOM 2650 C CA . GLU B 1 99 ? -6.234 7.238 -13.117 1 86.75 99 GLU B CA 1
ATOM 2651 C C . GLU B 1 99 ? -7.426 6.285 -13.148 1 86.75 99 GLU B C 1
ATOM 2653 O O . GLU B 1 99 ? -7.254 5.066 -13.039 1 86.75 99 GLU B O 1
ATOM 2658 N N . PRO B 1 100 ? -8.555 6.832 -13.438 1 82.56 100 PRO B N 1
ATOM 2659 C CA . PRO B 1 100 ? -9.773 6.016 -13.367 1 82.56 100 PRO B CA 1
ATOM 2660 C C . PRO B 1 100 ? -9.734 4.824 -14.32 1 82.56 100 PRO B C 1
ATOM 2662 O O . PRO B 1 100 ? -10.391 3.811 -14.07 1 82.56 100 PRO B O 1
ATOM 2665 N N . ASP B 1 101 ? -8.945 4.895 -15.375 1 88.12 101 ASP B N 1
ATOM 2666 C CA . ASP B 1 101 ? -8.867 3.809 -16.344 1 88.12 101 ASP B CA 1
ATOM 2667 C C . ASP B 1 101 ? -8.016 2.658 -15.812 1 88.12 101 ASP B C 1
ATOM 2669 O O . ASP B 1 101 ? -7.91 1.608 -16.453 1 88.12 101 ASP B O 1
ATOM 2673 N N . SER B 1 102 ? -7.516 2.859 -14.594 1 90.75 102 SER B N 1
ATOM 2674 C CA . SER B 1 102 ? -6.629 1.846 -14.031 1 90.75 102 SER B CA 1
ATOM 2675 C C . SER B 1 102 ? -7.402 0.855 -13.164 1 90.75 102 SER B C 1
ATOM 2677 O O . SER B 1 102 ? -6.82 -0.089 -12.625 1 90.75 102 SER B O 1
ATOM 2679 N N . ILE B 1 103 ? -8.641 0.968 -13.055 1 91.81 103 ILE B N 1
ATOM 2680 C CA . ILE B 1 103 ? -9.438 0.154 -12.141 1 91.81 103 ILE B CA 1
ATOM 2681 C C . ILE B 1 103 ? -9.297 -1.321 -12.516 1 91.81 103 ILE B C 1
ATOM 2683 O O . ILE B 1 103 ? -9.297 -2.189 -11.641 1 91.81 103 ILE B O 1
ATOM 2687 N N . GLY B 1 104 ? -9.227 -1.643 -13.797 1 93.88 104 GLY B N 1
ATOM 2688 C CA . GLY B 1 104 ? -8.992 -3.018 -14.211 1 93.88 104 GLY B CA 1
ATOM 2689 C C . GLY B 1 104 ? -7.707 -3.602 -13.664 1 93.88 104 GLY B C 1
ATOM 2690 O O . GLY B 1 104 ? -7.648 -4.785 -13.328 1 93.88 104 GLY B O 1
ATOM 2691 N N . GLU B 1 105 ? -6.695 -2.76 -13.594 1 95.12 105 GLU B N 1
ATOM 2692 C CA . GLU B 1 105 ? -5.418 -3.195 -13.031 1 95.12 105 GLU B CA 1
ATOM 2693 C C . GLU B 1 105 ? -5.539 -3.477 -11.539 1 95.12 105 GLU B C 1
ATOM 2695 O O . GLU B 1 105 ? -4.887 -4.383 -11.016 1 95.12 105 GLU B O 1
ATOM 2700 N N . ALA B 1 106 ? -6.309 -2.689 -10.836 1 95.19 106 ALA B N 1
ATOM 2701 C CA . ALA B 1 106 ? -6.555 -2.938 -9.422 1 95.19 106 ALA B CA 1
ATOM 2702 C C . ALA B 1 106 ? -7.285 -4.262 -9.219 1 95.19 106 ALA B C 1
ATOM 2704 O O . ALA B 1 106 ? -6.961 -5.02 -8.297 1 95.19 106 ALA B O 1
ATOM 2705 N N . VAL B 1 107 ? -8.219 -4.527 -10.07 1 95.56 107 VAL B N 1
ATOM 2706 C CA . VAL B 1 107 ? -8.977 -5.773 -10.008 1 95.56 107 VAL B CA 1
ATOM 2707 C C . VAL B 1 107 ? -8.039 -6.957 -10.242 1 95.56 107 VAL B C 1
ATOM 2709 O O . VAL B 1 107 ? -8.094 -7.953 -9.508 1 95.56 107 VAL B O 1
ATOM 2712 N N . ASP B 1 108 ? -7.188 -6.809 -11.211 1 95.12 108 ASP B N 1
ATOM 2713 C CA . ASP B 1 108 ? -6.199 -7.844 -11.484 1 95.12 108 ASP B CA 1
ATOM 2714 C C . ASP B 1 108 ? -5.281 -8.062 -10.281 1 95.12 108 ASP B C 1
ATOM 2716 O O . ASP B 1 108 ? -4.984 -9.203 -9.914 1 95.12 108 ASP B O 1
ATOM 2720 N N . MET B 1 109 ? -4.836 -6.984 -9.703 1 94.81 109 MET B N 1
ATOM 2721 C CA . MET B 1 109 ? -3.953 -7.059 -8.547 1 94.81 109 MET B CA 1
ATOM 2722 C C . MET B 1 109 ? -4.637 -7.77 -7.383 1 94.81 109 MET B C 1
ATOM 2724 O O . MET B 1 109 ? -4.016 -8.578 -6.688 1 94.81 109 MET B O 1
ATOM 2728 N N . ARG B 1 110 ? -5.793 -7.445 -7.117 1 96.19 110 ARG B N 1
ATOM 2729 C CA . ARG B 1 110 ? -6.57 -8.109 -6.074 1 96.19 110 ARG B CA 1
ATOM 2730 C C . ARG B 1 110 ? -6.535 -9.625 -6.246 1 96.19 110 ARG B C 1
ATOM 2732 O O . ARG B 1 110 ? -6.289 -10.359 -5.289 1 96.19 110 ARG B O 1
ATOM 2739 N N . HIS B 1 111 ? -6.82 -10.031 -7.469 1 96.12 111 HIS B N 1
ATOM 2740 C CA . HIS B 1 111 ? -6.824 -11.461 -7.766 1 96.12 111 HIS B CA 1
ATOM 2741 C C . HIS B 1 111 ? -5.441 -12.07 -7.574 1 96.12 111 HIS B C 1
ATOM 2743 O O . HIS B 1 111 ? -5.312 -13.172 -7.047 1 96.12 111 HIS B O 1
ATOM 2749 N N . LEU B 1 112 ? -4.465 -11.359 -8.023 1 94 112 LEU B N 1
ATOM 2750 C CA . LEU B 1 112 ? -3.09 -11.82 -7.867 1 94 112 LEU B CA 1
ATOM 2751 C C . LEU B 1 112 ? -2.762 -12.055 -6.395 1 94 112 LEU B C 1
ATOM 2753 O O . LEU B 1 112 ? -2.119 -13.055 -6.051 1 94 112 LEU B O 1
ATOM 2757 N N . LEU B 1 113 ? -3.139 -11.211 -5.523 1 95.94 113 LEU B N 1
ATOM 2758 C CA . LEU B 1 113 ? -2.893 -11.344 -4.094 1 95.94 113 LEU B CA 1
ATOM 2759 C C . LEU B 1 113 ? -3.631 -12.547 -3.521 1 95.94 113 LEU B C 1
ATOM 2761 O O . LEU B 1 113 ? -3.102 -13.258 -2.664 1 95.94 113 LEU B O 1
ATOM 2765 N N . GLU B 1 114 ? -4.828 -12.805 -3.969 1 96.69 114 GLU B N 1
ATOM 2766 C CA . GLU B 1 114 ? -5.57 -13.984 -3.543 1 96.69 114 GLU B CA 1
ATOM 2767 C C . GLU B 1 114 ? -4.848 -15.266 -3.947 1 96.69 114 GLU B C 1
ATOM 2769 O O . GLU B 1 114 ? -4.746 -16.203 -3.156 1 96.69 114 GLU B O 1
ATOM 2774 N N . MET B 1 115 ? -4.367 -15.273 -5.176 1 94.75 115 MET B N 1
ATOM 2775 C CA . MET B 1 115 ? -3.658 -16.453 -5.66 1 94.75 115 MET B CA 1
ATOM 2776 C C . MET B 1 115 ? -2.379 -16.688 -4.863 1 94.75 115 MET B C 1
ATOM 2778 O O . MET B 1 115 ? -2.029 -17.828 -4.559 1 94.75 115 MET B O 1
ATOM 2782 N N . ALA B 1 116 ? -1.737 -15.594 -4.539 1 92.5 116 ALA B N 1
ATOM 2783 C CA . ALA B 1 116 ? -0.553 -15.711 -3.691 1 92.5 116 ALA B CA 1
ATOM 2784 C C . ALA B 1 116 ? -0.903 -16.312 -2.332 1 92.5 116 ALA B C 1
ATOM 2786 O O . ALA B 1 116 ? -0.136 -17.094 -1.777 1 92.5 116 ALA B O 1
ATOM 2787 N N . ALA B 1 117 ? -1.999 -15.906 -1.8 1 95.56 117 ALA B N 1
ATOM 2788 C CA . ALA B 1 117 ? -2.449 -16.453 -0.521 1 95.56 117 ALA B CA 1
ATOM 2789 C C . ALA B 1 117 ? -2.705 -17.953 -0.625 1 95.56 117 ALA B C 1
ATOM 2791 O O . ALA B 1 117 ? -2.406 -18.703 0.305 1 95.56 117 ALA B O 1
ATOM 2792 N N . VAL B 1 118 ? -3.279 -18.391 -1.784 1 96.12 118 VAL B N 1
ATOM 2793 C CA . VAL B 1 118 ? -3.58 -19.797 -1.994 1 96.12 118 VAL B CA 1
ATOM 2794 C C . VAL B 1 118 ? -2.307 -20.625 -1.835 1 96.12 118 VAL B C 1
ATOM 2796 O O . VAL B 1 118 ? -2.311 -21.656 -1.166 1 96.12 118 VAL B O 1
ATOM 2799 N N . GLU B 1 119 ? -1.225 -20.141 -2.408 1 90.94 119 GLU B N 1
ATOM 2800 C CA . GLU B 1 119 ? 0.047 -20.844 -2.34 1 90.94 119 GLU B CA 1
ATOM 2801 C C . GLU B 1 119 ? 0.494 -21.047 -0.895 1 90.94 119 GLU B C 1
ATOM 2803 O O . GLU B 1 119 ? 0.94 -22.125 -0.519 1 90.94 119 GLU B O 1
ATOM 2808 N N . ARG B 1 120 ? 0.361 -20.109 -0.106 1 93.44 120 ARG B N 1
ATOM 2809 C CA . ARG B 1 120 ? 0.774 -20.156 1.293 1 93.44 120 ARG B CA 1
ATOM 2810 C C . ARG B 1 120 ? -0.193 -21.016 2.115 1 93.44 120 ARG B C 1
ATOM 2812 O O . ARG B 1 120 ? 0.229 -21.781 2.975 1 93.44 120 ARG B O 1
ATOM 2819 N N . ILE B 1 121 ? -1.459 -20.828 1.863 1 96.25 121 ILE B N 1
ATOM 2820 C CA . ILE B 1 121 ? -2.504 -21.484 2.643 1 96.25 121 ILE B CA 1
ATOM 2821 C C . ILE B 1 121 ? -2.449 -22.984 2.408 1 96.25 121 ILE B C 1
ATOM 2823 O O . ILE B 1 121 ? -2.527 -23.781 3.355 1 96.25 121 ILE B O 1
ATOM 2827 N N . THR B 1 122 ? -2.279 -23.422 1.184 1 94.44 122 THR B N 1
ATOM 2828 C CA . THR B 1 122 ? -2.32 -24.828 0.841 1 94.44 122 THR B CA 1
ATOM 2829 C C . THR B 1 122 ? -1.064 -25.547 1.331 1 94.44 122 THR B C 1
ATOM 2831 O O . THR B 1 122 ? -1.028 -26.781 1.398 1 94.44 122 THR B O 1
ATOM 2834 N N . ALA B 1 123 ? -0.013 -24.844 1.644 1 91.94 123 ALA B N 1
ATOM 2835 C CA . ALA B 1 123 ? 1.225 -25.406 2.17 1 91.94 123 ALA B CA 1
ATOM 2836 C C . ALA B 1 123 ? 1.092 -25.734 3.656 1 91.94 123 ALA B C 1
ATOM 2838 O O . ALA B 1 123 ? 1.926 -26.438 4.223 1 91.94 123 ALA B O 1
ATOM 2839 N N . LYS B 1 124 ? 0.112 -25.266 4.254 1 93.06 124 LYS B N 1
ATOM 2840 C CA . LYS B 1 124 ? -0.086 -25.5 5.684 1 93.06 124 LYS B CA 1
ATOM 2841 C C . LYS B 1 124 ? -0.725 -26.859 5.941 1 93.06 124 LYS B C 1
ATOM 2843 O O . LYS B 1 124 ? -1.649 -27.266 5.23 1 93.06 124 LYS B O 1
ATOM 2848 N N . PRO B 1 125 ? -0.216 -27.516 6.984 1 90.81 125 PRO B N 1
ATOM 2849 C CA . PRO B 1 125 ? -0.774 -28.828 7.289 1 90.81 125 PRO B CA 1
ATOM 2850 C C . PRO B 1 125 ? -2.18 -28.75 7.879 1 90.81 125 PRO B C 1
ATOM 2852 O O . PRO B 1 125 ? -2.998 -29.641 7.656 1 90.81 125 PRO B O 1
ATOM 2855 N N . THR B 1 126 ? -2.371 -27.75 8.711 1 92.81 126 THR B N 1
ATOM 2856 C CA . THR B 1 126 ? -3.674 -27.562 9.344 1 92.81 126 THR B CA 1
ATOM 2857 C C . THR B 1 126 ? -4.137 -26.125 9.211 1 92.81 126 THR B C 1
ATOM 2859 O O . THR B 1 126 ? -3.318 -25.203 9.195 1 92.81 126 THR B O 1
ATOM 2862 N N . LEU B 1 127 ? -5.469 -26.062 9.023 1 94.62 127 LEU B N 1
ATOM 2863 C CA . LEU B 1 127 ? -6.09 -24.75 8.938 1 94.62 127 LEU B CA 1
ATOM 2864 C C . LEU B 1 127 ? -7.191 -24.594 9.984 1 94.62 127 LEU B C 1
ATOM 2866 O O . LEU B 1 127 ? -7.949 -25.547 10.234 1 94.62 127 LEU B O 1
ATOM 2870 N N . GLU B 1 128 ? -7.156 -23.5 10.695 1 95.88 128 GLU B N 1
ATOM 2871 C CA . GLU B 1 128 ? -8.297 -23.125 11.531 1 95.88 128 GLU B CA 1
ATOM 2872 C C . GLU B 1 128 ? -9.328 -22.344 10.727 1 95.88 128 GLU B C 1
ATOM 2874 O O . GLU B 1 128 ? -9.086 -21.203 10.328 1 95.88 128 GLU B O 1
ATOM 2879 N N . LEU B 1 129 ? -10.508 -22.953 10.555 1 97.31 129 LEU B N 1
ATOM 2880 C CA . LEU B 1 129 ? -11.43 -22.422 9.562 1 97.31 129 LEU B CA 1
ATOM 2881 C C . LEU B 1 129 ? -12.594 -21.703 10.234 1 97.31 129 LEU B C 1
ATOM 2883 O O . LEU B 1 129 ? -13.445 -21.109 9.555 1 97.31 129 LEU B O 1
ATOM 2887 N N . ASP B 1 130 ? -12.641 -21.562 11.547 1 98 130 ASP B N 1
ATOM 2888 C CA . ASP B 1 130 ? -13.766 -20.984 12.273 1 98 130 ASP B CA 1
ATOM 2889 C C . ASP B 1 130 ? -14.039 -19.547 11.805 1 98 130 ASP B C 1
ATOM 2891 O O . ASP B 1 130 ? -15.18 -19.188 11.547 1 98 130 ASP B O 1
ATOM 2895 N N . SER B 1 131 ? -13.023 -18.828 11.68 1 98 131 SER B N 1
ATOM 2896 C CA . SER B 1 131 ? -13.18 -17.406 11.352 1 98 131 SER B CA 1
ATOM 2897 C C . SER B 1 131 ? -13.758 -17.234 9.945 1 98 131 SER B C 1
ATOM 2899 O O . SER B 1 131 ? -14.602 -16.359 9.727 1 98 131 SER B O 1
ATOM 2901 N N . ILE B 1 132 ? -13.32 -18.047 8.977 1 98.25 132 ILE B N 1
ATOM 2902 C CA . ILE B 1 132 ? -13.805 -17.859 7.613 1 98.25 132 ILE B CA 1
ATOM 2903 C C . ILE B 1 132 ? -15.219 -18.406 7.484 1 98.25 132 ILE B C 1
ATOM 2905 O O . ILE B 1 132 ? -16.031 -17.875 6.727 1 98.25 132 ILE B O 1
ATOM 2909 N N . GLU B 1 133 ? -15.531 -19.438 8.25 1 98.19 133 GLU B N 1
ATOM 2910 C CA . GLU B 1 133 ? -16.891 -19.938 8.281 1 98.19 133 GLU B CA 1
ATOM 2911 C C . GLU B 1 133 ? -17.859 -18.922 8.891 1 98.19 133 GLU B C 1
ATOM 2913 O O . GLU B 1 133 ? -18.969 -18.734 8.391 1 98.19 133 GLU B O 1
ATOM 2918 N N . GLU B 1 134 ? -17.422 -18.297 9.922 1 98.31 134 GLU B N 1
ATOM 2919 C CA . GLU B 1 134 ? -18.203 -17.219 10.508 1 98.31 134 GLU B CA 1
ATOM 2920 C C . GLU B 1 134 ? -18.391 -16.078 9.523 1 98.31 134 GLU B C 1
ATOM 2922 O O . GLU B 1 134 ? -19.469 -15.484 9.445 1 98.31 134 GLU B O 1
ATOM 2927 N N . ALA B 1 135 ? -17.344 -15.734 8.781 1 98.25 135 ALA B N 1
ATOM 2928 C CA . ALA B 1 135 ? -17.438 -14.68 7.773 1 98.25 135 ALA B CA 1
ATOM 2929 C C . ALA B 1 135 ? -18.438 -15.031 6.688 1 98.25 135 ALA B C 1
ATOM 2931 O O . ALA B 1 135 ? -19.188 -14.172 6.207 1 98.25 135 ALA B O 1
ATOM 2932 N N . LEU B 1 136 ? -18.469 -16.297 6.316 1 97.81 136 LEU B N 1
ATOM 2933 C CA . LEU B 1 136 ? -19.438 -16.75 5.328 1 97.81 136 LEU B CA 1
ATOM 2934 C C . LEU B 1 136 ? -20.859 -16.594 5.863 1 97.81 136 LEU B C 1
ATOM 2936 O O . LEU B 1 136 ? -21.766 -16.188 5.125 1 97.81 136 LEU B O 1
ATOM 2940 N N . GLU B 1 137 ? -21.062 -16.906 7.125 1 97.38 137 GLU B N 1
ATOM 2941 C CA . GLU B 1 137 ? -22.375 -16.75 7.734 1 97.38 137 GLU B CA 1
ATOM 2942 C C . GLU B 1 137 ? -22.781 -15.281 7.777 1 97.38 137 GLU B C 1
ATOM 2944 O O . GLU B 1 137 ? -23.953 -14.945 7.59 1 97.38 137 GLU B O 1
ATOM 2949 N N . ARG B 1 138 ? -21.859 -14.406 7.996 1 96.12 138 ARG B N 1
ATOM 2950 C CA . ARG B 1 138 ? -22.141 -12.977 7.969 1 96.12 138 ARG B CA 1
ATOM 2951 C C . ARG B 1 138 ? -22.547 -12.523 6.57 1 96.12 138 ARG B C 1
ATOM 2953 O O . ARG B 1 138 ? -23.422 -11.656 6.418 1 96.12 138 ARG B O 1
ATOM 2960 N N . LEU B 1 139 ? -21.922 -13.109 5.605 1 94.25 139 LEU B N 1
ATOM 2961 C CA . LEU B 1 139 ? -22.297 -12.828 4.223 1 94.25 139 LEU B CA 1
ATOM 2962 C C . LEU B 1 139 ? -23.75 -13.227 3.959 1 94.25 139 LEU B C 1
ATOM 2964 O O . LEU B 1 139 ? -24.516 -12.461 3.373 1 94.25 139 LEU B O 1
ATOM 2968 N N . ARG B 1 140 ? -24.109 -14.352 4.441 1 93.62 140 ARG B N 1
ATOM 2969 C CA . ARG B 1 140 ? -25.469 -14.867 4.27 1 93.62 140 ARG B CA 1
ATOM 2970 C C . ARG B 1 140 ? -26.484 -13.969 4.957 1 93.62 140 ARG B C 1
ATOM 2972 O O . ARG B 1 140 ? -27.609 -13.82 4.477 1 93.62 140 ARG B O 1
ATOM 2979 N N . ALA B 1 141 ? -26.078 -13.367 5.984 1 92.75 141 ALA B N 1
ATOM 2980 C CA . ALA B 1 141 ? -26.969 -12.562 6.797 1 92.75 141 ALA B CA 1
ATOM 2981 C C . ALA B 1 141 ? -27.062 -11.133 6.262 1 92.75 141 ALA B C 1
ATOM 2983 O O . ALA B 1 141 ? -27.891 -10.344 6.719 1 92.75 141 ALA B O 1
ATOM 2984 N N . ALA B 1 142 ? -26.203 -10.727 5.363 1 88.5 142 ALA B N 1
ATOM 2985 C CA . ALA B 1 142 ? -26.109 -9.344 4.914 1 88.5 142 ALA B CA 1
ATOM 2986 C C . ALA B 1 142 ? -27.109 -9.047 3.805 1 88.5 142 ALA B C 1
ATOM 2988 O O . ALA B 1 142 ? -27 -8.031 3.115 1 88.5 142 ALA B O 1
ATOM 2989 N N . LYS B 1 143 ? -28.109 -9.828 3.713 1 83.56 143 LYS B N 1
ATOM 2990 C CA . LYS B 1 143 ? -29.125 -9.609 2.691 1 83.56 143 LYS B CA 1
ATOM 2991 C C . LYS B 1 143 ? -29.859 -8.281 2.908 1 83.56 143 LYS B C 1
ATOM 2993 O O . LYS B 1 143 ? -30.234 -7.953 4.035 1 83.56 143 LYS B O 1
ATOM 2998 N N . GLY B 1 144 ? -30.031 -7.441 1.892 1 74.06 144 GLY B N 1
ATOM 2999 C CA . GLY B 1 144 ? -30.922 -6.289 1.925 1 74.06 144 GLY B CA 1
ATOM 3000 C C . GLY B 1 144 ? -30.203 -4.992 2.25 1 74.06 144 GLY B C 1
ATOM 3001 O O . GLY B 1 144 ? -30.812 -3.92 2.215 1 74.06 144 GLY B O 1
ATOM 3002 N N . SER B 1 145 ? -29.078 -5.016 2.639 1 76.12 145 SER B N 1
ATOM 3003 C CA . SER B 1 145 ? -28.312 -3.809 2.932 1 76.12 145 SER B CA 1
ATOM 3004 C C . SER B 1 145 ? -27 -3.777 2.15 1 76.12 145 SER B C 1
ATOM 3006 O O . SER B 1 145 ? -26.141 -4.637 2.34 1 76.12 145 SER B O 1
ATOM 3008 N N . ALA B 1 146 ? -26.922 -2.73 1.267 1 78.56 146 ALA B N 1
ATOM 3009 C CA . ALA B 1 146 ? -25.688 -2.602 0.492 1 78.56 146 ALA B CA 1
ATOM 3010 C C . ALA B 1 146 ? -24.484 -2.406 1.407 1 78.56 146 ALA B C 1
ATOM 3012 O O . ALA B 1 146 ? -23.438 -3.02 1.199 1 78.56 146 ALA B O 1
ATOM 3013 N N . ALA B 1 147 ? -24.672 -1.573 2.379 1 80.06 147 ALA B N 1
ATOM 3014 C CA . ALA B 1 147 ? -23.578 -1.281 3.311 1 80.06 147 ALA B CA 1
ATOM 3015 C C . ALA B 1 147 ? -23.172 -2.533 4.082 1 80.06 147 ALA B C 1
ATOM 3017 O O . ALA B 1 147 ? -21.984 -2.807 4.238 1 80.06 147 ALA B O 1
ATOM 3018 N N . GLU B 1 148 ? -24.141 -3.307 4.539 1 84.44 148 GLU B N 1
ATOM 3019 C CA . GLU B 1 148 ? -23.844 -4.535 5.273 1 84.44 148 GLU B CA 1
ATOM 3020 C C . GLU B 1 148 ? -23.188 -5.574 4.371 1 84.44 148 GLU B C 1
ATOM 3022 O O . GLU B 1 148 ? -22.297 -6.312 4.809 1 84.44 148 GLU B O 1
ATOM 3027 N N . TRP B 1 149 ? -23.594 -5.672 3.127 1 87.44 149 TRP B N 1
ATOM 3028 C CA . TRP B 1 149 ? -23 -6.617 2.182 1 87.44 149 TRP B CA 1
ATOM 3029 C C . TRP B 1 149 ? -21.547 -6.281 1.908 1 87.44 149 TRP B C 1
ATOM 3031 O O . TRP B 1 149 ? -20.672 -7.156 1.961 1 87.44 149 TRP B O 1
ATOM 3041 N N . ILE B 1 150 ? -21.344 -5.008 1.641 1 86.81 150 ILE B N 1
ATOM 3042 C CA . ILE B 1 150 ? -19.984 -4.574 1.339 1 86.81 150 ILE B CA 1
ATOM 3043 C C . ILE B 1 150 ? -19.062 -4.898 2.516 1 86.81 150 ILE B C 1
ATOM 3045 O O . ILE B 1 150 ? -17.969 -5.422 2.328 1 86.81 150 ILE B O 1
ATOM 3049 N N . ALA B 1 151 ? -19.516 -4.617 3.703 1 90.12 151 ALA B N 1
ATOM 3050 C CA . ALA B 1 151 ? -18.734 -4.898 4.906 1 90.12 151 ALA B CA 1
ATOM 3051 C C . ALA B 1 151 ? -18.5 -6.398 5.066 1 90.12 151 ALA B C 1
ATOM 3053 O O . ALA B 1 151 ? -17.375 -6.832 5.34 1 90.12 151 ALA B O 1
ATOM 3054 N N . ALA B 1 152 ? -19.547 -7.188 4.926 1 93.38 152 ALA B N 1
ATOM 3055 C CA . ALA B 1 152 ? -19.453 -8.633 5.078 1 93.38 152 ALA B CA 1
ATOM 3056 C C . ALA B 1 152 ? -18.547 -9.242 3.998 1 93.38 152 ALA B C 1
ATOM 3058 O O . ALA B 1 152 ? -17.766 -10.141 4.273 1 93.38 152 ALA B O 1
ATOM 3059 N N . ASP B 1 153 ? -18.688 -8.781 2.76 1 94.06 153 ASP B N 1
ATOM 3060 C CA . ASP B 1 153 ? -17.859 -9.25 1.648 1 94.06 153 ASP B CA 1
ATOM 3061 C C . ASP B 1 153 ? -16.391 -8.969 1.896 1 94.06 153 ASP B C 1
ATOM 3063 O O . ASP B 1 153 ? -15.539 -9.852 1.725 1 94.06 153 ASP B O 1
ATOM 3067 N N . THR B 1 154 ? -16.109 -7.785 2.314 1 94.12 154 THR B N 1
ATOM 3068 C CA . THR B 1 154 ? -14.742 -7.414 2.639 1 94.12 154 THR B CA 1
ATOM 3069 C C . THR B 1 154 ? -14.195 -8.289 3.762 1 94.12 154 THR B C 1
ATOM 3071 O O . THR B 1 154 ? -13.086 -8.812 3.662 1 94.12 154 THR B O 1
ATOM 3074 N N . ASN B 1 155 ? -15 -8.406 4.758 1 96.25 155 ASN B N 1
ATOM 3075 C CA . ASN B 1 155 ? -14.57 -9.25 5.871 1 96.25 155 ASN B CA 1
ATOM 3076 C C . ASN B 1 155 ? -14.281 -10.672 5.418 1 96.25 155 ASN B C 1
ATOM 3078 O O . ASN B 1 155 ? -13.312 -11.289 5.871 1 96.25 155 ASN B O 1
ATOM 3082 N N . PHE B 1 156 ? -15.078 -11.234 4.586 1 98.19 156 PHE B N 1
ATOM 3083 C CA . PHE B 1 156 ? -14.898 -12.594 4.086 1 98.19 156 PHE B CA 1
ATOM 3084 C C . PHE B 1 156 ? -13.562 -12.734 3.361 1 98.19 156 PHE B C 1
ATOM 3086 O O . PHE B 1 156 ? -12.758 -13.602 3.701 1 98.19 156 PHE B O 1
ATOM 3093 N N . HIS B 1 157 ? -13.289 -11.859 2.455 1 98.12 157 HIS B N 1
ATOM 3094 C CA . HIS B 1 157 ? -12.094 -11.984 1.629 1 98.12 157 HIS B CA 1
ATOM 3095 C C . HIS B 1 157 ? -10.836 -11.672 2.432 1 98.12 157 HIS B C 1
ATOM 3097 O O . HIS B 1 157 ? -9.797 -12.32 2.244 1 98.12 157 HIS B O 1
ATOM 3103 N N . VAL B 1 158 ? -10.938 -10.742 3.314 1 97.44 158 VAL B N 1
ATOM 3104 C CA . VAL B 1 158 ? -9.789 -10.422 4.148 1 97.44 158 VAL B CA 1
ATOM 3105 C C . VAL B 1 158 ? -9.492 -11.578 5.098 1 97.44 158 VAL B C 1
ATOM 3107 O O . VAL B 1 158 ? -8.336 -11.922 5.332 1 97.44 158 VAL B O 1
ATOM 3110 N N . THR B 1 159 ? -10.539 -12.195 5.684 1 98.12 159 THR B N 1
ATOM 3111 C CA . THR B 1 159 ? -10.359 -13.352 6.555 1 98.12 159 THR B CA 1
ATOM 3112 C C . THR B 1 159 ? -9.695 -14.5 5.801 1 98.12 159 THR B C 1
ATOM 3114 O O . THR B 1 159 ? -8.82 -15.18 6.344 1 98.12 159 THR B O 1
ATOM 3117 N N . PHE B 1 160 ? -10.109 -14.672 4.578 1 98.44 160 PHE B N 1
ATOM 3118 C CA . PHE B 1 160 ? -9.469 -15.664 3.721 1 98.44 160 PHE B CA 1
ATOM 3119 C C . PHE B 1 160 ? -7.977 -15.391 3.604 1 98.44 160 PHE B C 1
ATOM 3121 O O . PHE B 1 160 ? -7.156 -16.297 3.816 1 98.44 160 PHE B O 1
ATOM 3128 N N . ILE B 1 161 ? -7.598 -14.148 3.283 1 98.06 161 ILE B N 1
ATOM 3129 C CA . ILE B 1 161 ? -6.207 -13.758 3.076 1 98.06 161 ILE B CA 1
ATOM 3130 C C . ILE B 1 161 ? -5.426 -13.938 4.375 1 98.06 161 ILE B C 1
ATOM 3132 O O . ILE B 1 161 ? -4.246 -14.305 4.352 1 98.06 161 ILE B O 1
ATOM 3136 N N . ARG B 1 162 ? -6.047 -13.727 5.5 1 97.31 162 ARG B N 1
ATOM 3137 C CA . ARG B 1 162 ? -5.402 -13.828 6.805 1 97.31 162 ARG B CA 1
ATOM 3138 C C . ARG B 1 162 ? -4.934 -15.258 7.07 1 97.31 162 ARG B C 1
ATOM 3140 O O . ARG B 1 162 ? -4 -15.477 7.844 1 97.31 162 ARG B O 1
ATOM 3147 N N . LEU B 1 163 ? -5.586 -16.219 6.48 1 97.44 163 LEU B N 1
ATOM 3148 C CA . LEU B 1 163 ? -5.168 -17.609 6.629 1 97.44 163 LEU B CA 1
ATOM 3149 C C . LEU B 1 163 ? -3.742 -17.797 6.121 1 97.44 163 LEU B C 1
ATOM 3151 O O . LEU B 1 163 ? -3.072 -18.766 6.496 1 97.44 163 LEU B O 1
ATOM 3155 N N . ALA B 1 164 ? -3.287 -16.891 5.227 1 96.25 164 ALA B N 1
ATOM 3156 C CA . ALA B 1 164 ? -1.934 -16.969 4.688 1 96.25 164 ALA B CA 1
ATOM 3157 C C . ALA B 1 164 ? -0.902 -16.531 5.723 1 96.25 164 ALA B C 1
ATOM 3159 O O . ALA B 1 164 ? 0.297 -16.766 5.551 1 96.25 164 ALA B O 1
ATOM 3160 N N . GLU B 1 165 ? -1.309 -15.852 6.762 1 95.06 165 GLU B N 1
ATOM 3161 C CA . GLU B 1 165 ? -0.479 -15.445 7.891 1 95.06 165 GLU B CA 1
ATOM 3162 C C . GLU B 1 165 ? 0.681 -14.57 7.434 1 95.06 165 GLU B C 1
ATOM 3164 O O . GLU B 1 165 ? 1.835 -14.82 7.785 1 95.06 165 GLU B O 1
ATOM 3169 N N . ASN B 1 166 ? 0.467 -13.633 6.746 1 96.38 166 ASN B N 1
ATOM 3170 C CA . ASN B 1 166 ? 1.357 -12.555 6.328 1 96.38 166 ASN B CA 1
ATOM 3171 C C . ASN B 1 166 ? 0.682 -11.195 6.449 1 96.38 166 ASN B C 1
ATOM 3173 O O . ASN B 1 166 ? -0.243 -10.883 5.699 1 96.38 166 ASN B O 1
ATOM 3177 N N . ARG B 1 167 ? 1.134 -10.461 7.379 1 94.31 167 ARG B N 1
ATOM 3178 C CA . ARG B 1 167 ? 0.468 -9.211 7.738 1 94.31 167 ARG B CA 1
ATOM 3179 C C . ARG B 1 167 ? 0.524 -8.211 6.59 1 94.31 167 ARG B C 1
ATOM 3181 O O . ARG B 1 167 ? -0.402 -7.414 6.402 1 94.31 167 ARG B O 1
ATOM 3188 N N . PHE B 1 168 ? 1.587 -8.148 5.801 1 95.31 168 PHE B N 1
ATOM 3189 C CA . PHE B 1 168 ? 1.706 -7.23 4.676 1 95.31 168 PHE B CA 1
ATOM 3190 C C . PHE B 1 168 ? 0.752 -7.621 3.553 1 95.31 168 PHE B C 1
ATOM 3192 O O . PHE B 1 168 ? 0.076 -6.766 2.979 1 95.31 168 PHE B O 1
ATOM 3199 N N . LEU B 1 169 ? 0.69 -8.914 3.262 1 95.94 169 LEU B N 1
ATOM 3200 C CA . LEU B 1 169 ? -0.259 -9.414 2.271 1 95.94 169 LEU B CA 1
ATOM 3201 C C . LEU B 1 169 ? -1.687 -9.031 2.646 1 95.94 169 LEU B C 1
ATOM 3203 O O . LEU B 1 169 ? -2.439 -8.523 1.811 1 95.94 169 LEU B O 1
ATOM 3207 N N . THR B 1 170 ? -1.993 -9.203 3.914 1 96.19 170 THR B N 1
ATOM 3208 C CA . THR B 1 170 ? -3.33 -8.891 4.406 1 96.19 170 THR B CA 1
ATOM 3209 C C . THR B 1 170 ? -3.623 -7.402 4.262 1 96.19 170 THR B C 1
ATOM 3211 O O . THR B 1 170 ? -4.68 -7.016 3.76 1 96.19 170 THR B O 1
ATOM 3214 N N . SER B 1 171 ? -2.723 -6.598 4.617 1 94.06 171 SER B N 1
ATOM 3215 C CA . SER B 1 171 ? -2.908 -5.148 4.586 1 94.06 171 SER B CA 1
ATOM 3216 C C . SER B 1 171 ? -3.09 -4.645 3.158 1 94.06 171 SER B C 1
ATOM 3218 O O . SER B 1 171 ? -4.008 -3.871 2.879 1 94.06 171 SER B O 1
ATOM 3220 N N . VAL B 1 172 ? -2.252 -5.078 2.258 1 94.94 172 VAL B N 1
ATOM 3221 C CA . VAL B 1 172 ? -2.312 -4.637 0.869 1 94.94 172 VAL B CA 1
ATOM 3222 C C . VAL B 1 172 ? -3.6 -5.141 0.222 1 94.94 172 VAL B C 1
ATOM 3224 O O . VAL B 1 172 ? -4.289 -4.387 -0.469 1 94.94 172 VAL B O 1
ATOM 3227 N N . PHE B 1 173 ? -3.936 -6.352 0.486 1 96.75 173 PHE B N 1
ATOM 3228 C CA . PHE B 1 173 ? -5.164 -6.895 -0.082 1 96.75 173 PHE B CA 1
ATOM 3229 C C . PHE B 1 173 ? -6.375 -6.094 0.374 1 96.75 173 PHE B C 1
ATOM 3231 O O . PHE B 1 173 ? -7.219 -5.719 -0.441 1 96.75 173 PHE B O 1
ATOM 3238 N N . GLU B 1 174 ? -6.473 -5.953 1.698 1 95.56 174 GLU B N 1
ATOM 3239 C CA . GLU B 1 174 ? -7.602 -5.211 2.246 1 95.56 174 GLU B CA 1
ATOM 3240 C C . GLU B 1 174 ? -7.742 -3.848 1.578 1 95.56 174 GLU B C 1
ATOM 3242 O O . GLU B 1 174 ? -8.852 -3.438 1.218 1 95.56 174 GLU B O 1
ATOM 3247 N N . SER B 1 175 ? -6.672 -3.24 1.374 1 93 175 SER B N 1
ATOM 3248 C CA . SER B 1 175 ? -6.668 -1.903 0.788 1 93 175 SER B CA 1
ATOM 3249 C C . SER B 1 175 ? -7.094 -1.94 -0.676 1 93 175 SER B C 1
ATOM 3251 O O . SER B 1 175 ? -7.914 -1.13 -1.11 1 93 175 SER B O 1
ATOM 3253 N N . VAL B 1 176 ? -6.574 -2.852 -1.44 1 94.44 176 VAL B N 1
ATOM 3254 C CA . VAL B 1 176 ? -6.938 -2.992 -2.846 1 94.44 176 VAL B CA 1
ATOM 3255 C C . VAL B 1 176 ? -8.406 -3.387 -2.965 1 94.44 176 VAL B C 1
ATOM 3257 O O . VAL B 1 176 ? -9.148 -2.82 -3.773 1 94.44 176 VAL B O 1
ATOM 3260 N N . HIS B 1 177 ? -8.766 -4.328 -2.137 1 95.38 177 HIS B N 1
ATOM 3261 C CA . HIS B 1 177 ? -10.141 -4.805 -2.156 1 95.38 177 HIS B CA 1
ATOM 3262 C C . HIS B 1 177 ? -11.117 -3.672 -1.857 1 95.38 177 HIS B C 1
ATOM 3264 O O . HIS B 1 177 ? -12.117 -3.502 -2.566 1 95.38 177 HIS B O 1
ATOM 3270 N N . ASP B 1 178 ? -10.852 -2.93 -0.842 1 91 178 ASP B N 1
ATOM 3271 C CA . ASP B 1 178 ? -11.711 -1.813 -0.461 1 91 178 ASP B CA 1
ATOM 3272 C C . ASP B 1 178 ? -11.852 -0.816 -1.607 1 91 178 ASP B C 1
ATOM 3274 O O . ASP B 1 178 ? -12.961 -0.345 -1.893 1 91 178 ASP B O 1
ATOM 3278 N N . ALA B 1 179 ? -10.789 -0.529 -2.215 1 87.5 179 ALA B N 1
ATOM 3279 C CA . ALA B 1 179 ? -10.812 0.423 -3.322 1 87.5 179 ALA B CA 1
ATOM 3280 C C . ALA B 1 179 ? -11.633 -0.113 -4.488 1 87.5 179 ALA B C 1
ATOM 3282 O O . ALA B 1 179 ? -12.422 0.62 -5.09 1 87.5 179 ALA B O 1
ATOM 3283 N N . VAL B 1 180 ? -11.469 -1.342 -4.797 1 91.06 180 VAL B N 1
ATOM 3284 C CA . VAL B 1 180 ? -12.164 -1.979 -5.914 1 91.06 180 VAL B CA 1
ATOM 3285 C C . VAL B 1 180 ? -13.664 -2.049 -5.621 1 91.06 180 VAL B C 1
ATOM 3287 O O . VAL B 1 180 ? -14.484 -1.67 -6.457 1 91.06 180 VAL B O 1
ATOM 3290 N N . VAL B 1 181 ? -14.016 -2.475 -4.434 1 88.38 181 VAL B N 1
ATOM 3291 C CA . VAL B 1 181 ? -15.422 -2.658 -4.07 1 88.38 181 VAL B CA 1
ATOM 3292 C C . VAL B 1 181 ? -16.109 -1.3 -3.973 1 88.38 181 VAL B C 1
ATOM 3294 O O . VAL B 1 181 ? -17.266 -1.154 -4.379 1 88.38 181 VAL B O 1
ATOM 3297 N N . ALA B 1 182 ? -15.445 -0.306 -3.418 1 83.25 182 ALA B N 1
ATOM 3298 C CA . ALA B 1 182 ? -16 1.042 -3.352 1 83.25 182 ALA B CA 1
ATOM 3299 C C . ALA B 1 182 ? -16.359 1.555 -4.742 1 83.25 182 ALA B C 1
ATOM 3301 O O . ALA B 1 182 ? -17.406 2.174 -4.934 1 83.25 182 ALA B O 1
ATOM 3302 N N . ARG B 1 183 ? -15.484 1.295 -5.66 1 83.69 183 ARG B N 1
ATOM 3303 C CA . ARG B 1 183 ? -15.75 1.705 -7.035 1 83.69 183 ARG B CA 1
ATOM 3304 C C . ARG B 1 183 ? -16.875 0.873 -7.652 1 83.69 183 ARG B C 1
ATOM 3306 O O . ARG B 1 183 ? -17.734 1.404 -8.352 1 83.69 183 ARG B O 1
ATOM 3313 N N . ALA B 1 184 ? -16.844 -0.389 -7.41 1 82.44 184 ALA B N 1
ATOM 3314 C CA . ALA B 1 184 ? -17.828 -1.309 -7.977 1 82.44 184 ALA B CA 1
ATOM 3315 C C . ALA B 1 184 ? -19.234 -0.968 -7.496 1 82.44 184 ALA B C 1
ATOM 3317 O O . ALA B 1 184 ? -20.203 -1.12 -8.242 1 82.44 184 ALA B O 1
ATOM 3318 N N . TYR B 1 185 ? -19.344 -0.397 -6.293 1 80.31 185 TYR B N 1
ATOM 3319 C CA . TYR B 1 185 ? -20.672 -0.2 -5.703 1 80.31 185 TYR B CA 1
ATOM 3320 C C . TYR B 1 185 ? -21 1.284 -5.574 1 80.31 185 TYR B C 1
ATOM 3322 O O . TYR B 1 185 ? -22.016 1.655 -4.988 1 80.31 185 TYR B O 1
ATOM 3330 N N . GLN B 1 186 ? -20.156 2.084 -6.113 1 77.88 186 GLN B N 1
ATOM 3331 C CA . GLN B 1 186 ? -20.234 3.529 -5.93 1 77.88 186 GLN B CA 1
ATOM 3332 C C . GLN B 1 186 ? -21.625 4.051 -6.297 1 77.88 186 GLN B C 1
ATOM 3334 O O . GLN B 1 186 ? -22.188 4.871 -5.578 1 77.88 186 GLN B O 1
ATOM 3339 N N . SER B 1 187 ? -22.156 3.566 -7.449 1 76.94 187 SER B N 1
ATOM 3340 C CA . SER B 1 187 ? -23.438 4.078 -7.926 1 76.94 187 SER B CA 1
ATOM 3341 C C . SER B 1 187 ? -24.562 3.773 -6.934 1 76.94 187 SER B C 1
ATOM 3343 O O . SER B 1 187 ? -25.453 4.594 -6.727 1 76.94 187 SER B O 1
ATOM 3345 N N . TRP B 1 188 ?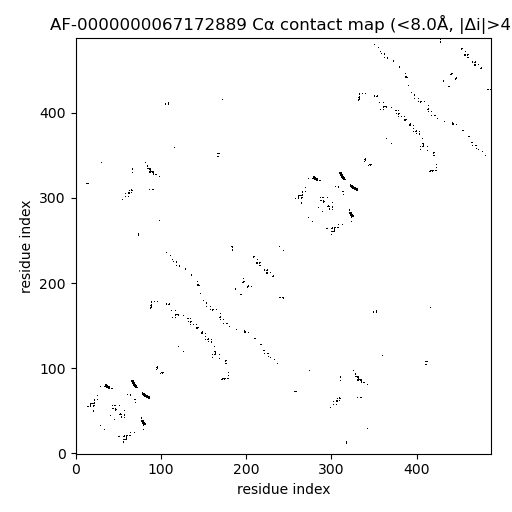 -24.484 2.688 -6.316 1 77.06 188 TRP B N 1
ATOM 3346 C CA . TRP B 1 188 ? -25.531 2.293 -5.363 1 77.06 188 TRP B CA 1
ATOM 3347 C C . TRP B 1 188 ? -25.344 3.016 -4.035 1 77.06 188 TRP B C 1
ATOM 3349 O O . TRP B 1 188 ? -26.328 3.391 -3.387 1 77.06 188 TRP B O 1
ATOM 3359 N N . ILE B 1 189 ? -24.141 3.254 -3.67 1 74.25 189 ILE B N 1
ATOM 3360 C CA . ILE B 1 189 ? -23.828 3.984 -2.447 1 74.25 189 ILE B CA 1
ATOM 3361 C C . ILE B 1 189 ? -24.328 5.426 -2.564 1 74.25 189 ILE B C 1
ATOM 3363 O O . ILE B 1 189 ? -25 5.934 -1.659 1 74.25 189 ILE B O 1
ATOM 3367 N N . VAL B 1 190 ? -24.109 6 -3.676 1 74.19 190 VAL B N 1
ATOM 3368 C CA . VAL B 1 190 ? -24.516 7.383 -3.916 1 74.19 190 VAL B CA 1
ATOM 3369 C C . VAL B 1 190 ? -26.031 7.477 -3.99 1 74.19 190 VAL B C 1
ATOM 3371 O O . VAL B 1 190 ? -26.625 8.414 -3.461 1 74.19 190 VAL B O 1
ATOM 3374 N N . ALA B 1 191 ? -26.594 6.477 -4.656 1 75.88 191 ALA B N 1
ATOM 3375 C CA . ALA B 1 191 ? -28.047 6.469 -4.836 1 75.88 191 ALA B CA 1
ATOM 3376 C C . ALA B 1 191 ? -28.766 6.051 -3.555 1 75.88 191 ALA B C 1
ATOM 3378 O O . ALA B 1 191 ? -29.984 6.191 -3.441 1 75.88 191 ALA B O 1
ATOM 3379 N N . ASN B 1 192 ? -27.922 5.625 -2.576 1 76.06 192 ASN B N 1
ATOM 3380 C CA . ASN B 1 192 ? -28.469 5.09 -1.336 1 76.06 192 ASN B CA 1
ATOM 3381 C C . ASN B 1 192 ? -29.562 4.055 -1.608 1 76.06 192 ASN B C 1
ATOM 3383 O O . ASN B 1 192 ? -30.641 4.109 -1.015 1 76.06 192 ASN B O 1
ATOM 3387 N N . GLU B 1 193 ? -29.453 3.301 -2.652 1 75 193 GLU B N 1
ATOM 3388 C CA . GLU B 1 193 ? -30.344 2.219 -3.049 1 75 193 GLU B CA 1
ATOM 3389 C C . GLU B 1 193 ? -29.625 0.875 -3.051 1 75 193 GLU B C 1
ATOM 3391 O O . GLU B 1 193 ? -28.453 0.793 -3.449 1 75 193 GLU B O 1
ATOM 3396 N N . PRO B 1 194 ? -30.312 -0.075 -2.494 1 74.38 194 PRO B N 1
ATOM 3397 C CA . PRO B 1 194 ? -29.688 -1.396 -2.582 1 74.38 194 PRO B CA 1
ATOM 3398 C C . PRO B 1 194 ? -29.609 -1.916 -4.016 1 74.38 194 PRO B C 1
ATOM 3400 O O . PRO B 1 194 ? -30.516 -1.664 -4.82 1 74.38 194 PRO B O 1
ATOM 3403 N N . PRO B 1 195 ? -28.484 -2.518 -4.297 1 76.25 195 PRO B N 1
ATOM 3404 C CA . PRO B 1 195 ? -28.422 -3.133 -5.625 1 76.25 195 PRO B CA 1
ATOM 3405 C C . PRO B 1 195 ? -29.453 -4.238 -5.812 1 76.25 195 PRO B C 1
ATOM 3407 O O . PRO B 1 195 ? -29.797 -4.938 -4.855 1 76.25 195 PRO B O 1
ATOM 3410 N N . PRO B 1 196 ? -30.016 -4.254 -6.953 1 74.19 196 PRO B N 1
ATOM 3411 C CA . PRO B 1 196 ? -31.016 -5.281 -7.203 1 74.19 196 PRO B CA 1
ATOM 3412 C C . PRO B 1 196 ? -30.531 -6.688 -6.871 1 74.19 196 PRO B C 1
ATOM 3414 O O . PRO B 1 196 ? -31.328 -7.543 -6.469 1 74.19 196 PRO B O 1
ATOM 3417 N N . TRP B 1 197 ? -29.281 -6.879 -6.977 1 72.56 197 TRP B N 1
ATOM 3418 C CA . TRP B 1 197 ? -28.766 -8.227 -6.762 1 72.56 197 TRP B CA 1
ATOM 3419 C C . TRP B 1 197 ? -28.781 -8.586 -5.281 1 72.56 197 TRP B C 1
ATOM 3421 O O . TRP B 1 197 ? -28.641 -9.758 -4.918 1 72.56 197 TRP B O 1
ATOM 3431 N N . LEU B 1 198 ? -28.938 -7.551 -4.449 1 75.88 198 LEU B N 1
ATOM 3432 C CA . LEU B 1 198 ? -29.047 -7.824 -3.018 1 75.88 198 LEU B CA 1
ATOM 3433 C C . LEU B 1 198 ? -30.438 -8.336 -2.664 1 75.88 198 LEU B C 1
ATOM 3435 O O . LEU B 1 198 ? -30.719 -8.648 -1.502 1 75.88 198 LEU B O 1
ATOM 3439 N N . ALA B 1 199 ? -31.172 -8.453 -3.738 1 75.06 199 ALA B N 1
ATOM 3440 C CA . ALA B 1 199 ? -32.531 -8.914 -3.516 1 75.06 199 ALA B CA 1
ATOM 3441 C C . ALA B 1 199 ? -32.781 -10.25 -4.215 1 75.06 199 ALA B C 1
ATOM 3443 O O . ALA B 1 199 ? -32.281 -10.492 -5.309 1 75.06 199 ALA B O 1
ATOM 3444 N N . GLY B 1 200 ? -33.594 -11.055 -3.564 1 75.88 200 GLY B N 1
ATOM 3445 C CA . GLY B 1 200 ? -34.156 -12.289 -4.066 1 75.88 200 GLY B CA 1
ATOM 3446 C C . GLY B 1 200 ? -33.094 -13.297 -4.496 1 75.88 200 GLY B C 1
ATOM 3447 O O . GLY B 1 200 ? -32.219 -13.664 -3.709 1 75.88 200 GLY B O 1
ATOM 3448 N N . LYS B 1 201 ? -33.188 -13.797 -5.758 1 78 201 LYS B N 1
ATOM 3449 C CA . LYS B 1 201 ? -32.406 -14.859 -6.348 1 78 201 LYS B CA 1
ATOM 3450 C C . LYS B 1 201 ? -30.969 -14.391 -6.637 1 78 201 LYS B C 1
ATOM 3452 O O . LYS B 1 201 ? -30.016 -15.172 -6.539 1 78 201 LYS B O 1
ATOM 3457 N N . GLU B 1 202 ? -30.812 -13.25 -6.832 1 81.19 202 GLU B N 1
ATOM 3458 C CA . GLU B 1 202 ? -29.484 -12.734 -7.176 1 81.19 202 GLU B CA 1
ATOM 3459 C C . GLU B 1 202 ? -28.562 -12.727 -5.957 1 81.19 202 GLU B C 1
ATOM 3461 O O . GLU B 1 202 ? -27.359 -12.906 -6.09 1 81.19 202 GLU B O 1
ATOM 3466 N N . PHE B 1 203 ? -29.234 -12.688 -4.855 1 88.44 203 PHE B N 1
ATOM 3467 C CA . PHE B 1 203 ? -28.453 -12.75 -3.623 1 88.44 203 PHE B CA 1
ATOM 3468 C C . PHE B 1 203 ? -27.891 -14.148 -3.412 1 88.44 203 PHE B C 1
ATOM 3470 O O . PHE B 1 203 ? -26.703 -14.305 -3.08 1 88.44 203 PHE B O 1
ATOM 3477 N N . ALA B 1 204 ? -28.75 -15.109 -3.668 1 90.25 204 ALA B N 1
ATOM 3478 C CA . ALA B 1 204 ? -28.312 -16.5 -3.521 1 90.25 204 ALA B CA 1
ATOM 3479 C C . ALA B 1 204 ? -27.156 -16.797 -4.465 1 90.25 204 ALA B C 1
ATOM 3481 O O . ALA B 1 204 ? -26.25 -17.578 -4.121 1 90.25 204 ALA B O 1
ATOM 3482 N N . ALA B 1 205 ? -27.219 -16.219 -5.613 1 91.88 205 ALA B N 1
ATOM 3483 C CA . ALA B 1 205 ? -26.156 -16.422 -6.594 1 91.88 205 ALA B CA 1
ATOM 3484 C C . ALA B 1 205 ? -24.828 -15.836 -6.098 1 91.88 205 ALA B C 1
ATOM 3486 O O . ALA B 1 205 ? -23.766 -16.375 -6.379 1 91.88 205 ALA B O 1
ATOM 3487 N N . GLN B 1 206 ? -24.906 -14.742 -5.383 1 91.12 206 GLN B N 1
ATOM 3488 C CA . GLN B 1 206 ? -23.703 -14.141 -4.816 1 91.12 206 GLN B CA 1
ATOM 3489 C C . GLN B 1 206 ? -23.094 -15.031 -3.742 1 91.12 206 GLN B C 1
ATOM 3491 O O . GLN B 1 206 ? -21.875 -15.211 -3.699 1 91.12 206 GLN B O 1
ATOM 3496 N N . ILE B 1 207 ? -23.953 -15.633 -2.926 1 94.69 207 ILE B N 1
ATOM 3497 C CA . ILE B 1 207 ? -23.484 -16.547 -1.884 1 94.69 207 ILE B CA 1
ATOM 3498 C C . ILE B 1 207 ? -22.844 -17.766 -2.521 1 94.69 207 ILE B C 1
ATOM 3500 O O . ILE B 1 207 ? -21.812 -18.25 -2.055 1 94.69 207 ILE B O 1
ATOM 3504 N N . ALA B 1 208 ? -23.422 -18.188 -3.58 1 95.88 208 ALA B N 1
ATOM 3505 C CA . ALA B 1 208 ? -22.969 -19.391 -4.277 1 95.88 208 ALA B CA 1
ATOM 3506 C C . ALA B 1 208 ? -21.562 -19.188 -4.844 1 95.88 208 ALA B C 1
ATOM 3508 O O . ALA B 1 208 ? -20.859 -20.172 -5.117 1 95.88 208 ALA B O 1
ATOM 3509 N N . LEU B 1 209 ? -21.109 -18 -5.016 1 96.31 209 LEU B N 1
ATOM 3510 C CA . LEU B 1 209 ? -19.766 -17.703 -5.484 1 96.31 209 LEU B CA 1
ATOM 3511 C C . LEU B 1 209 ? -18.75 -17.844 -4.355 1 96.31 209 LEU B C 1
ATOM 3513 O O . LEU B 1 209 ? -17.562 -18.062 -4.605 1 96.31 209 LEU B O 1
ATOM 3517 N N . HIS B 1 210 ? -19.188 -17.734 -3.086 1 98 210 HIS B N 1
ATOM 3518 C CA . HIS B 1 210 ? -18.281 -17.719 -1.946 1 98 210 HIS B CA 1
ATOM 3519 C C . HIS B 1 210 ? -18.25 -19.078 -1.258 1 98 210 HIS B C 1
ATOM 3521 O O . HIS B 1 210 ? -17.219 -19.484 -0.732 1 98 210 HIS B O 1
ATOM 3527 N N . GLU B 1 211 ? -19.281 -19.844 -1.349 1 98.25 211 GLU B N 1
ATOM 3528 C CA . GLU B 1 211 ? -19.406 -21.125 -0.661 1 98.25 211 GLU B CA 1
ATOM 3529 C C . GLU B 1 211 ? -18.328 -22.094 -1.119 1 98.25 211 GLU B C 1
ATOM 3531 O O . GLU B 1 211 ? -17.703 -22.766 -0.297 1 98.25 211 GLU B O 1
ATOM 3536 N N . PRO B 1 212 ? -18.062 -22.172 -2.412 1 98.56 212 PRO B N 1
ATOM 3537 C CA . PRO B 1 212 ? -17.047 -23.125 -2.869 1 98.56 212 PRO B CA 1
ATOM 3538 C C . PRO B 1 212 ? -15.648 -22.812 -2.346 1 98.56 212 PRO B C 1
ATOM 3540 O O . PRO B 1 212 ? -14.805 -23.703 -2.242 1 98.56 212 PRO B O 1
ATOM 3543 N N . ILE B 1 213 ? -15.391 -21.547 -2.025 1 98.56 213 ILE B N 1
ATOM 3544 C CA . ILE B 1 213 ? -14.094 -21.172 -1.469 1 98.56 213 ILE B CA 1
ATOM 3545 C C . ILE B 1 213 ? -13.898 -21.844 -0.111 1 98.56 213 ILE B C 1
ATOM 3547 O O . ILE B 1 213 ? -12.875 -22.484 0.128 1 98.56 213 ILE B O 1
ATOM 3551 N N . VAL B 1 214 ? -14.906 -21.781 0.759 1 98.5 214 VAL B N 1
ATOM 3552 C CA . VAL B 1 214 ? -14.844 -22.375 2.088 1 98.5 214 VAL B CA 1
ATOM 3553 C C . VAL B 1 214 ? -14.805 -23.906 1.968 1 98.5 214 VAL B C 1
ATOM 3555 O O . VAL B 1 214 ? -14.055 -24.578 2.682 1 98.5 214 VAL B O 1
ATOM 3558 N N . ALA B 1 215 ? -15.625 -24.422 1.033 1 98.31 215 ALA B N 1
ATOM 3559 C CA . ALA B 1 215 ? -15.648 -25.859 0.814 1 98.31 215 ALA B CA 1
ATOM 3560 C C . ALA B 1 215 ? -14.273 -26.375 0.398 1 98.31 215 ALA B C 1
ATOM 3562 O O . ALA B 1 215 ? -13.828 -27.422 0.878 1 98.31 215 ALA B O 1
ATOM 3563 N N . ALA B 1 216 ? -13.625 -25.672 -0.497 1 98.12 216 ALA B N 1
ATOM 3564 C CA . ALA B 1 216 ? -12.297 -26.062 -0.965 1 98.12 216 ALA B CA 1
ATOM 3565 C C . ALA B 1 216 ? -11.281 -26 0.171 1 98.12 216 ALA B C 1
ATOM 3567 O O . ALA B 1 216 ? -10.391 -26.859 0.252 1 98.12 216 ALA B O 1
ATOM 3568 N N . LEU B 1 217 ? -11.391 -25 1.075 1 98 217 LEU B N 1
ATOM 3569 C CA . LEU B 1 217 ? -10.523 -24.891 2.24 1 98 217 LEU B CA 1
ATOM 3570 C C . LEU B 1 217 ? -10.727 -26.078 3.182 1 98 217 LEU B C 1
ATOM 3572 O O . LEU B 1 217 ? -9.758 -26.672 3.66 1 98 217 LEU B O 1
ATOM 3576 N N . ARG B 1 218 ? -11.938 -26.469 3.438 1 96.56 218 ARG B N 1
ATOM 3577 C CA . ARG B 1 218 ? -12.273 -27.594 4.309 1 96.56 218 ARG B CA 1
ATOM 3578 C C . ARG B 1 218 ? -11.688 -28.891 3.773 1 96.56 218 ARG B C 1
ATOM 3580 O O . ARG B 1 218 ? -11.211 -29.719 4.543 1 96.56 218 ARG B O 1
ATOM 3587 N N . ALA B 1 219 ? -11.711 -29 2.498 1 95.75 219 ALA B N 1
ATOM 3588 C CA . ALA B 1 219 ? -11.258 -30.219 1.843 1 95.75 219 ALA B CA 1
ATOM 3589 C C . ALA B 1 219 ? -9.75 -30.188 1.616 1 95.75 219 ALA B C 1
ATOM 3591 O O . ALA B 1 219 ? -9.164 -31.172 1.146 1 95.75 219 ALA B O 1
ATOM 3592 N N . ASN B 1 220 ? -9.141 -29.062 1.897 1 93.75 220 ASN B N 1
ATOM 3593 C CA . ASN B 1 220 ? -7.73 -28.859 1.595 1 93.75 220 ASN B CA 1
ATOM 3594 C C . ASN B 1 220 ? -7.418 -29.156 0.133 1 93.75 220 ASN B C 1
ATOM 3596 O O . ASN B 1 220 ? -6.477 -29.891 -0.166 1 93.75 220 ASN B O 1
ATOM 3600 N N . ASP B 1 221 ? -8.242 -28.719 -0.697 1 95.5 221 ASP B N 1
ATOM 3601 C CA . ASP B 1 221 ? -8.133 -28.938 -2.137 1 95.5 221 ASP B CA 1
ATOM 3602 C C . ASP B 1 221 ? -7.691 -27.656 -2.852 1 95.5 221 ASP B C 1
ATOM 3604 O O . ASP B 1 221 ? -8.523 -26.828 -3.215 1 95.5 221 ASP B O 1
ATOM 3608 N N . GLY B 1 222 ? -6.438 -27.609 -3.102 1 96.12 222 GLY B N 1
ATOM 3609 C CA . GLY B 1 222 ? -5.855 -26.406 -3.703 1 96.12 222 GLY B CA 1
ATOM 3610 C C . GLY B 1 222 ? -6.383 -26.125 -5.094 1 96.12 222 GLY B C 1
ATOM 3611 O O . GLY B 1 222 ? -6.621 -24.969 -5.449 1 96.12 222 GLY B O 1
ATOM 3612 N N . ALA B 1 223 ? -6.551 -27.141 -5.855 1 97.12 223 ALA B N 1
ATOM 3613 C CA . ALA B 1 223 ? -7.051 -26.984 -7.215 1 97.12 223 ALA B CA 1
ATOM 3614 C C . ALA B 1 223 ? -8.469 -26.422 -7.215 1 97.12 223 ALA B C 1
ATOM 3616 O O . ALA B 1 223 ? -8.781 -25.5 -7.98 1 97.12 223 ALA B O 1
ATOM 3617 N N . GLN B 1 224 ? -9.32 -26.953 -6.379 1 97.81 224 GLN B N 1
ATOM 3618 C CA . GLN B 1 224 ? -10.695 -26.453 -6.273 1 97.81 224 GLN B CA 1
ATOM 3619 C C . GLN B 1 224 ? -10.719 -25.031 -5.719 1 97.81 224 GLN B C 1
ATOM 3621 O O . GLN B 1 224 ? -11.586 -24.234 -6.082 1 97.81 224 GLN B O 1
ATOM 3626 N N . LEU B 1 225 ? -9.828 -24.719 -4.824 1 98.25 225 LEU B N 1
ATOM 3627 C CA . LEU B 1 225 ? -9.742 -23.359 -4.289 1 98.25 225 LEU B CA 1
ATOM 3628 C C . LEU B 1 225 ? -9.43 -22.359 -5.395 1 98.25 225 LEU B C 1
ATOM 3630 O O . LEU B 1 225 ? -10.109 -21.328 -5.508 1 98.25 225 LEU B O 1
ATOM 3634 N N . VAL B 1 226 ? -8.469 -22.688 -6.207 1 97.81 226 VAL B N 1
ATOM 3635 C CA . VAL B 1 226 ? -8.102 -21.828 -7.332 1 97.81 226 VAL B CA 1
ATOM 3636 C C . VAL B 1 226 ? -9.297 -21.656 -8.266 1 97.81 226 VAL B C 1
ATOM 3638 O O . VAL B 1 226 ? -9.602 -20.547 -8.695 1 97.81 226 VAL B O 1
ATOM 3641 N N . ALA B 1 227 ? -9.969 -22.734 -8.547 1 98.31 227 ALA B N 1
ATOM 3642 C CA . ALA B 1 227 ? -11.125 -22.688 -9.438 1 98.31 227 ALA B CA 1
ATOM 3643 C C . ALA B 1 227 ? -12.227 -21.797 -8.867 1 98.31 227 ALA B C 1
ATOM 3645 O O . ALA B 1 227 ? -12.828 -21 -9.594 1 98.31 227 ALA B O 1
ATOM 3646 N N . ALA B 1 228 ? -12.484 -21.953 -7.594 1 98.5 228 ALA B N 1
ATOM 3647 C CA . ALA B 1 228 ? -13.516 -21.156 -6.93 1 98.5 228 ALA B CA 1
ATOM 3648 C C . ALA B 1 228 ? -13.172 -19.672 -6.961 1 98.5 228 ALA B C 1
ATOM 3650 O O . ALA B 1 228 ? -14.031 -18.828 -7.27 1 98.5 228 ALA B O 1
ATOM 3651 N N . LEU B 1 229 ? -11.953 -19.328 -6.668 1 98.19 229 LEU B N 1
ATOM 3652 C CA . LEU B 1 229 ? -11.516 -17.938 -6.672 1 98.19 229 LEU B CA 1
ATOM 3653 C C . LEU B 1 229 ? -11.539 -17.359 -8.086 1 98.19 229 LEU B C 1
ATOM 3655 O O . LEU B 1 229 ? -11.898 -16.203 -8.273 1 98.19 229 LEU B O 1
ATOM 3659 N N . THR B 1 230 ? -11.18 -18.188 -9.031 1 97.81 230 THR B N 1
ATOM 3660 C CA . THR B 1 230 ? -11.203 -17.734 -10.422 1 97.81 230 THR B CA 1
ATOM 3661 C C . THR B 1 230 ? -12.633 -17.453 -10.875 1 97.81 230 THR B C 1
ATOM 3663 O O . THR B 1 230 ? -12.883 -16.438 -11.539 1 97.81 230 THR B O 1
ATOM 3666 N N . ARG B 1 231 ? -13.531 -18.312 -10.516 1 97.88 231 ARG B N 1
ATOM 3667 C CA . ARG B 1 231 ? -14.945 -18.094 -10.828 1 97.88 231 ARG B CA 1
ATOM 3668 C C . ARG B 1 231 ? -15.453 -16.812 -10.18 1 97.88 231 ARG B C 1
ATOM 3670 O O . ARG B 1 231 ? -16.156 -16.016 -10.82 1 97.88 231 ARG B O 1
ATOM 3677 N N . HIS B 1 232 ? -15.133 -16.609 -8.938 1 96.88 232 HIS B N 1
ATOM 3678 C CA . HIS B 1 232 ? -15.516 -15.398 -8.227 1 96.88 232 HIS B CA 1
ATOM 3679 C C . HIS B 1 232 ? -14.953 -14.164 -8.914 1 96.88 232 HIS B C 1
ATOM 3681 O O . HIS B 1 232 ? -15.656 -13.164 -9.086 1 96.88 232 HIS B O 1
ATOM 3687 N N . GLN B 1 233 ? -13.695 -14.219 -9.328 1 95.94 233 GLN B N 1
ATOM 3688 C CA . GLN B 1 233 ? -13.023 -13.109 -10.008 1 95.94 233 GLN B CA 1
ATOM 3689 C C . GLN B 1 233 ? -13.727 -12.766 -11.312 1 95.94 233 GLN B C 1
ATOM 3691 O O . GLN B 1 233 ? -13.938 -11.586 -11.609 1 95.94 233 GLN B O 1
ATOM 3696 N N . LYS B 1 234 ? -14.086 -13.742 -12.062 1 95.88 234 LYS B N 1
ATOM 3697 C CA . LYS B 1 234 ? -14.773 -13.523 -13.336 1 95.88 234 LYS B CA 1
ATOM 3698 C C . LYS B 1 234 ? -16.109 -12.836 -13.117 1 95.88 234 LYS B C 1
ATOM 3700 O O . LYS B 1 234 ? -16.5 -11.953 -13.891 1 95.88 234 LYS B O 1
ATOM 3705 N N . ALA B 1 235 ? -16.781 -13.258 -12.109 1 92.81 235 ALA B N 1
ATOM 3706 C CA . ALA B 1 235 ? -18.062 -12.633 -11.773 1 92.81 235 ALA B CA 1
ATOM 3707 C C . ALA B 1 235 ? -17.875 -11.164 -11.406 1 92.81 235 ALA B C 1
ATOM 3709 O O . ALA B 1 235 ? -18.656 -10.312 -11.812 1 92.81 235 ALA B O 1
ATOM 3710 N N . LEU B 1 236 ? -16.875 -10.844 -10.578 1 91.62 236 LEU B N 1
ATOM 3711 C CA . LEU B 1 236 ? -16.578 -9.469 -10.203 1 91.62 236 LEU B CA 1
ATOM 3712 C C . LEU B 1 236 ? -16.25 -8.625 -11.43 1 91.62 236 LEU B C 1
ATOM 3714 O O . LEU B 1 236 ? -16.75 -7.512 -11.578 1 91.62 236 LEU B O 1
ATOM 3718 N N . GLU B 1 237 ? -15.43 -9.156 -12.336 1 92.56 237 GLU B N 1
ATOM 3719 C CA . GLU B 1 237 ? -15.062 -8.445 -13.555 1 92.56 237 GLU B CA 1
ATOM 3720 C C . GLU B 1 237 ? -16.281 -8.164 -14.43 1 92.56 237 GLU B C 1
ATOM 3722 O O . GLU B 1 237 ? -16.422 -7.07 -14.977 1 92.56 237 GLU B O 1
ATOM 3727 N N . ALA B 1 238 ? -17.109 -9.156 -14.539 1 90.12 238 ALA B N 1
ATOM 3728 C CA . ALA B 1 238 ? -18.328 -8.992 -15.32 1 90.12 238 ALA B CA 1
ATOM 3729 C C . ALA B 1 238 ? -19.219 -7.902 -14.727 1 90.12 238 ALA B C 1
ATOM 3731 O O . ALA B 1 238 ? -19.781 -7.086 -15.453 1 90.12 238 ALA B O 1
ATOM 3732 N N . HIS B 1 239 ? -19.297 -7.938 -13.453 1 84.5 239 HIS B N 1
ATOM 3733 C CA . HIS B 1 239 ? -20.078 -6.918 -12.766 1 84.5 239 HIS B CA 1
ATOM 3734 C C . HIS B 1 239 ? -19.547 -5.523 -13.047 1 84.5 239 HIS B C 1
ATOM 3736 O O . HIS B 1 239 ? -20.312 -4.598 -13.312 1 84.5 239 HIS B O 1
ATOM 3742 N N . MET B 1 240 ? -18.312 -5.363 -12.961 1 84.94 240 MET B N 1
ATOM 3743 C CA . MET B 1 240 ? -17.672 -4.059 -13.141 1 84.94 240 MET B CA 1
ATOM 3744 C C . MET B 1 240 ? -17.812 -3.582 -14.578 1 84.94 240 MET B C 1
ATOM 3746 O O . MET B 1 240 ? -17.953 -2.385 -14.828 1 84.94 240 MET B O 1
ATOM 3750 N N . ARG B 1 241 ? -17.75 -4.484 -15.492 1 82.62 241 ARG B N 1
ATOM 3751 C CA . ARG B 1 241 ? -17.938 -4.137 -16.891 1 82.62 241 ARG B CA 1
ATOM 3752 C C . ARG B 1 241 ? -19.359 -3.615 -17.141 1 82.62 241 ARG B C 1
ATOM 3754 O O . ARG B 1 241 ? -19.562 -2.689 -17.922 1 82.62 241 ARG B O 1
ATOM 3761 N N . LEU B 1 242 ? -20.266 -4.164 -16.422 1 73.62 242 LEU B N 1
ATOM 3762 C CA . LEU B 1 242 ? -21.688 -3.84 -16.625 1 73.62 242 LEU B CA 1
ATOM 3763 C C . LEU B 1 242 ? -22.062 -2.574 -15.852 1 73.62 242 LEU B C 1
ATOM 3765 O O . LEU B 1 242 ? -22.891 -1.788 -16.312 1 73.62 242 LEU B O 1
ATOM 3769 N N . HIS B 1 243 ? -21.453 -2.465 -14.695 1 66.25 243 HIS B N 1
ATOM 3770 C CA . HIS B 1 243 ? -21.938 -1.414 -13.812 1 66.25 243 HIS B CA 1
ATOM 3771 C C . HIS B 1 243 ? -20.844 -0.382 -13.531 1 66.25 243 HIS B C 1
ATOM 3773 O O . HIS B 1 243 ? -21.094 0.63 -12.875 1 66.25 243 HIS B O 1
ATOM 3779 N N . GLY B 1 244 ? -19.562 -0.689 -13.797 1 63.25 244 GLY B N 1
ATOM 3780 C CA . GLY B 1 244 ? -18.469 0.216 -13.469 1 63.25 244 GLY B CA 1
ATOM 3781 C C . GLY B 1 244 ? -18.266 1.312 -14.5 1 63.25 244 GLY B C 1
ATOM 3782 O O . GLY B 1 244 ? -18.828 1.246 -15.602 1 63.25 244 GLY B O 1
#

pLDDT: mean 88.19, std 13.06, range [30.25, 98.56]

Nearest PDB structures (foldseek):
  6az6-assembly1_A  TM=7.466E-01  e=4.165E-08  Streptococcus agalactiae
  2di3-assembly1_B  TM=7.279E-01  e=1.752E-08  Corynebacterium glutamicum
  6az6-assembly1_B  TM=7.167E-01  e=6.877E-08  Streptococcus agalactiae
  1hw1-assembly1_A  TM=5.777E-01  e=3.239E-07  Escherichia coli
  6wfq-assembly1_C  TM=5.975E-01  e=1.562E-07  Escherichia coli

InterPro domains:
  IPR000524 Transcription regulator HTH, GntR [PF00392] (18-80)
  IPR000524 Transcription regulator HTH, GntR [PR00035] (40-54)
  IPR000524 Transcription regulator HTH, GntR [PR00035] (54-70)
  IPR000524 Transcription regulator HTH, GntR [PS50949] (15-83)
  IPR000524 Transcription regulator HTH, GntR [SM00345] (21-80)
  IPR000524 Transcription regulator HTH, GntR [cd07377] (17-80)
  IPR008920 Transcription regulator FadR/GntR, C-terminal [G3DSA:1.20.120.530] (87-242)
  IPR008920 Transcription regulator FadR/GntR, C-terminal [SSF48008] (101-240)
  IPR011711 GntR, C-terminal [PF07729] (106-233)
  IPR011711 GntR, C-terminal [SM00895] (105-235)
  IPR036388 Winged helix-like DNA-binding domain superfamily [G3DSA:1.10.10.10] (14-86)
  IPR036390 Winged helix DNA-binding domain superfamily [SSF46785] (16-84)

Radius of gyration: 24.82 Å; Cα contacts (8 Å, |Δi|>4): 581; chains: 2; bounding box: 70×78×55 Å

Foldseek 3Di:
DDPPVCPVPPPDPLVVLLCVLLVVVVCVCVVVVPDFFAADDALVVSCVVSVHDSVSSVSNLVVCCQQQQWPQDPPRHITGGPQNLNNLLVVVLVVCVVPVVCLVVLLVVLLVLLLVLLVQLLPDPDFDLVQLVVLLVQCVVQQPAPVSNLVSVLSNSLVSSCSSVDPVSSSNNSSSSNSNVCLLCVVCVVVVHDDPLSDDPSSVVLSVLRVQCSVCSVVSPSVSNSVSSVSNSVVSVVSSVVRD/DDPPVCPVPPPDPLVRLLCVLLVVVVCVCVVVVPDFFAADDALVVSCVVSVHDSVSPVSNLVVCCQQQQWPQDPPRGITGGPQNLNNLLVVVLVVCVVPVVCLVVLLVVLLVLLLVLLVQLLPDPDFDLVQLVVLLVQCVVQQPAPVSNLVSVLSNSLVSSCSSVDPVSSSNNSSSSNSNVCLLCVVCVVVVHDDPLSDDPSSVVLSVLRVQCSVCSVVSPSVSNSVSSVSNSVVSVVSSVVRD

Sequence (488 aa):
MDERYRQSFQLEPVTRIADRVADQVRDYIVANDLEPGARLPSERRLAELVGSSRPTVSQALRSLSVTGLIEIRPGAGAFVLRKPTTAVGTGLQMMIELEPDSIGEAVDMRHLLEMAAVERITAKPTLELDSIEEALERLRAAKGSAAEWIAADTNFHVTFIRLAENRFLTSVFESVHDAVVARAYQSWIVANEPPPWLAGKEFAAQIALHEPIVAALRANDGAQLVAALTRHQKALEAHMRLHGMDERYRQSFQLEPVTRIADRVADQVRDYIVANDLEPGARLPSERRLAELVGSSRPTVSQALRSLSVTGLIEIRPGAGAFVLRKPTTAVGTGLQMMIELEPDSIGEAVDMRHLLEMAAVERITAKPTLELDSIEEALERLRAAKGSAAEWIAADTNFHVTFIRLAENRFLTSVFESVHDAVVARAYQSWIVANEPPPWLAGKEFAAQIALHEPIVAALRANDGAQLVAALTRHQKALEAHMRLHG

Organism: Mycolicibacterium smegmatis (strain ATCC 700084 / mc(2)155) (NCBI:txid246196)